Protein AF-A0A258BS59-F1 (afdb_monomer_lite)

Foldseek 3Di:
DFKKWWDCQLVVLDAPLADTHIEAEDADDPPPPPVLVVVCCCAVVHVNCCVVPVHHDDYHYDYLVCLLVQDAPRLLRLLSIGTPGDPPCVNVVSLVSNQVRDFLVLQLLSLCVVLVVLLVCLQVCLPDQAKDQLVNNNQSLLVSLLSNVCSQRSHHSVVVLVVPPDVVLVVLNVLSSVLLNVQSVPDDNFDAADPVRGDPSSMHGNVSLLCQLCVVPDPDDPVSSVVRSVVSSVSSSVSSNSSSCSSCVSSQVCQCVWPASHVPHQWTHHPQWIDGDDPPQCPALASLQCVVLVSLLCCQQSVIDHRPVCVVNSCPQLLPRHAFAQSLLSLLLRLGHASLVSVVVQVVHPNNVCRHAPQVVLQQQFCDPLCVVVVPHTRSNLLSLLRVLLSVLCVVLVVCVVCVVPDDDDDDDPLSVVLSVLLVPADSLLSSLLNVLSSHLLAADAPVLVVLLVPPVDDNCRNCRRSYNPHHLVPRCPCCCPRHVRDPSSSVLNSLLSNCLCVCVVVVVVVDCDPVNVVVVCVSLVDDNSVSSNSNSCVSVVCSVVVVVVVVCVPADPQWDAAQDEAEAPDDPDDPVLLCVLQVVQHGGGHGPVSVVSSQVSSQVSCVVVVQPVKHKDFDPDDPVCVNVNYGYIYIDRDDDDDDDDDDPPDDDPVVVVVD

Secondary structure (DSSP, 8-state):
-EEEE-HHHHTT---TT----EEEEESS-STT-HHHHHHHIIIII-SHHHHHHSS----EEEEGGGGGG--HHHHHHHHT-EEEE-TT-HHHHHHHHHHHH--HHHHH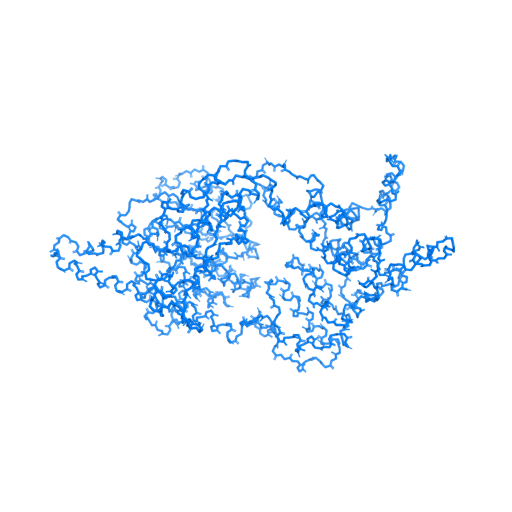HHHHHHHHHHHHHHHHHTT-SS-EETIIIIIHHHHHHHHHHHTTTT--HHHHHHH-S-HHHHHHHHHHHHHHHHHHHHS----PPPTT---GGGEE-HHHHHGGGGGG-TTS-HHHHHHHHHHHHHHHHHHHHHHHHHHHHHHHHHHHH-EESSTT-SEEEETTEEEES-STT--SHHHHHHHHHHHHHHHHHHT-PBPGGGGTTTTTTHHHH----THHHHHHH--SS-HHHHHHHHTTSTTHHHHHSTTHHHHHT---HHHHHH-SS-HHHHHHHHHHHHHHHHHHHHHHHHHHTT-----S-HHHHHHHHHHHTS-HHHHHHHHHHHHHTTSSBPHHHHHHHH-TTS-HHHHHTT---S-BHHHHTTTHHHHS---HHHHHHHHHHHHTTTHHHHHHTTSS--HHHHHHHHHHH-SHHHHHHHHHHHHHHHHHHHHHHHTTTTTS--SSEEESEEEEES--SS-HHHHHHHHGGG-EEEE-HHHHHHHHHHHHHHHHHTT-TTEEEE-PPPPHHHHHTTEEEEEEEE-----------SSS-HHHHH--

pLDDT: mean 85.89, std 13.91, range [29.59, 98.44]

Structure (mmCIF, N/CA/C/O backbone):
data_AF-A0A258BS59-F1
#
_entry.id   AF-A0A258BS59-F1
#
loop_
_atom_site.group_PDB
_atom_site.id
_atom_site.type_symbol
_atom_site.label_atom_id
_atom_site.label_alt_id
_atom_site.label_comp_id
_atom_site.label_asym_id
_atom_site.label_entity_id
_atom_site.label_seq_id
_atom_site.pdbx_PDB_ins_code
_atom_site.Cartn_x
_atom_site.Cartn_y
_atom_site.Cartn_z
_atom_site.occupancy
_atom_site.B_iso_or_equiv
_atom_site.auth_seq_id
_atom_site.auth_comp_id
_atom_site.auth_asym_id
_atom_site.auth_atom_id
_atom_site.pdbx_PDB_model_num
ATOM 1 N N . PHE A 1 1 ? 13.729 6.406 30.770 1.00 89.25 1 PHE A N 1
ATOM 2 C CA . PHE A 1 1 ? 12.643 5.741 30.029 1.00 89.25 1 PHE A CA 1
ATOM 3 C C . PHE A 1 1 ? 11.338 6.428 30.393 1.00 89.25 1 PHE A C 1
ATOM 5 O O . PHE A 1 1 ? 11.271 7.029 31.462 1.00 89.25 1 PHE A O 1
ATOM 12 N N . ALA A 1 2 ? 10.333 6.338 29.531 1.00 93.88 2 ALA A N 1
ATOM 13 C CA . ALA A 1 2 ? 8.973 6.780 29.806 1.00 93.88 2 ALA A CA 1
ATOM 14 C C . ALA A 1 2 ? 7.999 5.616 29.593 1.00 93.88 2 ALA A C 1
ATOM 16 O O . ALA A 1 2 ? 8.299 4.677 28.857 1.00 93.88 2 ALA A O 1
ATOM 17 N N . VAL A 1 3 ? 6.846 5.678 30.247 1.00 94.12 3 VAL A N 1
ATOM 18 C CA . VAL A 1 3 ? 5.711 4.786 30.018 1.00 94.12 3 VAL A CA 1
ATOM 19 C C . VAL A 1 3 ? 4.589 5.627 29.448 1.00 94.12 3 VAL A C 1
ATOM 21 O O . VAL A 1 3 ? 4.160 6.611 30.060 1.00 94.12 3 VAL A O 1
ATOM 24 N N . VAL A 1 4 ? 4.115 5.231 28.278 1.00 95.62 4 VAL A N 1
ATOM 25 C CA . VAL A 1 4 ? 3.008 5.889 27.595 1.00 95.62 4 VAL A CA 1
ATOM 26 C C . VAL A 1 4 ? 1.884 4.891 27.373 1.00 95.62 4 VAL A C 1
ATOM 28 O O . VAL A 1 4 ? 2.126 3.714 27.115 1.00 95.62 4 VAL A O 1
ATOM 31 N N . ALA A 1 5 ? 0.653 5.362 27.497 1.00 94.88 5 ALA A N 1
ATOM 32 C CA . ALA A 1 5 ? -0.529 4.642 27.066 1.00 94.88 5 ALA A CA 1
ATOM 33 C C . ALA A 1 5 ? -0.775 4.938 25.583 1.00 94.88 5 ALA A C 1
ATOM 35 O O . ALA A 1 5 ? -0.591 6.075 25.149 1.00 94.88 5 ALA A O 1
ATOM 36 N N . LEU A 1 6 ? -1.183 3.926 24.823 1.00 93.81 6 LEU A N 1
ATOM 37 C CA . LEU A 1 6 ? -1.470 4.018 23.393 1.00 93.81 6 LEU A CA 1
ATOM 38 C C . LEU A 1 6 ? -2.943 3.709 23.113 1.00 93.81 6 LEU A C 1
ATOM 40 O O . LEU A 1 6 ? -3.656 3.163 23.959 1.00 93.81 6 LEU A O 1
ATOM 44 N N . GLY A 1 7 ? -3.403 4.046 21.907 1.00 92.00 7 GLY A N 1
ATOM 45 C CA . GLY A 1 7 ? -4.718 3.645 21.409 1.00 92.00 7 GLY A CA 1
ATOM 46 C C . GLY A 1 7 ? -5.863 3.939 22.387 1.00 92.00 7 GLY A C 1
ATOM 47 O O . GLY A 1 7 ? -5.998 5.048 22.898 1.00 92.00 7 GLY A O 1
ATOM 48 N N . GLY A 1 8 ? -6.713 2.939 22.647 1.00 92.31 8 GLY A N 1
ATOM 49 C CA . GLY A 1 8 ? -7.864 3.100 23.547 1.00 92.31 8 GLY A CA 1
ATOM 50 C C . GLY A 1 8 ? -7.475 3.437 24.987 1.00 92.31 8 GLY A C 1
ATOM 51 O O . GLY A 1 8 ? -8.190 4.187 25.649 1.00 92.31 8 GLY A O 1
ATOM 52 N N . THR A 1 9 ? -6.328 2.942 25.459 1.00 92.94 9 THR A N 1
ATOM 53 C CA . THR A 1 9 ? -5.794 3.270 26.786 1.00 92.94 9 THR A CA 1
ATOM 54 C C . THR A 1 9 ? -5.342 4.727 26.849 1.00 92.94 9 THR A C 1
ATOM 56 O O . THR A 1 9 ? -5.681 5.424 27.803 1.00 92.94 9 THR A O 1
ATOM 59 N N . GLY A 1 10 ? -4.647 5.213 25.817 1.00 94.62 10 GLY A N 1
ATOM 60 C CA . GLY A 1 10 ? -4.178 6.600 25.729 1.00 94.62 10 GLY A CA 1
ATOM 61 C C . GLY A 1 10 ? -5.308 7.626 25.614 1.00 94.62 10 GLY A C 1
ATOM 62 O O . GLY A 1 10 ? -5.258 8.679 26.248 1.00 94.62 10 GLY A O 1
ATOM 63 N N . ARG A 1 11 ? -6.400 7.267 24.927 1.00 95.88 11 ARG A N 1
ATOM 64 C CA . ARG A 1 11 ? -7.639 8.066 24.899 1.00 95.88 11 ARG A CA 1
ATOM 65 C C . ARG A 1 11 ? -8.471 7.969 26.187 1.00 95.88 11 ARG A C 1
ATOM 67 O O . ARG A 1 11 ? -9.450 8.686 26.339 1.00 95.88 11 ARG A O 1
ATOM 74 N N . GLY A 1 12 ? -8.127 7.088 27.129 1.00 94.31 12 GLY A N 1
ATOM 75 C CA . GLY A 1 12 ? -8.944 6.869 28.329 1.00 94.31 12 GLY A CA 1
ATOM 76 C C . GLY A 1 12 ? -10.317 6.245 28.034 1.00 94.31 12 GLY A C 1
ATOM 77 O O . GLY A 1 12 ? -11.260 6.430 28.797 1.00 94.31 12 GLY A O 1
ATOM 78 N N . GLU A 1 13 ? -10.433 5.490 26.941 1.00 94.62 13 GLU A N 1
ATOM 79 C CA . GLU A 1 13 ? -11.672 4.867 26.446 1.00 94.62 13 GLU A CA 1
ATOM 80 C C . GLU A 1 13 ? -11.728 3.362 26.773 1.00 94.62 13 GLU A C 1
ATOM 82 O O . GLU A 1 13 ? -12.277 2.545 26.028 1.00 94.62 13 GLU A O 1
ATOM 87 N N . VAL A 1 14 ? -11.106 2.963 27.882 1.00 89.88 14 VAL A N 1
ATOM 88 C CA . VAL A 1 14 ? -11.041 1.564 28.317 1.00 89.88 14 VAL A CA 1
ATOM 89 C C . VAL A 1 14 ? -12.423 1.118 28.801 1.00 89.88 14 VAL A C 1
ATOM 91 O O . VAL A 1 14 ? -12.995 1.705 29.718 1.00 89.88 14 VAL A O 1
ATOM 94 N N . THR A 1 15 ? -12.954 0.049 28.208 1.00 88.94 15 THR A N 1
ATOM 95 C CA . THR A 1 15 ? -14.179 -0.623 28.661 1.00 88.94 15 THR A CA 1
ATOM 96 C C . THR A 1 15 ? -13.814 -1.973 29.296 1.00 88.94 15 THR A C 1
ATOM 98 O O . THR A 1 15 ? -12.676 -2.424 29.148 1.00 88.94 15 THR A O 1
ATOM 101 N N . PRO A 1 16 ? -14.742 -2.674 29.976 1.00 87.06 16 PRO A N 1
ATOM 102 C CA . PRO A 1 16 ? -14.519 -4.059 30.384 1.00 87.06 16 PRO A CA 1
ATOM 103 C C . PRO A 1 16 ? -14.009 -4.905 29.210 1.00 87.06 16 PRO A C 1
ATOM 105 O O . PRO A 1 16 ? -14.424 -4.683 28.069 1.00 87.06 16 PRO A O 1
ATOM 108 N N . CYS A 1 17 ? -13.093 -5.833 29.486 1.00 79.06 17 CYS A N 1
ATOM 109 C CA . CYS A 1 17 ? -12.425 -6.678 28.486 1.00 79.06 17 CYS A CA 1
ATOM 110 C C . CYS A 1 17 ? -11.595 -5.924 27.424 1.00 79.06 17 CYS A C 1
ATOM 112 O O . CYS A 1 17 ? -11.232 -6.524 26.422 1.00 79.06 17 CYS A O 1
ATOM 114 N N . SER A 1 18 ? -11.297 -4.630 27.591 1.00 81.69 18 SER A N 1
ATOM 115 C CA . SER A 1 18 ? -10.280 -3.970 26.762 1.00 81.69 18 SER A CA 1
ATOM 116 C C . SER A 1 18 ? -8.874 -4.403 27.176 1.00 81.69 18 SER A C 1
ATOM 118 O O . SER A 1 18 ? -8.569 -4.458 28.370 1.00 81.69 18 SER A O 1
ATOM 120 N N . ASP A 1 19 ? -8.010 -4.611 26.185 1.00 79.62 19 ASP A N 1
ATOM 121 C CA . ASP A 1 19 ? -6.566 -4.680 26.391 1.00 79.62 19 ASP A CA 1
ATOM 122 C C . ASP A 1 19 ? -6.028 -3.346 26.937 1.00 79.62 19 ASP A C 1
ATOM 124 O O . ASP A 1 19 ? -6.623 -2.276 26.741 1.00 79.62 19 ASP A O 1
ATOM 128 N N . LEU A 1 20 ? -4.902 -3.420 27.649 1.00 84.12 20 LEU A N 1
ATOM 129 C CA . LEU A 1 20 ? -4.174 -2.252 28.135 1.00 84.12 20 LEU A CA 1
ATOM 130 C C . LEU A 1 20 ? -2.890 -2.089 27.326 1.00 84.12 20 LEU A C 1
ATOM 132 O O . LEU A 1 20 ? -1.925 -2.833 27.511 1.00 84.12 20 LEU A O 1
ATOM 136 N N . ASP A 1 21 ? -2.892 -1.096 26.443 1.00 86.88 21 ASP A N 1
ATOM 137 C CA . ASP A 1 21 ? -1.808 -0.846 25.504 1.00 86.88 21 ASP A CA 1
ATOM 138 C C . ASP A 1 21 ? -0.816 0.152 26.110 1.00 86.88 21 ASP A C 1
ATOM 140 O O . ASP A 1 21 ? -1.041 1.367 26.102 1.00 86.88 21 ASP A O 1
ATOM 144 N N . PHE A 1 22 ? 0.298 -0.363 26.634 1.00 89.75 22 PHE A N 1
ATOM 145 C CA . PHE A 1 22 ? 1.412 0.447 27.123 1.00 89.75 22 PHE A CA 1
ATOM 146 C C . PHE A 1 22 ? 2.651 0.262 26.249 1.00 89.75 22 PHE A C 1
ATOM 148 O O . PHE A 1 22 ? 3.003 -0.852 25.864 1.00 89.75 22 PHE A O 1
ATOM 155 N N . ALA A 1 23 ? 3.351 1.363 25.988 1.00 91.56 23 ALA A N 1
ATOM 156 C CA . ALA A 1 23 ? 4.664 1.360 25.363 1.00 91.56 23 ALA A CA 1
ATOM 157 C C . ALA A 1 23 ? 5.712 1.939 26.315 1.00 91.56 23 ALA A C 1
ATOM 159 O O . ALA A 1 23 ? 5.465 2.898 27.053 1.00 91.56 23 ALA A O 1
ATOM 160 N N . PHE A 1 24 ? 6.899 1.341 26.280 1.00 92.31 24 PHE A N 1
ATOM 161 C CA . PHE A 1 24 ? 8.048 1.761 27.069 1.00 92.31 24 PHE A CA 1
ATOM 162 C C . PHE A 1 24 ? 9.037 2.463 26.149 1.00 92.31 24 PHE A C 1
ATOM 164 O O . PHE A 1 24 ? 9.650 1.836 25.290 1.00 92.31 24 PHE A O 1
ATOM 171 N N . LEU A 1 25 ? 9.184 3.771 26.328 1.00 93.38 25 LEU A N 1
ATOM 172 C CA . LEU A 1 25 ? 10.052 4.600 25.502 1.00 93.38 25 LEU A CA 1
ATOM 173 C C . LEU A 1 25 ? 11.435 4.702 26.142 1.00 93.38 25 LEU A C 1
ATOM 175 O O . LEU A 1 25 ? 11.563 5.045 27.323 1.00 93.38 25 LEU A O 1
ATOM 179 N N . PHE A 1 26 ? 12.479 4.455 25.364 1.00 91.44 26 PHE A N 1
ATOM 180 C CA . PHE A 1 26 ? 13.867 4.519 25.797 1.00 91.44 26 PHE A CA 1
ATOM 181 C C . PHE A 1 26 ? 14.639 5.551 24.974 1.00 91.44 26 PHE A C 1
ATOM 183 O O . PHE A 1 26 ? 14.520 5.633 23.757 1.00 91.44 26 PHE A O 1
ATOM 190 N N . GLU A 1 27 ? 15.443 6.354 25.669 1.00 84.31 27 GLU A N 1
ATOM 191 C CA . GLU A 1 27 ? 16.330 7.347 25.051 1.00 84.31 27 GLU A CA 1
ATOM 192 C C . GLU A 1 27 ? 17.621 6.705 24.508 1.00 84.31 27 GLU A C 1
ATOM 194 O O . GLU A 1 27 ? 18.227 7.208 23.566 1.00 84.31 27 GLU A O 1
ATOM 199 N N . HIS A 1 28 ? 18.046 5.584 25.098 1.00 79.25 28 HIS A N 1
ATOM 200 C CA . HIS A 1 28 ? 19.273 4.860 24.759 1.00 79.25 28 HIS A CA 1
ATOM 201 C C . HIS A 1 28 ? 18.973 3.387 24.457 1.00 79.25 28 HIS A C 1
ATOM 203 O O . HIS A 1 28 ? 17.903 2.891 24.813 1.00 79.25 28 HIS A O 1
ATOM 209 N N . GLY A 1 29 ? 19.930 2.710 23.812 1.00 69.50 29 GLY A N 1
ATOM 210 C CA . GLY A 1 29 ? 19.778 1.376 23.223 1.00 69.50 29 GLY A CA 1
ATOM 211 C C . GLY A 1 29 ? 19.091 0.335 24.114 1.00 69.50 29 GLY A C 1
ATOM 212 O O . GLY A 1 29 ? 19.311 0.261 25.324 1.00 69.50 29 GLY A O 1
ATOM 213 N N . LEU A 1 30 ? 18.254 -0.482 23.474 1.00 79.50 30 LEU A N 1
ATOM 214 C CA . LEU A 1 30 ? 17.464 -1.539 24.112 1.00 79.50 30 LEU A CA 1
ATOM 215 C C . LEU A 1 30 ? 18.319 -2.754 24.518 1.00 79.50 30 LEU A C 1
ATOM 217 O O . LEU A 1 30 ? 17.963 -3.490 25.439 1.00 79.50 30 LEU A O 1
ATOM 221 N N . GLU A 1 31 ? 19.453 -2.959 23.846 1.00 81.50 31 GLU A N 1
ATOM 222 C CA . GLU A 1 31 ? 20.330 -4.111 24.045 1.00 81.50 31 GLU A CA 1
ATOM 223 C C . GLU A 1 31 ? 21.019 -4.081 25.422 1.00 81.50 31 GLU A C 1
ATOM 225 O O . GLU A 1 31 ? 21.620 -3.086 25.823 1.00 81.50 31 GLU A O 1
ATOM 230 N N . GLY A 1 32 ? 20.920 -5.185 26.170 1.00 79.75 32 GLY A N 1
ATOM 231 C CA . GLY A 1 32 ? 21.528 -5.318 27.500 1.00 79.75 32 GLY A CA 1
ATOM 232 C C . GLY A 1 32 ? 20.849 -4.510 28.615 1.00 79.75 32 GLY A C 1
ATOM 233 O O . GLY A 1 32 ? 21.394 -4.406 29.716 1.00 79.75 32 GLY A O 1
ATOM 234 N N . ASN A 1 33 ? 19.666 -3.935 28.372 1.00 85.94 33 ASN A N 1
ATOM 235 C CA . ASN A 1 33 ? 18.946 -3.155 29.374 1.00 85.94 33 ASN A CA 1
ATOM 236 C C . ASN A 1 33 ? 18.353 -4.059 30.474 1.00 85.94 33 ASN A C 1
ATOM 238 O O . ASN A 1 33 ? 17.338 -4.724 30.274 1.00 85.94 33 ASN A O 1
ATOM 242 N N . ALA A 1 34 ? 18.967 -4.051 31.662 1.00 88.00 34 ALA A N 1
ATOM 243 C CA . ALA A 1 34 ? 18.585 -4.923 32.777 1.00 88.00 34 ALA A CA 1
ATOM 244 C C . ALA A 1 34 ? 17.136 -4.724 33.263 1.00 88.00 34 ALA A C 1
ATOM 246 O O . ALA A 1 34 ? 16.479 -5.692 33.637 1.00 88.00 34 ALA A O 1
ATOM 247 N N . PHE A 1 35 ? 16.624 -3.487 33.238 1.00 87.19 35 PHE A N 1
ATOM 248 C CA . PHE A 1 35 ? 15.231 -3.213 33.601 1.00 87.19 35 PHE A CA 1
ATOM 249 C C . PHE A 1 35 ? 14.269 -3.810 32.574 1.00 87.19 35 PHE A C 1
ATOM 251 O O . PHE A 1 35 ? 13.308 -4.474 32.953 1.00 87.19 35 PHE A O 1
ATOM 258 N N . LEU A 1 36 ? 14.549 -3.614 31.282 1.00 86.44 36 LEU A N 1
ATOM 259 C CA .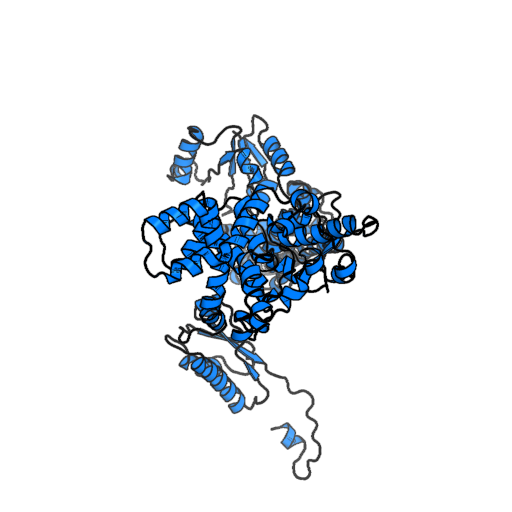 LEU A 1 36 ? 13.742 -4.178 30.205 1.00 86.44 36 LEU A CA 1
ATOM 260 C C . LEU A 1 36 ? 13.742 -5.710 30.250 1.00 86.44 36 LEU A C 1
ATOM 262 O O . LEU A 1 36 ? 12.679 -6.309 30.139 1.00 86.44 36 LEU A O 1
ATOM 266 N N . MET A 1 37 ? 14.901 -6.335 30.471 1.00 87.75 37 MET A N 1
ATOM 267 C CA . MET A 1 37 ? 15.009 -7.791 30.597 1.00 87.75 37 MET A CA 1
ATOM 268 C C . MET A 1 37 ? 14.166 -8.332 31.756 1.00 87.75 37 MET A C 1
ATOM 270 O O . MET A 1 37 ? 13.455 -9.319 31.584 1.00 87.75 37 MET A O 1
ATOM 274 N N . GLU A 1 38 ? 14.211 -7.688 32.924 1.00 90.38 38 GLU A N 1
ATOM 275 C CA . GLU A 1 38 ? 13.412 -8.108 34.080 1.00 90.38 38 GLU A CA 1
ATOM 276 C C . GLU A 1 38 ? 11.912 -7.874 33.852 1.00 90.38 38 GLU A C 1
ATOM 278 O O . GLU A 1 38 ? 11.092 -8.737 34.163 1.00 90.38 38 GLU A O 1
ATOM 283 N N . LEU A 1 39 ? 11.542 -6.752 33.234 1.00 85.75 39 LEU A N 1
ATOM 284 C CA . LEU A 1 39 ? 10.159 -6.463 32.869 1.00 85.75 39 LEU A CA 1
ATOM 285 C C . LEU A 1 39 ? 9.616 -7.492 31.866 1.00 85.75 39 LEU A C 1
ATOM 287 O O . LEU A 1 39 ? 8.534 -8.038 32.072 1.00 85.75 39 LEU A O 1
ATOM 291 N N . GLN A 1 40 ? 10.366 -7.800 30.806 1.00 86.06 40 GLN A N 1
ATOM 292 C CA . GLN A 1 40 ? 10.003 -8.827 29.824 1.00 86.06 40 GLN A CA 1
ATOM 293 C C . GLN A 1 40 ? 9.938 -10.215 30.466 1.00 86.06 40 GLN A C 1
ATOM 295 O O . GLN A 1 40 ? 9.026 -10.985 30.168 1.00 86.06 40 GLN A O 1
ATOM 300 N N . ARG A 1 41 ? 10.834 -10.525 31.411 1.00 87.62 41 ARG A N 1
ATOM 301 C CA . ARG A 1 41 ? 10.752 -11.758 32.199 1.00 87.62 41 ARG A CA 1
ATOM 302 C C . ARG A 1 41 ? 9.417 -11.864 32.932 1.00 87.62 41 ARG A C 1
ATOM 304 O O . ARG A 1 41 ? 8.785 -12.907 32.829 1.00 87.62 41 ARG A O 1
ATOM 311 N N . GLN A 1 42 ? 8.985 -10.805 33.618 1.00 87.44 42 GLN A N 1
ATOM 312 C CA . GLN A 1 42 ? 7.746 -10.800 34.408 1.00 87.44 42 GLN A CA 1
ATOM 313 C C . GLN A 1 42 ? 6.451 -10.720 33.583 1.00 87.44 42 GLN A C 1
ATOM 315 O O . GLN A 1 42 ? 5.389 -11.037 34.121 1.00 87.44 42 GLN A O 1
ATOM 320 N N . THR A 1 43 ? 6.517 -10.239 32.334 1.00 81.12 43 THR A N 1
ATOM 321 C CA . THR A 1 43 ? 5.331 -9.917 31.513 1.00 81.12 43 THR A CA 1
ATOM 322 C C . THR A 1 43 ? 5.162 -10.765 30.253 1.00 81.12 43 THR A C 1
ATOM 324 O O . THR A 1 43 ? 4.033 -10.982 29.824 1.00 81.12 43 THR A O 1
ATOM 327 N N . LEU A 1 44 ? 6.258 -11.226 29.641 1.00 77.69 44 LEU A N 1
ATOM 328 C CA . LEU A 1 44 ? 6.248 -12.034 28.414 1.00 77.69 44 LEU A CA 1
ATOM 329 C C . LEU A 1 44 ? 6.647 -13.490 28.671 1.00 77.69 44 LEU A C 1
ATOM 331 O O . LEU A 1 44 ? 6.155 -14.388 27.993 1.00 77.69 44 LEU A O 1
ATOM 335 N N . HIS A 1 45 ? 7.568 -13.731 29.608 1.00 79.56 45 HIS A N 1
ATOM 336 C CA . HIS A 1 45 ? 8.103 -15.073 29.871 1.00 79.56 45 HIS A CA 1
ATOM 337 C C . HIS A 1 45 ? 7.463 -15.764 31.080 1.00 79.56 45 HIS A C 1
ATOM 339 O O . HIS A 1 45 ? 7.559 -16.986 31.204 1.00 79.56 45 HIS A O 1
ATOM 345 N N . THR A 1 46 ? 6.822 -15.007 31.970 1.00 83.56 46 THR A N 1
ATOM 346 C CA . THR A 1 46 ? 6.078 -15.517 33.125 1.00 83.56 46 THR A CA 1
ATOM 347 C C . THR A 1 46 ? 4.776 -14.739 33.311 1.00 83.56 46 THR A C 1
ATOM 349 O O . THR A 1 46 ? 4.609 -13.650 32.770 1.00 83.56 46 THR A O 1
ATOM 352 N N . ASP A 1 47 ? 3.871 -15.283 34.128 1.00 82.69 47 ASP A N 1
ATOM 353 C CA . ASP A 1 47 ? 2.648 -14.598 34.573 1.00 82.69 47 ASP A CA 1
ATOM 354 C C . ASP A 1 47 ? 2.850 -13.826 35.891 1.00 82.69 47 ASP A C 1
ATOM 356 O O . ASP A 1 47 ? 1.882 -13.450 36.553 1.00 82.69 47 ASP A O 1
ATOM 360 N N . GLU A 1 48 ? 4.097 -13.615 36.322 1.00 90.19 48 GLU A N 1
ATOM 361 C CA . GLU A 1 48 ? 4.419 -13.064 37.644 1.00 90.19 48 GLU A CA 1
ATOM 362 C C . GLU A 1 48 ? 3.815 -11.675 37.848 1.00 90.19 48 GLU A C 1
ATOM 364 O O . GLU A 1 48 ? 3.160 -11.433 38.864 1.00 90.19 48 GLU A O 1
ATOM 369 N N . PHE A 1 49 ? 3.947 -10.799 36.848 1.00 88.19 49 PHE A N 1
ATOM 370 C CA . PHE A 1 49 ? 3.367 -9.461 36.900 1.00 88.19 49 PHE A CA 1
ATOM 371 C C . PHE A 1 49 ? 1.849 -9.525 37.097 1.00 88.19 49 PHE A C 1
ATOM 373 O O . PHE A 1 49 ? 1.287 -8.861 37.971 1.00 88.19 49 PHE A O 1
ATOM 380 N N . ARG A 1 50 ? 1.174 -10.377 36.316 1.00 85.94 50 ARG A N 1
ATOM 381 C CA . ARG A 1 50 ? -0.278 -10.550 36.389 1.00 85.94 50 ARG A CA 1
ATOM 382 C C . ARG A 1 50 ? -0.708 -11.150 37.723 1.00 85.94 50 ARG A C 1
ATOM 384 O O . ARG A 1 50 ? -1.697 -10.695 38.291 1.00 85.94 50 ARG A O 1
ATOM 391 N N . ALA A 1 51 ? 0.020 -12.139 38.231 1.00 88.88 51 ALA A N 1
ATOM 392 C CA . ALA A 1 51 ? -0.262 -12.771 39.515 1.00 88.88 51 ALA A CA 1
ATOM 393 C C . ALA A 1 51 ? -0.115 -11.785 40.684 1.00 88.88 51 ALA A C 1
ATOM 395 O O . ALA A 1 51 ? -0.908 -11.819 41.623 1.00 88.88 51 ALA A O 1
ATOM 396 N N . GLN A 1 52 ? 0.871 -10.889 40.612 1.00 93.00 52 GLN A N 1
ATOM 397 C CA . GLN A 1 52 ? 1.133 -9.898 41.650 1.00 93.00 52 GLN A CA 1
ATOM 398 C C . GLN A 1 52 ? 0.182 -8.695 41.587 1.00 93.00 52 GLN A C 1
ATOM 400 O O . GLN A 1 52 ? -0.234 -8.189 42.630 1.00 93.00 52 GLN A O 1
ATOM 405 N N . HIS A 1 53 ? -0.153 -8.221 40.385 1.00 88.88 53 HIS A N 1
ATOM 406 C CA . HIS A 1 53 ? -0.850 -6.944 40.194 1.00 88.88 53 HIS A CA 1
ATOM 407 C C . HIS A 1 53 ? -2.295 -7.073 39.702 1.00 88.88 53 HIS A C 1
ATOM 409 O O . HIS A 1 53 ? -3.037 -6.094 39.732 1.00 88.88 53 HIS A O 1
ATOM 415 N N . GLY A 1 54 ? -2.725 -8.261 39.278 1.00 83.06 54 GLY A N 1
ATOM 416 C CA . GLY A 1 54 ? -4.103 -8.532 38.865 1.00 83.06 54 GLY A CA 1
ATOM 417 C C . GLY A 1 54 ? -4.457 -8.094 37.440 1.00 83.06 54 GLY A C 1
ATOM 418 O O . GLY A 1 54 ? -5.616 -8.223 37.052 1.00 83.06 54 GLY A O 1
ATOM 419 N N . PHE A 1 55 ? -3.497 -7.613 36.643 1.00 80.81 55 PHE A N 1
ATOM 420 C CA . PHE A 1 55 ? -3.699 -7.254 35.234 1.00 80.81 55 PHE A CA 1
ATOM 421 C C . PHE A 1 55 ? -2.480 -7.607 34.374 1.00 80.81 55 PHE A C 1
ATOM 423 O O . PHE A 1 55 ? -1.370 -7.749 34.886 1.00 80.81 55 PHE A O 1
ATOM 430 N N . ALA A 1 56 ? -2.693 -7.775 33.068 1.00 75.06 56 ALA A N 1
ATOM 431 C CA . ALA A 1 56 ? -1.618 -8.001 32.108 1.00 75.06 56 ALA A CA 1
ATOM 432 C C . ALA A 1 56 ? -1.077 -6.663 31.587 1.00 75.06 56 ALA A C 1
ATOM 434 O O . ALA A 1 56 ? -1.839 -5.732 31.341 1.00 75.06 56 ALA A O 1
ATOM 435 N N . CYS A 1 57 ? 0.236 -6.583 31.408 1.00 74.56 57 CYS A N 1
ATOM 436 C CA . CYS A 1 57 ? 0.912 -5.451 30.789 1.00 74.56 57 CYS A CA 1
ATOM 437 C C . CYS A 1 57 ? 1.899 -6.017 29.778 1.00 74.56 57 CYS A C 1
ATOM 439 O O . CYS A 1 57 ? 2.829 -6.712 30.176 1.00 74.56 57 CYS A O 1
ATOM 441 N N . THR A 1 58 ? 1.700 -5.763 28.489 1.00 70.19 58 THR A N 1
ATOM 442 C CA . THR A 1 58 ? 2.652 -6.210 27.471 1.00 70.19 58 THR A CA 1
ATOM 443 C C . THR A 1 58 ? 3.727 -5.144 27.308 1.00 70.19 58 THR A C 1
ATOM 445 O O . THR A 1 58 ? 3.454 -4.030 26.869 1.00 70.19 58 THR A O 1
ATOM 448 N N . ALA A 1 59 ? 4.959 -5.464 27.701 1.00 70.88 59 ALA A N 1
ATOM 449 C CA . ALA A 1 59 ? 6.070 -4.526 27.637 1.00 70.88 59 ALA A CA 1
ATOM 450 C C . ALA A 1 59 ? 6.621 -4.418 26.208 1.00 70.88 59 ALA A C 1
ATOM 452 O O . ALA A 1 59 ? 7.526 -5.165 25.839 1.00 70.88 59 ALA A O 1
ATOM 453 N N . PHE A 1 60 ? 6.086 -3.487 25.413 1.00 81.31 60 PHE A N 1
ATOM 454 C CA . PHE A 1 60 ? 6.624 -3.156 24.090 1.00 81.31 60 PHE A CA 1
ATOM 455 C C . PHE A 1 60 ? 7.667 -2.029 24.192 1.00 81.31 60 PHE A C 1
ATOM 457 O O . PHE A 1 60 ? 7.290 -0.877 24.439 1.00 81.31 60 PHE A O 1
ATOM 464 N N . PRO A 1 61 ? 8.972 -2.332 24.053 1.00 88.62 61 PRO A N 1
ATOM 465 C CA . PRO A 1 61 ? 10.019 -1.323 24.101 1.00 88.62 61 PRO A CA 1
ATOM 466 C C . PRO A 1 61 ? 10.179 -0.611 22.756 1.00 88.62 61 PRO A C 1
ATOM 468 O O . PRO A 1 61 ? 10.167 -1.254 21.711 1.00 88.62 61 PRO A O 1
ATOM 471 N N . PHE A 1 62 ? 10.404 0.700 22.806 1.00 91.12 62 PHE A N 1
ATOM 472 C CA . PHE A 1 62 ? 10.730 1.521 21.643 1.00 91.12 62 PHE A CA 1
ATOM 473 C C . PHE A 1 62 ? 11.891 2.458 21.955 1.00 91.12 62 PHE A C 1
ATOM 475 O O . PHE A 1 62 ? 11.854 3.196 22.941 1.00 91.12 62 PHE A O 1
ATOM 482 N N . GLY A 1 63 ? 12.908 2.443 21.104 1.00 91.38 63 GLY A N 1
ATOM 483 C CA . GLY A 1 63 ? 13.936 3.469 21.005 1.00 91.38 63 GLY A CA 1
ATOM 484 C C . GLY A 1 63 ? 13.575 4.532 19.966 1.00 91.38 63 GLY A C 1
ATOM 485 O O . GLY A 1 63 ? 12.694 4.344 19.128 1.00 91.38 63 GLY A O 1
ATOM 486 N N . LEU A 1 64 ? 14.283 5.664 19.991 1.00 90.56 64 LEU A N 1
ATOM 487 C CA . LEU A 1 64 ? 14.127 6.706 18.965 1.00 90.56 64 LEU A CA 1
ATOM 488 C C . LEU A 1 64 ? 14.486 6.207 17.554 1.00 90.56 64 LEU A C 1
ATOM 490 O O . LEU A 1 64 ? 13.950 6.722 16.573 1.00 90.56 64 LEU A O 1
ATOM 494 N N . ASP A 1 65 ? 15.349 5.196 17.458 1.00 89.25 65 ASP A N 1
ATOM 495 C CA . ASP A 1 65 ? 15.754 4.580 16.192 1.00 89.25 65 ASP A CA 1
ATOM 496 C C . ASP A 1 65 ? 14.664 3.679 15.587 1.00 89.25 65 ASP A C 1
ATOM 498 O O . ASP A 1 65 ? 14.684 3.433 14.383 1.00 89.25 65 ASP A O 1
ATOM 502 N N . ASP A 1 66 ? 13.677 3.251 16.383 1.00 89.12 66 ASP A N 1
ATOM 503 C CA . ASP A 1 66 ? 12.536 2.457 15.905 1.00 89.12 66 ASP A CA 1
ATOM 504 C C . ASP A 1 66 ? 11.449 3.338 15.266 1.00 89.12 66 ASP A C 1
ATOM 506 O O . ASP A 1 66 ? 10.619 2.857 14.494 1.00 89.12 66 ASP A O 1
ATOM 510 N N . VAL A 1 67 ? 11.450 4.644 15.566 1.00 90.56 67 VAL A N 1
ATOM 511 C CA . VAL A 1 67 ? 10.417 5.598 15.129 1.00 90.56 67 VAL A CA 1
ATOM 512 C C . VAL A 1 67 ? 10.213 5.630 13.606 1.00 90.56 67 VAL A C 1
ATOM 514 O O . VAL A 1 67 ? 9.056 5.590 13.183 1.00 90.56 67 VAL A O 1
ATOM 517 N N . PRO A 1 68 ? 11.262 5.654 12.758 1.00 88.62 68 PRO A N 1
ATOM 518 C CA . PRO A 1 68 ? 11.085 5.621 11.305 1.00 88.62 68 PRO A CA 1
ATOM 519 C C . PRO A 1 68 ? 10.397 4.348 10.791 1.00 88.62 68 PRO A C 1
ATOM 521 O O . PRO A 1 68 ? 9.857 4.359 9.690 1.00 88.62 68 PRO A O 1
ATOM 524 N N . GLY A 1 69 ? 10.423 3.258 11.566 1.00 85.56 69 GLY A N 1
ATOM 525 C CA . GLY A 1 69 ? 9.764 1.994 11.238 1.00 85.56 69 GLY A CA 1
ATOM 526 C C . GLY A 1 69 ? 8.303 1.906 11.692 1.00 85.56 69 GLY A C 1
ATOM 527 O O . GLY A 1 69 ? 7.638 0.919 11.381 1.00 85.56 69 GLY A O 1
ATOM 528 N N . LEU A 1 70 ? 7.783 2.904 12.420 1.00 88.69 70 LEU A N 1
ATOM 529 C CA . LEU A 1 70 ? 6.387 2.917 12.857 1.00 88.69 70 LEU A CA 1
ATOM 530 C C . LEU A 1 70 ? 5.457 3.131 11.659 1.00 88.69 70 LEU A C 1
ATOM 532 O O . LEU A 1 70 ? 5.419 4.208 11.065 1.00 88.69 70 LEU A O 1
ATOM 536 N N . ALA A 1 71 ? 4.654 2.117 11.348 1.00 84.31 71 ALA A N 1
ATOM 537 C CA . ALA A 1 71 ? 3.714 2.140 10.234 1.00 84.31 71 ALA A CA 1
ATOM 538 C C . ALA A 1 71 ? 2.337 1.590 10.637 1.00 84.31 71 ALA A C 1
ATOM 540 O O . ALA A 1 71 ? 2.163 0.977 11.694 1.00 84.31 71 ALA A O 1
ATOM 541 N N . GLU A 1 72 ? 1.350 1.813 9.769 1.00 84.69 72 GLU A N 1
ATOM 542 C CA . GLU A 1 72 ? 0.037 1.159 9.822 1.00 84.69 72 GLU A CA 1
ATOM 543 C C . GLU A 1 72 ? -0.658 1.244 11.202 1.00 84.69 72 GLU A C 1
ATOM 545 O O . GLU A 1 72 ? -0.708 2.306 11.828 1.00 84.69 72 GLU A O 1
ATOM 550 N N . LYS A 1 73 ? -1.196 0.121 11.706 1.00 82.56 73 LYS A N 1
ATOM 551 C CA . LYS A 1 73 ? -1.916 0.027 12.986 1.00 82.56 73 LYS A CA 1
ATOM 552 C C . LYS A 1 73 ? -1.083 0.543 14.160 1.00 82.56 73 LYS A C 1
ATOM 554 O O . LYS A 1 73 ? -1.637 1.127 15.092 1.00 82.56 73 LYS A O 1
ATOM 559 N N . GLN A 1 74 ? 0.230 0.331 14.120 1.00 87.12 74 GLN A N 1
ATOM 560 C CA . GLN A 1 74 ? 1.129 0.783 15.169 1.00 87.12 74 GLN A CA 1
ATOM 561 C C . GLN A 1 74 ? 1.207 2.308 15.168 1.00 87.12 74 GLN A C 1
ATOM 563 O O . GLN A 1 74 ? 0.942 2.922 16.198 1.00 87.12 74 GLN A O 1
ATOM 568 N N . LEU A 1 75 ? 1.427 2.930 14.008 1.00 90.50 75 LEU A N 1
ATOM 569 C CA . LEU A 1 75 ? 1.420 4.387 13.884 1.00 90.50 75 LEU A CA 1
ATOM 570 C C . LEU A 1 75 ? 0.077 5.000 14.323 1.00 90.50 75 LEU A C 1
ATOM 572 O O . LEU A 1 75 ? 0.077 5.984 15.064 1.00 90.50 75 LEU A O 1
ATOM 576 N N . ASN A 1 76 ? -1.054 4.371 13.969 1.00 90.56 76 ASN A N 1
ATOM 577 C CA . ASN A 1 76 ? -2.382 4.806 14.425 1.00 90.56 76 ASN A CA 1
ATOM 578 C C . ASN A 1 76 ? -2.481 4.820 15.960 1.00 90.56 76 ASN A C 1
ATOM 580 O O . ASN A 1 76 ? -3.039 5.747 16.536 1.00 90.56 76 ASN A O 1
ATOM 584 N N . SER A 1 77 ? -1.934 3.807 16.641 1.00 91.25 77 SER A N 1
ATOM 585 C CA . SER A 1 77 ? -1.958 3.735 18.111 1.00 91.25 77 SER A CA 1
ATOM 586 C C . SER A 1 77 ? -1.105 4.821 18.780 1.00 91.25 77 SER A C 1
ATOM 588 O O . SER A 1 77 ? -1.464 5.297 19.858 1.00 91.25 77 SER A O 1
ATOM 590 N N . PHE A 1 78 ? -0.025 5.256 18.120 1.00 95.31 78 PHE A N 1
ATOM 591 C CA . PHE A 1 78 ? 0.871 6.316 18.594 1.00 95.31 78 PHE A CA 1
ATOM 592 C C . PHE A 1 78 ? 0.306 7.731 18.388 1.00 95.31 78 PHE A C 1
ATOM 594 O O . PHE A 1 78 ? 0.760 8.668 19.058 1.00 95.31 78 PHE A O 1
ATOM 601 N N . LEU A 1 79 ? -0.709 7.914 17.528 1.00 95.25 79 LEU A N 1
ATOM 602 C CA . LEU A 1 79 ? -1.468 9.174 17.493 1.00 95.25 79 LEU A CA 1
ATOM 603 C C . LEU A 1 79 ? -1.999 9.504 18.888 1.00 95.25 79 LEU A C 1
ATOM 605 O O . LEU A 1 79 ? -1.844 10.635 19.347 1.00 95.25 79 LEU A O 1
ATOM 609 N N . ASP A 1 80 ? -2.506 8.476 19.567 1.00 96.31 80 ASP A N 1
ATOM 610 C CA . ASP A 1 80 ? -3.142 8.535 20.880 1.00 96.31 80 ASP A CA 1
ATOM 611 C C . ASP A 1 80 ? -2.164 8.307 22.041 1.00 96.31 80 ASP A C 1
ATOM 613 O O . ASP A 1 80 ? -2.548 7.859 23.118 1.00 96.31 80 ASP A O 1
ATOM 617 N N . MET A 1 81 ? -0.875 8.566 21.818 1.00 95.75 81 MET A N 1
ATOM 618 C CA . MET A 1 81 ? 0.145 8.414 22.847 1.00 95.75 81 MET A CA 1
ATOM 619 C C . MET A 1 81 ? -0.042 9.450 23.963 1.00 95.75 81 MET A C 1
ATOM 621 O O . MET A 1 81 ? 0.049 10.653 23.711 1.00 95.75 81 MET A O 1
ATOM 625 N N . GLN A 1 82 ? -0.216 8.969 25.195 1.00 96.38 82 GLN A N 1
ATOM 626 C CA . GLN A 1 82 ? -0.396 9.785 26.395 1.00 96.38 82 GLN A CA 1
ATOM 627 C C . GLN A 1 82 ? 0.563 9.338 27.506 1.00 96.38 82 GLN A C 1
ATOM 629 O O . GLN A 1 82 ? 0.651 8.154 27.830 1.00 96.38 82 GLN A O 1
ATOM 634 N N . ALA A 1 83 ? 1.271 10.282 28.127 1.00 96.38 83 ALA A N 1
ATOM 635 C CA . ALA A 1 83 ? 2.209 9.974 29.202 1.00 96.38 83 ALA A CA 1
ATOM 636 C C . ALA A 1 83 ? 1.488 9.435 30.447 1.00 96.38 83 ALA A C 1
ATOM 638 O O . ALA A 1 83 ? 0.608 10.091 31.006 1.00 96.38 83 ALA A O 1
ATOM 639 N N . VAL A 1 84 ? 1.918 8.257 30.902 1.00 94.69 84 VAL A N 1
ATOM 640 C CA . VAL A 1 84 ? 1.579 7.690 32.218 1.00 94.69 84 VAL A CA 1
ATOM 641 C C . VAL A 1 84 ? 2.701 8.002 33.205 1.00 94.69 84 VAL A C 1
ATOM 643 O O . VAL A 1 84 ? 2.457 8.382 34.347 1.00 94.69 84 VAL A O 1
ATOM 646 N N . TYR A 1 85 ? 3.944 7.880 32.739 1.00 95.50 85 TYR A N 1
ATOM 647 C CA . TYR A 1 85 ? 5.150 8.236 33.470 1.00 95.50 85 TYR A CA 1
ATOM 648 C C . TYR A 1 85 ? 6.181 8.796 32.492 1.00 95.50 85 TYR A C 1
ATOM 650 O O . TYR A 1 85 ? 6.704 8.058 31.665 1.00 95.50 85 TYR A O 1
ATOM 658 N N . ASP A 1 86 ? 6.485 10.089 32.578 1.00 96.75 86 ASP A N 1
ATOM 659 C CA . ASP A 1 86 ? 7.477 10.722 31.705 1.00 96.75 86 ASP A CA 1
ATOM 660 C C . ASP A 1 86 ? 8.233 11.844 32.436 1.00 96.75 86 ASP A C 1
ATOM 662 O O . ASP A 1 86 ? 7.925 13.026 32.279 1.00 96.75 86 ASP A O 1
ATOM 666 N N . PRO A 1 87 ? 9.207 11.497 33.295 1.00 95.19 87 PRO A N 1
ATOM 667 C CA . PRO A 1 87 ? 9.920 12.478 34.111 1.00 95.19 87 PRO A CA 1
ATOM 668 C C . PRO A 1 87 ? 10.839 13.400 33.296 1.00 95.19 87 PRO A C 1
ATOM 670 O O . PRO A 1 87 ? 11.250 14.441 33.803 1.00 95.19 87 PRO A O 1
ATOM 673 N N . THR A 1 88 ? 11.194 13.015 32.068 1.00 93.81 88 THR A N 1
ATOM 674 C CA . THR A 1 88 ? 12.179 13.714 31.227 1.00 93.81 88 THR A CA 1
ATOM 675 C C . THR A 1 88 ? 11.569 14.368 29.988 1.00 93.81 88 THR A C 1
ATOM 677 O O . THR A 1 88 ? 12.287 15.052 29.266 1.00 93.81 88 THR A O 1
ATOM 680 N N . GLY A 1 89 ? 10.271 14.182 29.726 1.00 95.19 89 GLY A N 1
ATOM 681 C CA . GLY A 1 89 ? 9.612 14.690 28.518 1.00 95.19 89 GLY A CA 1
ATOM 682 C C . GLY A 1 89 ? 9.939 13.889 27.250 1.00 95.19 89 GLY A C 1
ATOM 683 O O . GLY A 1 89 ? 9.882 14.430 26.147 1.00 95.19 89 GLY A O 1
ATOM 684 N N . LEU A 1 90 ? 10.299 12.609 27.389 1.00 95.31 90 LEU A N 1
ATOM 685 C CA . LEU A 1 90 ? 10.687 11.737 26.280 1.00 95.31 90 LEU A CA 1
ATOM 686 C C . LEU A 1 90 ? 9.525 11.476 25.308 1.00 95.31 90 LEU A C 1
ATOM 688 O O . LEU A 1 90 ? 9.763 11.291 24.115 1.00 95.31 90 LEU A O 1
ATOM 692 N N . MET A 1 91 ? 8.276 11.503 25.783 1.00 96.31 91 MET A N 1
ATOM 693 C CA . MET A 1 91 ? 7.097 11.355 24.928 1.00 96.31 91 MET A CA 1
ATOM 694 C C . MET A 1 91 ? 7.081 12.412 23.816 1.00 96.31 91 MET A C 1
ATOM 696 O O . MET A 1 91 ? 6.839 12.071 22.658 1.00 96.31 91 MET A O 1
ATOM 700 N N . GLU A 1 92 ? 7.366 13.679 24.134 1.00 96.31 92 GLU A N 1
ATOM 701 C CA . GLU A 1 92 ? 7.353 14.746 23.125 1.00 96.31 92 GLU A CA 1
ATOM 702 C C . GLU A 1 92 ? 8.513 14.597 22.138 1.00 96.31 92 GLU A C 1
ATOM 704 O O . GLU A 1 92 ? 8.319 14.805 20.943 1.00 96.31 92 GLU A O 1
ATOM 709 N N . CYS A 1 93 ? 9.688 14.139 22.587 1.00 95.75 93 CYS A N 1
ATOM 710 C CA . CYS A 1 93 ? 10.788 13.800 21.681 1.00 95.75 93 CYS A CA 1
ATOM 711 C C . CYS A 1 93 ? 10.365 12.742 20.649 1.00 95.75 93 CYS A C 1
ATOM 713 O O . CYS A 1 93 ? 10.660 12.893 19.464 1.00 95.75 93 CYS A O 1
ATOM 715 N N . PHE A 1 94 ? 9.620 11.714 21.072 1.00 96.00 94 PHE A N 1
ATOM 716 C CA . PHE A 1 94 ? 9.035 10.730 20.157 1.00 96.00 94 PHE A CA 1
ATOM 717 C C . PHE A 1 94 ? 7.995 11.359 19.223 1.00 96.00 94 PHE A C 1
ATOM 719 O O . PHE A 1 94 ? 8.039 11.092 18.026 1.00 96.00 94 PHE A O 1
ATOM 726 N N . ARG A 1 95 ? 7.089 12.224 19.711 1.00 96.00 95 ARG A N 1
ATOM 727 C CA . ARG A 1 95 ? 6.102 12.899 18.840 1.00 96.00 95 ARG A CA 1
ATOM 728 C C . ARG A 1 95 ? 6.767 13.757 17.770 1.00 96.00 95 ARG A C 1
ATOM 730 O O . ARG A 1 95 ? 6.357 13.699 16.613 1.00 96.00 95 ARG A O 1
ATOM 737 N N . VAL A 1 96 ? 7.786 14.532 18.141 1.00 95.81 96 VAL A N 1
ATOM 738 C CA . VAL A 1 96 ? 8.579 15.338 17.202 1.00 95.81 96 VAL A CA 1
ATOM 739 C C . VAL A 1 96 ? 9.251 14.432 16.180 1.00 95.81 96 VAL A C 1
ATOM 741 O O . VAL A 1 96 ? 9.075 14.647 14.984 1.00 95.81 96 VAL A O 1
ATOM 744 N N . LYS A 1 97 ? 9.930 13.371 16.630 1.00 95.00 97 LYS A N 1
ATOM 745 C CA . LYS A 1 97 ? 10.603 12.438 15.726 1.00 95.00 97 LYS A CA 1
ATOM 746 C C . LYS A 1 97 ? 9.628 11.770 14.758 1.00 95.00 97 LYS A C 1
ATOM 748 O O . LYS A 1 97 ? 9.923 11.708 13.572 1.00 95.00 97 LYS A O 1
ATOM 753 N N . ILE A 1 98 ? 8.454 11.337 15.229 1.00 95.31 98 ILE A N 1
ATOM 754 C CA . ILE A 1 98 ? 7.422 10.752 14.365 1.00 95.31 98 ILE A CA 1
ATOM 755 C C . ILE A 1 98 ? 6.995 11.770 13.314 1.00 95.31 98 ILE A C 1
ATOM 757 O O . ILE A 1 98 ? 7.021 11.440 12.135 1.00 95.31 98 ILE A O 1
ATOM 761 N N . ARG A 1 99 ? 6.672 13.011 13.713 1.00 94.31 99 ARG A N 1
ATOM 762 C CA . ARG A 1 99 ? 6.284 14.088 12.783 1.00 94.31 99 ARG A CA 1
ATOM 763 C C . ARG A 1 99 ? 7.344 14.373 11.717 1.00 94.31 99 ARG A C 1
ATOM 765 O O . ARG A 1 99 ? 6.982 14.745 10.607 1.00 94.31 99 ARG A O 1
ATOM 772 N N . GLU A 1 100 ? 8.622 14.214 12.051 1.00 93.06 100 GLU A N 1
ATOM 773 C CA . GLU A 1 100 ? 9.739 14.398 11.121 1.00 93.06 100 GLU A CA 1
ATOM 774 C C . GLU A 1 100 ? 9.905 13.243 10.125 1.00 93.06 100 GLU A C 1
ATOM 776 O O . GLU A 1 100 ? 10.443 13.465 9.040 1.00 93.06 100 GLU A O 1
ATOM 781 N N . THR A 1 101 ? 9.494 12.020 10.480 1.00 92.06 101 THR A N 1
ATOM 782 C CA . THR A 1 101 ? 9.821 10.818 9.693 1.00 92.06 101 THR A CA 1
ATOM 783 C C . THR A 1 101 ? 8.637 10.129 9.031 1.00 92.06 101 THR A C 1
ATOM 785 O O . THR A 1 101 ? 8.843 9.455 8.025 1.00 92.06 101 THR A O 1
ATOM 788 N N . TYR A 1 102 ? 7.421 10.247 9.571 1.00 92.62 102 TYR A N 1
ATOM 789 C CA . TYR A 1 102 ? 6.254 9.571 9.000 1.00 92.62 102 TYR A CA 1
ATOM 790 C C . TYR A 1 102 ? 5.761 10.251 7.720 1.00 92.62 102 TYR A C 1
ATOM 792 O O . TYR A 1 102 ? 5.952 11.449 7.514 1.00 92.62 102 TYR A O 1
ATOM 800 N N . ASP A 1 103 ? 5.069 9.481 6.884 1.00 91.06 103 ASP A N 1
ATOM 801 C CA . ASP A 1 103 ? 4.397 9.984 5.691 1.00 91.06 103 ASP A CA 1
ATOM 802 C C . ASP A 1 103 ? 2.880 10.140 5.972 1.00 91.06 103 ASP A C 1
ATOM 804 O O . ASP A 1 103 ? 2.158 9.138 6.081 1.00 91.06 103 ASP A O 1
ATOM 808 N N . PRO A 1 104 ? 2.359 11.382 6.102 1.00 91.94 104 PRO A N 1
ATOM 809 C CA . PRO A 1 104 ? 0.941 11.630 6.387 1.00 91.94 104 PRO A CA 1
ATOM 810 C C . PRO A 1 104 ? -0.001 11.139 5.285 1.00 91.94 104 PRO A C 1
ATOM 812 O O . PRO A 1 104 ? -1.201 10.947 5.519 1.00 91.94 104 PRO A O 1
ATOM 815 N N . PHE A 1 105 ? 0.511 10.994 4.063 1.00 93.00 105 PHE A N 1
ATOM 816 C CA . PHE A 1 105 ? -0.254 10.505 2.932 1.00 93.00 105 PHE A CA 1
ATOM 817 C C . PHE A 1 105 ? -0.322 8.981 2.937 1.00 93.00 105 PHE A C 1
ATOM 819 O O . PHE A 1 105 ? -1.416 8.437 2.799 1.00 93.00 105 PHE A O 1
ATOM 826 N N . GLU A 1 106 ? 0.786 8.289 3.211 1.00 91.06 106 GLU A N 1
ATOM 827 C CA . GLU A 1 106 ? 0.772 6.830 3.412 1.00 91.06 106 GLU A CA 1
ATOM 828 C C . GLU A 1 106 ? -0.135 6.436 4.583 1.00 91.06 106 GLU A C 1
ATOM 830 O O . GLU A 1 106 ? -0.955 5.526 4.449 1.00 91.06 106 GLU A O 1
ATOM 835 N N . HIS A 1 107 ? -0.088 7.179 5.694 1.00 92.25 107 HIS A N 1
ATOM 836 C CA . HIS A 1 107 ? -1.014 6.982 6.810 1.00 92.25 107 HIS A CA 1
ATOM 837 C C . HIS A 1 107 ? -2.485 7.140 6.377 1.00 92.25 107 HIS A C 1
ATOM 839 O O . HIS A 1 107 ? -3.329 6.304 6.705 1.00 92.25 107 HIS A O 1
ATOM 845 N N . PHE A 1 108 ? -2.813 8.179 5.598 1.00 92.81 108 PHE A N 1
ATOM 846 C CA . PHE A 1 108 ? -4.167 8.360 5.060 1.00 92.81 108 PHE A CA 1
ATOM 847 C C . PHE A 1 108 ? -4.608 7.183 4.176 1.00 92.81 108 PHE A C 1
ATOM 849 O O . PHE A 1 108 ? -5.735 6.697 4.307 1.00 92.81 108 PHE A O 1
ATOM 856 N N . LEU A 1 109 ? -3.726 6.691 3.302 1.00 91.38 109 LEU A N 1
ATOM 857 C CA . LEU A 1 109 ? -4.009 5.534 2.451 1.00 91.38 109 LEU A CA 1
ATOM 858 C C . LEU A 1 109 ? -4.219 4.255 3.266 1.00 91.38 109 LEU A C 1
ATOM 860 O O . LEU A 1 109 ? -5.131 3.483 2.955 1.00 91.38 109 LEU A O 1
ATOM 864 N N . HIS A 1 110 ? -3.439 4.054 4.329 1.00 88.81 110 HIS A N 1
ATOM 865 C CA . HIS A 1 110 ? -3.628 2.949 5.263 1.00 88.81 110 HIS A CA 1
ATOM 866 C C . HIS A 1 110 ? -5.009 3.012 5.932 1.00 88.81 110 HIS A C 1
ATOM 868 O O . HIS A 1 110 ? -5.784 2.066 5.814 1.00 88.81 110 HIS A O 1
ATOM 874 N N . VAL A 1 111 ? -5.370 4.139 6.556 1.00 87.81 111 VAL A N 1
ATOM 875 C CA . VAL A 1 111 ? -6.683 4.306 7.210 1.00 87.81 111 VAL A CA 1
ATOM 876 C C . VAL A 1 111 ? -7.820 4.067 6.212 1.00 87.81 111 VAL A C 1
ATOM 878 O O . VAL A 1 111 ? -8.760 3.324 6.496 1.00 87.81 111 VAL A O 1
ATOM 881 N N . ARG A 1 112 ? -7.723 4.631 5.006 1.00 86.25 112 ARG A N 1
ATOM 882 C CA . ARG A 1 112 ? -8.747 4.454 3.973 1.00 86.25 112 ARG A CA 1
ATOM 883 C C . ARG A 1 112 ? -8.887 2.999 3.535 1.00 86.25 112 ARG A C 1
ATOM 885 O O . ARG A 1 112 ? -10.012 2.520 3.428 1.00 86.25 112 ARG A O 1
ATOM 892 N N . SER A 1 113 ? -7.778 2.327 3.226 1.00 82.25 113 SER A N 1
ATOM 893 C CA . SER A 1 113 ? -7.784 0.951 2.710 1.00 82.25 113 SER A CA 1
ATOM 894 C C . SER A 1 113 ? -8.244 -0.050 3.765 1.00 82.25 113 SER A C 1
ATOM 896 O O . SER A 1 113 ? -9.097 -0.886 3.471 1.00 82.25 113 SER A O 1
ATOM 898 N N . PHE A 1 114 ? -7.755 0.090 4.998 1.00 76.19 114 PHE A N 1
ATOM 899 C CA . PHE A 1 114 ? -8.063 -0.814 6.100 1.00 76.19 114 PHE A CA 1
ATOM 900 C C . PHE A 1 114 ? -9.548 -0.786 6.477 1.00 76.19 114 PHE A C 1
ATOM 902 O O . PHE A 1 114 ? -10.131 -1.829 6.765 1.00 76.19 114 PHE A O 1
ATOM 909 N N . TRP A 1 115 ? -10.173 0.395 6.431 1.00 72.25 115 TRP A N 1
ATOM 910 C CA . TRP A 1 115 ? -11.574 0.571 6.823 1.00 72.25 115 TRP A CA 1
ATOM 911 C C . TRP A 1 115 ? -12.557 0.573 5.653 1.00 72.25 115 TRP A C 1
ATOM 913 O O . TRP A 1 115 ? -13.760 0.632 5.899 1.00 72.25 115 TRP A O 1
ATOM 923 N N . LYS A 1 116 ? -12.074 0.502 4.400 1.00 79.12 116 LYS A N 1
ATOM 924 C CA . LYS A 1 116 ? -12.886 0.636 3.174 1.00 79.12 116 LYS A CA 1
ATOM 925 C C . LYS A 1 116 ? -14.175 -0.168 3.225 1.00 79.12 116 LYS A C 1
ATOM 927 O O . LYS A 1 116 ? -15.262 0.387 3.102 1.00 79.12 116 LYS A O 1
ATOM 932 N N . ARG A 1 117 ? -14.035 -1.469 3.467 1.00 77.75 117 ARG A N 1
ATOM 933 C CA . ARG A 1 117 ? -15.162 -2.399 3.508 1.00 77.75 117 ARG A CA 1
ATOM 934 C C . ARG A 1 117 ? -16.167 -2.011 4.594 1.00 77.75 117 ARG A C 1
ATOM 936 O O . ARG A 1 117 ? -17.366 -2.029 4.345 1.00 77.75 117 ARG A O 1
ATOM 943 N N . GLN A 1 118 ? -15.679 -1.644 5.776 1.00 79.31 118 GLN A N 1
ATOM 944 C CA . GLN A 1 118 ? -16.506 -1.314 6.930 1.00 79.31 118 GLN A CA 1
ATOM 945 C C . GLN A 1 118 ? -17.317 -0.045 6.679 1.00 79.31 118 GLN A C 1
ATOM 947 O O . GLN A 1 118 ? -18.526 -0.075 6.874 1.00 79.31 118 GLN A O 1
ATOM 952 N N . TRP A 1 119 ? -16.714 1.055 6.210 1.00 75.62 119 TRP A N 1
ATOM 953 C CA . TRP A 1 119 ? -17.485 2.289 5.991 1.00 75.62 119 TRP A CA 1
ATOM 954 C C . TRP A 1 119 ? -18.381 2.243 4.747 1.00 75.62 119 TRP A C 1
ATOM 956 O O . TRP A 1 119 ? -19.438 2.874 4.762 1.00 75.62 119 TRP A O 1
ATOM 966 N N . GLU A 1 120 ? -18.034 1.466 3.714 1.00 79.50 120 GLU A N 1
ATOM 967 C CA . GLU A 1 120 ? -18.922 1.230 2.563 1.00 79.50 120 GLU A CA 1
ATOM 968 C C . GLU A 1 120 ? -20.180 0.443 2.970 1.00 79.50 120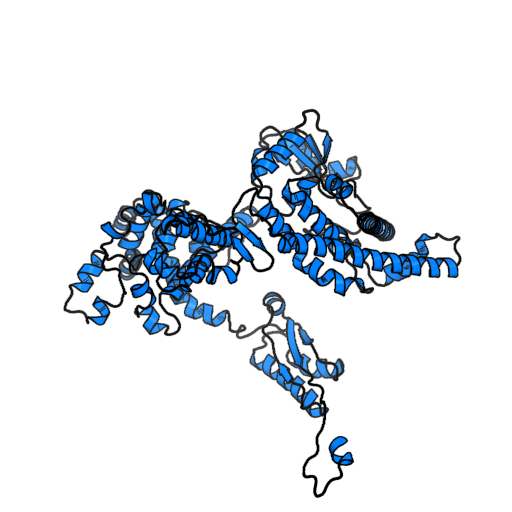 GLU A C 1
ATOM 970 O O . GLU A 1 120 ? -21.283 0.788 2.549 1.00 79.50 120 GLU A O 1
ATOM 975 N N . GLN A 1 121 ? -20.036 -0.561 3.841 1.00 82.62 121 GLN A N 1
ATOM 976 C CA . GLN A 1 121 ? -21.141 -1.428 4.268 1.00 82.62 121 GLN A CA 1
ATOM 977 C C . GLN A 1 121 ? -21.882 -0.932 5.519 1.00 82.62 121 GLN A C 1
ATOM 979 O O . GLN A 1 121 ? -22.989 -1.392 5.802 1.00 82.62 121 GLN A O 1
ATOM 984 N N . ALA A 1 122 ? -21.306 -0.002 6.288 1.00 78.12 122 ALA A N 1
ATOM 985 C CA . ALA A 1 122 ? -21.858 0.434 7.573 1.00 78.12 122 ALA A CA 1
ATOM 986 C C . ALA A 1 122 ? -23.291 0.973 7.468 1.00 78.12 122 ALA A C 1
ATOM 988 O O . ALA A 1 122 ? -24.094 0.767 8.378 1.00 78.12 122 ALA A O 1
ATOM 989 N N . GLY A 1 123 ? -23.622 1.642 6.358 1.00 75.75 123 GLY A N 1
ATOM 990 C CA . GLY A 1 123 ? -24.972 2.142 6.100 1.00 75.75 123 GLY A CA 1
ATOM 991 C C . GLY A 1 123 ? -26.000 1.018 5.952 1.00 75.75 123 GLY A C 1
ATOM 992 O O . GLY A 1 123 ? -27.048 1.066 6.587 1.00 75.75 123 GLY A O 1
ATOM 993 N N . GLU A 1 124 ? -25.689 -0.014 5.168 1.00 80.31 124 GLU A N 1
ATOM 994 C CA . GLU A 1 124 ? -26.586 -1.153 4.920 1.00 80.31 124 GLU A CA 1
ATOM 995 C C . GLU A 1 124 ? -26.700 -2.054 6.154 1.00 80.31 124 GLU A C 1
ATOM 997 O O . GLU A 1 124 ? -27.787 -2.477 6.546 1.00 80.31 124 GLU A O 1
ATOM 1002 N N . ASN A 1 125 ? -25.579 -2.283 6.838 1.00 85.69 125 ASN A N 1
ATOM 1003 C CA . ASN A 1 125 ? -25.528 -3.163 7.998 1.00 85.69 125 ASN A CA 1
ATOM 1004 C C . ASN A 1 125 ? -26.125 -2.540 9.267 1.00 85.69 125 ASN A C 1
ATOM 1006 O O . ASN A 1 125 ? -26.330 -3.263 10.242 1.00 85.69 125 ASN A O 1
ATOM 1010 N N . CYS A 1 126 ? -26.418 -1.231 9.300 1.00 87.31 126 CYS A N 1
ATOM 1011 C CA . CYS A 1 126 ? -26.859 -0.545 10.522 1.00 87.31 126 CYS A CA 1
ATOM 1012 C C . CYS A 1 126 ? -28.213 -1.027 11.072 1.00 87.31 126 CYS A C 1
ATOM 1014 O O . CYS A 1 126 ? -28.494 -0.813 12.252 1.00 87.31 126 CYS A O 1
ATOM 1016 N N . GLU A 1 127 ? -29.033 -1.685 10.251 1.00 89.81 127 GLU A N 1
ATOM 1017 C CA . GLU A 1 127 ? -30.367 -2.174 10.627 1.00 89.81 127 GLU A CA 1
ATOM 1018 C C . GLU A 1 127 ? -30.377 -3.640 11.065 1.00 89.81 127 GLU A C 1
ATOM 1020 O O . GLU A 1 127 ? -31.375 -4.116 11.607 1.00 89.81 127 GLU A O 1
ATOM 1025 N N . ARG A 1 128 ? -29.258 -4.354 10.894 1.00 92.19 128 ARG A N 1
ATOM 1026 C CA . ARG A 1 128 ? -29.139 -5.746 11.327 1.00 92.19 128 ARG A CA 1
ATOM 1027 C C . ARG A 1 128 ? -29.284 -5.865 12.840 1.00 92.19 128 ARG A C 1
ATOM 1029 O O . ARG A 1 128 ? -28.670 -5.101 13.597 1.00 92.19 128 ARG A O 1
ATOM 1036 N N . LEU A 1 129 ? -30.085 -6.850 13.243 1.00 90.31 129 LEU A N 1
ATOM 1037 C CA . LEU A 1 129 ? -30.314 -7.262 14.632 1.00 90.31 129 LEU A CA 1
ATOM 1038 C C . LEU A 1 129 ? -29.707 -8.635 14.935 1.00 90.31 129 LEU A C 1
ATOM 1040 O O . LEU A 1 129 ? -29.542 -8.987 16.094 1.00 90.31 129 LEU A O 1
ATOM 1044 N N . ASP A 1 130 ? -29.389 -9.418 13.908 1.00 90.38 130 ASP A N 1
ATOM 1045 C CA . ASP A 1 130 ? -28.782 -10.742 14.032 1.00 90.38 130 ASP A CA 1
ATOM 1046 C C . ASP A 1 130 ? -27.273 -10.664 14.302 1.00 90.38 130 ASP A C 1
ATOM 1048 O O . ASP A 1 130 ? -26.704 -11.574 14.903 1.00 90.38 130 ASP A O 1
ATOM 1052 N N . ARG A 1 131 ? -26.632 -9.566 13.881 1.00 93.06 131 ARG A N 1
ATOM 1053 C CA . ARG A 1 131 ? -25.208 -9.316 14.092 1.00 93.06 131 ARG A CA 1
ATOM 1054 C C . ARG A 1 131 ? -24.881 -7.825 14.098 1.00 93.06 131 ARG A C 1
ATOM 1056 O O . ARG A 1 131 ? -25.235 -7.101 13.168 1.00 93.06 131 ARG A O 1
ATOM 1063 N N . PHE A 1 132 ? -24.119 -7.390 15.096 1.00 94.69 132 PHE A N 1
ATOM 1064 C CA . PHE A 1 132 ? -23.466 -6.084 15.120 1.00 94.69 132 PHE A CA 1
ATOM 1065 C C . PHE A 1 132 ? -22.117 -6.172 15.842 1.00 94.69 132 PHE A C 1
ATOM 1067 O O . PHE A 1 132 ? -22.083 -6.371 17.053 1.00 94.69 132 PHE A O 1
ATOM 1074 N N . ASP A 1 133 ? -21.011 -6.015 15.110 1.00 93.06 133 ASP A N 1
ATOM 1075 C CA . ASP A 1 133 ? -19.677 -5.891 15.707 1.00 93.06 133 ASP A CA 1
ATOM 1076 C C . ASP A 1 133 ? -19.485 -4.448 16.189 1.00 93.06 133 ASP A C 1
ATOM 1078 O O . ASP A 1 133 ? -19.155 -3.547 15.416 1.00 93.06 133 ASP A O 1
ATOM 1082 N N . ILE A 1 134 ? -19.728 -4.195 17.477 1.00 94.06 134 ILE A N 1
ATOM 1083 C CA . ILE A 1 134 ? -19.704 -2.831 18.019 1.00 94.06 134 ILE A CA 1
ATOM 1084 C C . ILE A 1 134 ? -18.318 -2.193 17.918 1.00 94.06 134 ILE A C 1
ATOM 1086 O O . ILE A 1 134 ? -18.202 -0.968 17.817 1.00 94.06 134 ILE A O 1
ATOM 1090 N N . LYS A 1 135 ? -17.262 -3.012 17.923 1.00 91.38 135 LYS A N 1
ATOM 1091 C CA . LYS A 1 135 ? -15.883 -2.550 17.848 1.00 91.38 135 LYS A CA 1
ATOM 1092 C C . LYS A 1 135 ? -15.526 -2.154 16.427 1.00 91.38 135 LYS A C 1
ATOM 1094 O O . LYS A 1 135 ? -15.079 -1.029 16.232 1.00 91.38 135 LYS A O 1
ATOM 1099 N N . ASN A 1 136 ? -15.717 -3.030 15.447 1.00 89.94 136 ASN A N 1
ATOM 1100 C CA . ASN A 1 136 ? -15.295 -2.781 14.068 1.00 89.94 136 ASN A CA 1
ATOM 1101 C C . ASN A 1 136 ? -16.318 -1.962 13.269 1.00 89.94 136 ASN A C 1
ATOM 1103 O O . ASN A 1 136 ? -15.926 -1.021 12.580 1.00 89.94 136 ASN A O 1
ATOM 1107 N N . ASP A 1 137 ? -17.613 -2.244 13.426 1.00 90.94 137 ASP A N 1
ATOM 1108 C CA . ASP A 1 137 ? -18.695 -1.594 12.668 1.00 90.94 137 ASP A CA 1
ATOM 1109 C C . ASP A 1 137 ? -19.241 -0.332 13.363 1.00 90.94 137 ASP A C 1
ATOM 1111 O O . ASP A 1 137 ? -20.135 0.339 12.846 1.00 90.94 137 ASP A O 1
ATOM 1115 N N . GLY A 1 138 ? -18.733 -0.006 14.556 1.00 92.94 138 GLY A N 1
ATOM 1116 C CA . GLY A 1 138 ? -19.148 1.153 15.346 1.00 92.94 138 GLY A CA 1
ATOM 1117 C C . GLY A 1 138 ? -17.972 2.023 15.778 1.00 92.94 138 GLY A C 1
ATOM 1118 O O . GLY A 1 138 ? -17.739 3.096 15.223 1.00 92.94 138 GLY A O 1
ATOM 1119 N N . LEU A 1 139 ? -17.226 1.566 16.784 1.00 94.25 139 LEU A N 1
ATOM 1120 C CA . LEU A 1 139 ? -16.181 2.368 17.424 1.00 94.25 139 LEU A CA 1
ATOM 1121 C C . LEU A 1 139 ? -15.004 2.658 16.481 1.00 94.25 139 LEU A C 1
ATOM 1123 O O . LEU A 1 139 ? -14.645 3.814 16.278 1.00 94.25 139 LEU A O 1
ATOM 1127 N N . ARG A 1 140 ? -14.422 1.628 15.856 1.00 91.00 140 ARG A N 1
ATOM 1128 C CA . ARG A 1 140 ? -13.315 1.786 14.900 1.00 91.00 140 ARG A CA 1
ATOM 1129 C C . ARG A 1 140 ? -13.761 2.457 13.604 1.00 91.00 140 ARG A C 1
ATOM 1131 O O . ARG A 1 140 ? -12.968 3.179 13.012 1.00 91.00 140 ARG A O 1
ATOM 1138 N N . LEU A 1 141 ? -15.027 2.296 13.212 1.00 91.69 141 LEU A N 1
ATOM 1139 C CA . LEU A 1 141 ? -15.617 3.064 12.120 1.00 91.69 141 LEU A CA 1
ATOM 1140 C C . LEU A 1 141 ? -15.525 4.569 12.402 1.00 91.69 141 LEU A C 1
ATOM 1142 O O . LEU A 1 141 ? -14.987 5.295 11.570 1.00 91.69 141 LEU A O 1
ATOM 1146 N N . PHE A 1 142 ? -15.979 5.034 13.573 1.00 94.12 142 PHE A N 1
ATOM 1147 C CA . PHE A 1 142 ? -15.832 6.436 13.992 1.00 94.12 142 PHE A CA 1
ATOM 1148 C C . PHE A 1 142 ? -14.362 6.864 14.050 1.00 94.12 142 PHE A C 1
ATOM 1150 O O . PHE A 1 142 ? -13.990 7.882 13.464 1.00 94.12 142 PHE A O 1
ATOM 1157 N N . LEU A 1 143 ? -13.511 6.048 14.681 1.00 93.94 143 LEU A N 1
ATOM 1158 C CA . LEU A 1 143 ? -12.078 6.328 14.777 1.00 93.94 143 LEU A CA 1
ATOM 1159 C C . LEU A 1 143 ? -11.400 6.411 13.405 1.00 93.94 143 LEU A C 1
ATOM 1161 O O . LEU A 1 143 ? -10.472 7.190 13.257 1.00 93.94 143 LEU A O 1
ATOM 1165 N N . GLY A 1 144 ? -11.885 5.713 12.375 1.00 92.81 144 GLY A N 1
ATOM 1166 C CA . GLY A 1 144 ? -11.401 5.880 11.003 1.00 92.81 144 GLY A CA 1
ATOM 1167 C C . GLY A 1 144 ? -11.518 7.324 10.497 1.00 92.81 144 GLY A C 1
ATOM 1168 O O . GLY A 1 144 ? -10.585 7.839 9.875 1.00 92.81 144 GLY A O 1
ATOM 1169 N N . GLY A 1 145 ? -12.615 8.018 10.820 1.00 93.56 145 GLY A N 1
ATOM 1170 C CA . GLY A 1 145 ? -12.770 9.445 10.519 1.00 93.56 145 GLY A CA 1
ATOM 1171 C C . GLY A 1 145 ? -11.818 10.312 11.349 1.00 93.56 145 GLY A C 1
ATOM 1172 O O . GLY A 1 145 ? -11.180 11.224 10.825 1.00 93.56 145 GLY A O 1
ATOM 1173 N N . ILE A 1 146 ? -11.645 9.974 12.626 1.00 95.75 146 ILE A N 1
ATOM 1174 C CA . ILE A 1 146 ? -10.752 10.691 13.546 1.00 95.75 146 ILE A CA 1
ATOM 1175 C C . ILE A 1 146 ? -9.288 10.557 13.125 1.00 95.75 146 ILE A C 1
ATOM 1177 O O . ILE A 1 146 ? -8.598 11.564 13.000 1.00 95.75 146 ILE A O 1
ATOM 1181 N N . TRP A 1 147 ? -8.821 9.346 12.821 1.00 94.81 147 TRP A N 1
ATOM 1182 C CA . TRP A 1 147 ? -7.474 9.083 12.317 1.00 94.81 147 TRP A CA 1
ATOM 1183 C C . TRP A 1 147 ? -7.236 9.741 10.955 1.00 94.81 147 TRP A C 1
ATOM 1185 O O . TRP A 1 147 ? -6.140 10.236 10.704 1.00 94.81 147 TRP A O 1
ATOM 1195 N N . THR A 1 148 ? -8.256 9.837 10.096 1.00 93.50 148 THR A N 1
ATOM 1196 C CA . THR A 1 148 ? -8.155 10.589 8.832 1.00 93.50 148 THR A CA 1
ATOM 1197 C C . THR A 1 148 ? -7.822 12.070 9.061 1.00 93.50 148 THR A C 1
ATOM 1199 O O . THR A 1 148 ? -7.000 12.638 8.330 1.00 93.50 148 THR A O 1
ATOM 1202 N N . LEU A 1 149 ? -8.423 12.688 10.085 1.00 93.75 149 LEU A N 1
ATOM 1203 C CA . LEU A 1 149 ? -8.168 14.080 10.463 1.00 93.75 149 LEU A CA 1
ATOM 1204 C C . LEU A 1 149 ? -6.851 14.234 11.239 1.00 93.75 149 LEU A C 1
ATOM 1206 O O . LEU A 1 149 ? -5.990 15.016 10.837 1.00 93.75 149 LEU A O 1
ATOM 1210 N N . GLY A 1 150 ? -6.662 13.459 12.310 1.00 94.50 150 GLY A N 1
ATOM 1211 C CA . GLY A 1 150 ? -5.496 13.544 13.196 1.00 94.50 150 GLY A CA 1
ATOM 1212 C C . GLY A 1 150 ? -4.185 13.162 12.514 1.00 94.50 150 GLY A C 1
ATOM 1213 O O . GLY A 1 150 ? -3.150 13.782 12.757 1.00 94.50 150 GLY A O 1
ATOM 1214 N N . GLY A 1 151 ? -4.234 12.217 11.577 1.00 93.31 151 GLY A N 1
ATOM 1215 C CA . GLY A 1 151 ? -3.076 11.760 10.814 1.00 93.31 151 GLY A CA 1
ATOM 1216 C C . GLY A 1 151 ? -2.492 12.775 9.830 1.00 93.31 151 GLY A C 1
ATOM 1217 O O . GLY A 1 151 ? -1.465 12.487 9.232 1.00 93.31 151 GLY A O 1
ATOM 1218 N N . LYS A 1 152 ? -3.119 13.943 9.623 1.00 90.94 152 LYS A N 1
ATOM 1219 C CA . LYS A 1 152 ? -2.541 15.028 8.803 1.00 90.94 152 LYS A CA 1
ATOM 1220 C C . LYS A 1 152 ? -1.293 15.636 9.438 1.00 90.94 152 LYS A C 1
ATOM 1222 O O . LYS A 1 152 ? -0.326 15.934 8.747 1.00 90.94 152 LYS A O 1
ATOM 1227 N N . GLU A 1 153 ? -1.356 15.853 10.746 1.00 92.44 153 GLU A N 1
ATOM 1228 C CA . GLU A 1 153 ? -0.367 16.615 11.520 1.00 92.44 153 GLU A CA 1
ATOM 1229 C C . GLU A 1 153 ? 0.083 15.846 12.773 1.00 92.44 153 GLU A C 1
ATOM 1231 O O . GLU A 1 153 ? 0.700 16.399 13.684 1.00 92.44 153 GLU A O 1
ATOM 1236 N N . PHE A 1 154 ? -0.218 14.547 12.814 1.00 95.19 154 PHE A N 1
ATOM 1237 C CA . PHE A 1 154 ? 0.060 13.663 13.938 1.00 95.19 154 PHE A CA 1
ATOM 1238 C C . PHE A 1 154 ? -0.522 14.193 15.264 1.00 95.19 154 PHE A C 1
ATOM 1240 O O . PHE A 1 154 ? 0.172 14.375 16.275 1.00 95.19 154 PHE A O 1
ATOM 1247 N N . ARG A 1 155 ? -1.821 14.497 15.236 1.00 95.69 155 ARG A N 1
ATOM 1248 C CA . ARG A 1 155 ? -2.587 15.060 16.355 1.00 95.69 155 ARG A CA 1
ATOM 1249 C C . ARG A 1 155 ? -3.285 13.968 17.154 1.00 95.69 155 ARG A C 1
ATOM 1251 O O . ARG A 1 155 ? -3.722 12.968 16.588 1.00 95.69 155 ARG A O 1
ATOM 1258 N N . HIS A 1 156 ? -3.389 14.171 18.461 1.00 96.75 156 HIS A N 1
ATOM 1259 C CA . HIS A 1 156 ? -4.070 13.240 19.355 1.00 96.75 156 HIS A CA 1
ATOM 1260 C C . HIS A 1 156 ? -5.590 13.270 19.111 1.00 96.75 156 HIS A C 1
ATOM 1262 O O . HIS A 1 156 ? -6.154 14.340 18.868 1.00 96.75 156 HIS A O 1
ATOM 1268 N N . SER A 1 157 ? -6.290 12.132 19.226 1.00 96.75 157 SER A N 1
ATOM 1269 C CA . SER A 1 157 ? -7.739 12.066 18.944 1.00 96.75 157 SER A CA 1
ATOM 1270 C C . SER A 1 157 ? -8.571 13.045 19.781 1.00 96.75 157 SER A C 1
ATOM 1272 O O . SER A 1 157 ? -9.500 13.653 19.264 1.00 96.75 157 SER A O 1
ATOM 1274 N N . HIS A 1 158 ? -8.208 13.276 21.049 1.00 96.44 158 HIS A N 1
ATOM 1275 C CA . HIS A 1 158 ? -8.854 14.293 21.899 1.00 96.44 158 HIS A CA 1
ATOM 1276 C C . HIS A 1 158 ? -8.824 15.712 21.326 1.00 96.44 158 HIS A C 1
ATOM 1278 O O . HIS A 1 158 ? -9.773 16.465 21.535 1.00 96.44 158 HIS A O 1
ATOM 1284 N N . GLU A 1 159 ? -7.762 16.084 20.609 1.00 97.12 159 GLU A N 1
ATOM 1285 C CA . GLU A 1 159 ? -7.720 17.387 19.951 1.00 97.12 159 GLU A CA 1
ATOM 1286 C C . GLU A 1 159 ? -8.785 17.448 18.853 1.00 97.12 159 GLU A C 1
ATOM 1288 O O . GLU A 1 159 ? -9.559 18.400 18.793 1.00 97.12 159 GLU A O 1
ATOM 1293 N N . ILE A 1 160 ? -8.903 16.382 18.058 1.00 96.88 160 ILE A N 1
ATOM 1294 C CA . ILE A 1 160 ? -9.928 16.264 17.016 1.00 96.88 160 ILE A CA 1
ATOM 1295 C C . ILE A 1 160 ? -11.332 16.263 17.625 1.00 96.88 160 ILE A C 1
ATOM 1297 O O . ILE A 1 160 ? -12.214 16.943 17.112 1.00 96.88 160 ILE A O 1
ATOM 1301 N N . TYR A 1 161 ? -11.552 15.569 18.747 1.00 96.19 161 TYR A N 1
ATOM 1302 C CA . TYR A 1 161 ? -12.848 15.552 19.438 1.00 96.19 161 TYR A CA 1
ATOM 1303 C C . TYR A 1 161 ? -13.311 16.957 19.828 1.00 96.19 161 TYR A C 1
ATOM 1305 O O . TYR A 1 161 ? -14.501 17.251 19.739 1.00 96.19 161 TYR A O 1
ATOM 1313 N N . SER A 1 162 ? -12.379 17.824 20.236 1.00 95.88 162 SER A N 1
ATOM 1314 C CA . SER A 1 162 ? -12.682 19.208 20.616 1.00 95.88 162 SER A CA 1
ATOM 1315 C C . SER A 1 162 ? -13.076 20.106 19.435 1.00 95.88 162 SER A C 1
ATOM 1317 O O . SER A 1 162 ? -13.669 21.161 19.645 1.00 95.88 162 SER A O 1
ATOM 1319 N N . GLU A 1 163 ? -12.792 19.668 18.206 1.00 95.44 163 GLU A N 1
ATOM 1320 C CA . GLU A 1 163 ? -13.066 20.383 16.954 1.00 95.44 163 GLU A CA 1
ATOM 1321 C C . GLU A 1 163 ? -14.301 19.851 16.212 1.00 95.44 163 GLU A C 1
ATOM 1323 O O . GLU A 1 163 ? -14.715 20.434 15.210 1.00 95.44 163 GLU A O 1
ATOM 1328 N N . ILE A 1 164 ? -14.912 18.757 16.685 1.00 93.62 164 ILE A N 1
ATOM 1329 C CA . ILE A 1 164 ? -16.139 18.216 16.090 1.00 93.62 164 ILE A CA 1
ATOM 1330 C C . ILE A 1 164 ? -17.274 19.234 16.256 1.00 93.62 164 ILE A C 1
ATOM 1332 O O . ILE A 1 164 ? -17.717 19.523 17.367 1.00 93.62 164 ILE A O 1
ATOM 1336 N N . GLU A 1 165 ? -17.776 19.743 15.129 1.00 89.88 165 GLU A N 1
ATOM 1337 C CA . GLU A 1 165 ? -18.809 20.785 15.097 1.00 89.88 165 GLU A CA 1
ATOM 1338 C C . GLU A 1 165 ? -20.162 20.303 15.653 1.00 89.88 165 GLU A C 1
ATOM 1340 O O . GLU A 1 165 ? -20.806 21.001 16.439 1.00 89.88 165 GLU A O 1
ATOM 1345 N N . ASP A 1 166 ? -20.610 19.105 15.257 1.00 94.00 166 ASP A N 1
ATOM 1346 C CA . ASP A 1 166 ? -21.868 18.520 15.726 1.00 94.00 166 ASP A CA 1
ATOM 1347 C C . ASP A 1 166 ? -21.618 17.593 16.922 1.00 94.00 166 ASP A C 1
ATOM 1349 O O . ASP A 1 166 ? -21.269 16.420 16.779 1.00 94.00 166 ASP A O 1
ATOM 1353 N N . SER A 1 167 ? -21.870 18.100 18.131 1.00 93.25 167 SER A N 1
ATOM 1354 C CA . SER A 1 167 ? -21.692 17.355 19.388 1.00 93.25 167 SER A CA 1
ATOM 1355 C C . SER A 1 167 ? -22.464 16.029 19.454 1.00 93.25 167 SER A C 1
ATOM 1357 O O . SER A 1 167 ? -22.134 15.154 20.259 1.00 93.25 167 SER A O 1
ATOM 1359 N N . ARG A 1 168 ? -23.476 15.837 18.595 1.00 96.31 168 ARG A N 1
ATOM 1360 C CA . ARG A 1 168 ? -24.224 14.578 18.494 1.00 96.31 168 ARG A CA 1
ATOM 1361 C C . ARG A 1 168 ? -23.382 13.433 17.933 1.00 96.31 168 ARG A C 1
ATOM 1363 O O . ARG A 1 168 ? -23.708 12.284 18.227 1.00 96.31 168 ARG A O 1
ATOM 1370 N N . ASP A 1 169 ? -22.336 13.710 17.155 1.00 95.88 169 ASP A N 1
ATOM 1371 C CA . ASP A 1 169 ? -21.444 12.678 16.608 1.00 95.88 169 ASP A CA 1
ATOM 1372 C C . ASP A 1 169 ? -20.625 12.033 17.728 1.00 95.88 169 ASP A C 1
ATOM 1374 O O . ASP A 1 169 ? -20.664 10.814 17.910 1.00 95.88 169 ASP A O 1
ATOM 1378 N N . LEU A 1 170 ? -20.007 12.854 18.582 1.00 96.06 170 LEU A N 1
ATOM 1379 C CA . LEU A 1 170 ? -19.292 12.366 19.761 1.00 96.06 170 LEU A CA 1
ATOM 1380 C C . LEU A 1 170 ? -20.246 11.721 20.782 1.00 96.06 170 LEU A C 1
ATOM 1382 O O . LEU A 1 170 ? -19.914 10.704 21.385 1.00 96.06 170 LEU A O 1
ATOM 1386 N N . ALA A 1 171 ? -21.468 12.244 20.934 1.00 97.56 171 ALA A N 1
ATOM 1387 C CA . ALA A 1 171 ? -22.477 11.633 21.803 1.00 97.56 171 ALA A CA 1
ATOM 1388 C C . ALA A 1 171 ? -22.958 10.254 21.306 1.00 97.56 171 ALA A C 1
ATOM 1390 O O . ALA A 1 171 ? -23.357 9.415 22.117 1.00 97.56 171 ALA A O 1
ATOM 1391 N N . ALA A 1 172 ? -22.949 10.009 19.991 1.00 98.00 172 ALA A N 1
ATOM 1392 C CA . ALA A 1 172 ? -23.230 8.693 19.419 1.00 98.00 172 ALA A CA 1
ATOM 1393 C C . ALA A 1 172 ? -22.084 7.707 19.690 1.00 98.00 172 ALA A C 1
ATOM 1395 O O . ALA A 1 172 ? -22.348 6.551 20.024 1.00 98.00 172 ALA A O 1
ATOM 1396 N N . TYR A 1 173 ? -20.836 8.174 19.613 1.00 97.50 173 TYR A N 1
ATOM 1397 C CA . TYR A 1 173 ? -19.654 7.388 19.962 1.00 97.50 173 TYR A CA 1
ATOM 1398 C C . TYR A 1 173 ? -19.633 7.008 21.453 1.00 97.50 173 TYR A C 1
ATOM 1400 O O . TYR A 1 173 ? -19.555 5.823 21.779 1.00 97.50 173 TYR A O 1
ATOM 1408 N N . ASP A 1 174 ? -19.832 7.978 22.357 1.00 97.06 174 ASP A N 1
ATOM 1409 C CA . ASP A 1 174 ? -19.965 7.732 23.806 1.00 97.06 174 ASP A CA 1
ATOM 1410 C C . ASP A 1 174 ? -21.100 6.745 24.109 1.00 97.06 174 ASP A C 1
ATOM 1412 O O . ASP A 1 174 ? -20.969 5.843 24.938 1.00 97.06 174 ASP A O 1
ATOM 1416 N N . PHE A 1 175 ? -22.221 6.863 23.393 1.00 98.19 175 PHE A N 1
ATOM 1417 C CA . PHE A 1 175 ? -23.326 5.928 23.549 1.00 98.19 175 PHE A CA 1
ATOM 1418 C C . PHE A 1 175 ? -22.924 4.488 23.194 1.00 98.19 175 PHE A C 1
ATOM 1420 O O . PHE A 1 175 ? -23.270 3.575 23.943 1.00 98.19 175 PHE A O 1
ATOM 1427 N N . LEU A 1 176 ? -22.161 4.266 22.117 1.00 97.75 176 LEU A N 1
ATOM 1428 C CA . LEU A 1 176 ? -21.655 2.928 21.789 1.00 97.75 176 LEU A CA 1
ATOM 1429 C C . LEU A 1 176 ? -20.679 2.393 22.841 1.00 97.75 176 LEU A C 1
ATOM 1431 O O . LEU A 1 176 ? -20.772 1.215 23.184 1.00 97.75 176 LEU A O 1
ATOM 1435 N N . LEU A 1 177 ? -19.800 3.229 23.404 1.00 97.06 177 LEU A N 1
ATOM 1436 C CA . LEU A 1 177 ? -18.920 2.814 24.505 1.00 97.06 177 LEU A CA 1
ATOM 1437 C C . LEU A 1 177 ? -19.734 2.312 25.708 1.00 97.06 177 LEU A C 1
ATOM 1439 O O . LEU A 1 177 ? -19.423 1.263 26.272 1.00 97.06 177 LEU A O 1
ATOM 1443 N N . ARG A 1 178 ? -20.833 2.993 26.058 1.00 96.31 178 ARG A N 1
ATOM 1444 C CA . ARG A 1 178 ? -21.736 2.557 27.140 1.00 96.31 178 ARG A CA 1
ATOM 1445 C C . ARG A 1 178 ? -22.444 1.242 26.827 1.00 96.31 178 ARG A C 1
ATOM 1447 O O . ARG A 1 178 ? -22.549 0.396 27.714 1.00 96.31 178 ARG A O 1
ATOM 1454 N N . ILE A 1 179 ? -22.915 1.062 25.589 1.00 96.81 179 ILE A N 1
ATOM 1455 C CA . ILE A 1 179 ? -23.513 -0.208 25.153 1.00 96.81 179 ILE A CA 1
ATOM 1456 C C . ILE A 1 179 ? -22.481 -1.332 25.258 1.00 96.81 179 ILE A C 1
ATOM 1458 O O . ILE A 1 179 ? -22.782 -2.359 25.861 1.00 96.81 179 ILE A O 1
ATOM 1462 N N . ARG A 1 180 ? -21.252 -1.119 24.771 1.00 94.62 180 ARG A N 1
ATOM 1463 C CA . ARG A 1 180 ? -20.155 -2.091 24.882 1.00 94.62 180 ARG A CA 1
ATOM 1464 C C . ARG A 1 180 ? -19.884 -2.465 26.338 1.00 94.62 180 ARG A C 1
ATOM 1466 O O . ARG A 1 180 ? -19.870 -3.648 26.662 1.00 94.62 180 ARG A O 1
ATOM 1473 N N . CYS A 1 181 ? -19.753 -1.476 27.228 1.00 93.56 181 CYS A N 1
ATOM 1474 C CA . CYS A 1 181 ? -19.577 -1.714 28.663 1.00 93.56 181 CYS A CA 1
ATOM 1475 C C . CYS A 1 181 ? -20.678 -2.604 29.235 1.00 93.56 181 CYS A C 1
ATOM 1477 O O . CYS A 1 181 ? -20.395 -3.564 29.947 1.00 93.56 181 CYS A O 1
ATOM 1479 N N . TRP A 1 182 ? -21.933 -2.292 28.923 1.00 93.12 182 TRP A N 1
ATOM 1480 C CA . TRP A 1 182 ? -23.059 -3.036 29.460 1.00 93.12 182 TRP A CA 1
ATOM 1481 C C . TRP A 1 182 ? -23.125 -4.477 28.938 1.00 93.12 182 TRP A C 1
ATOM 1483 O O . TRP A 1 182 ? -23.366 -5.389 29.725 1.00 93.12 182 TRP A O 1
ATOM 1493 N N . ILE A 1 183 ? -22.856 -4.699 27.648 1.00 91.88 183 ILE A N 1
ATOM 1494 C CA . ILE A 1 183 ? -22.792 -6.047 27.064 1.00 91.88 183 ILE A CA 1
ATOM 1495 C C . ILE A 1 183 ? -21.672 -6.859 27.716 1.00 91.88 183 ILE A C 1
ATOM 1497 O O . ILE A 1 183 ? -21.901 -7.979 28.171 1.00 91.88 183 ILE A O 1
ATOM 1501 N N . HIS A 1 184 ? -20.476 -6.281 27.827 1.00 89.81 184 HIS A N 1
ATOM 1502 C CA . HIS A 1 184 ? -19.316 -6.984 28.368 1.00 89.81 184 HIS A CA 1
ATOM 1503 C C . HIS A 1 184 ? -19.476 -7.334 29.853 1.00 89.81 184 HIS A C 1
ATOM 1505 O O . HIS A 1 184 ? -19.037 -8.397 30.270 1.00 89.81 184 HIS A O 1
ATOM 1511 N N . LEU A 1 185 ? -20.153 -6.500 30.654 1.00 88.94 185 LEU A N 1
ATOM 1512 C CA . LEU A 1 185 ? -20.427 -6.804 32.069 1.00 88.94 185 LEU A CA 1
ATOM 1513 C C . LEU A 1 185 ? -21.391 -7.983 32.272 1.00 88.94 185 LEU A C 1
ATOM 1515 O O . LEU A 1 185 ? -21.446 -8.546 33.364 1.00 88.94 185 LEU A O 1
ATOM 1519 N N . ARG A 1 186 ? -22.177 -8.331 31.250 1.00 87.06 186 ARG A N 1
ATOM 1520 C CA . ARG A 1 186 ? -23.151 -9.431 31.298 1.00 87.06 186 ARG A CA 1
ATOM 1521 C C . ARG A 1 186 ? -22.598 -10.741 30.763 1.00 87.06 186 ARG A C 1
ATOM 1523 O O . ARG A 1 186 ? -23.155 -11.798 31.057 1.00 87.06 186 ARG A O 1
ATOM 1530 N N . ARG A 1 187 ? -21.555 -10.674 29.942 1.00 84.88 187 ARG A N 1
ATOM 1531 C CA . ARG A 1 187 ? -20.903 -11.852 29.386 1.00 84.88 187 ARG A CA 1
ATOM 1532 C C . ARG A 1 187 ? -19.829 -12.323 30.368 1.00 84.88 187 ARG A C 1
ATOM 1534 O O . ARG A 1 187 ? -19.181 -11.492 31.005 1.00 84.88 187 ARG A O 1
ATOM 1541 N N . PRO A 1 188 ? -19.633 -13.642 30.537 1.00 71.44 188 PRO A N 1
ATOM 1542 C CA . PRO A 1 188 ? -18.417 -14.109 31.185 1.00 71.44 188 PRO A CA 1
ATOM 1543 C C . PRO A 1 188 ? -17.220 -13.522 30.419 1.00 71.44 188 PRO A C 1
ATOM 1545 O O . PRO A 1 188 ? -17.308 -13.417 29.195 1.00 71.44 188 PRO A O 1
ATOM 1548 N N . PRO A 1 189 ? -16.133 -13.109 31.094 1.00 68.50 189 PRO A N 1
ATOM 1549 C CA . PRO A 1 189 ? -14.973 -12.579 30.397 1.00 68.50 189 PRO A CA 1
ATOM 1550 C C . PRO A 1 189 ? -14.480 -13.626 29.396 1.00 68.50 189 PRO A C 1
ATOM 1552 O O . PRO A 1 189 ? -14.043 -14.711 29.788 1.00 68.50 189 PRO A O 1
ATOM 1555 N N . GLY A 1 190 ? -14.622 -13.307 28.109 1.00 59.62 190 GLY A N 1
ATOM 1556 C CA . GLY A 1 190 ? -14.117 -14.119 27.014 1.00 59.62 190 GLY A CA 1
ATOM 1557 C C . GLY A 1 190 ? -12.620 -14.300 27.115 1.00 59.62 190 GLY A C 1
ATOM 1558 O O . GLY A 1 190 ? -11.920 -13.493 27.728 1.00 59.62 190 GLY A O 1
ATOM 1559 N N . GLY A 1 191 ? -12.134 -15.386 26.521 1.00 62.56 191 GLY A N 1
ATOM 1560 C CA . GLY A 1 191 ? -10.708 -15.672 26.425 1.00 62.56 191 GLY A CA 1
ATOM 1561 C C . GLY A 1 191 ? -9.912 -14.595 25.674 1.00 62.56 191 GLY A C 1
ATOM 1562 O O . GLY A 1 191 ? -10.379 -13.493 25.394 1.00 62.56 191 GLY A O 1
ATOM 1563 N N . HIS A 1 192 ? -8.665 -14.931 25.353 1.00 61.44 192 HIS A N 1
ATOM 1564 C CA . HIS A 1 192 ? -7.735 -14.025 24.680 1.00 61.44 192 HIS A CA 1
ATOM 1565 C C . HIS A 1 192 ? -8.306 -13.499 23.355 1.00 61.44 192 HIS A C 1
ATOM 1567 O O . HIS A 1 192 ? -8.931 -14.255 22.607 1.00 61.44 192 HIS A O 1
ATOM 1573 N N . ALA A 1 193 ? -8.069 -12.214 23.078 1.00 66.75 193 ALA A N 1
ATOM 1574 C CA . ALA A 1 193 ? -8.397 -11.602 21.799 1.00 66.75 193 ALA A CA 1
ATOM 1575 C C . ALA A 1 193 ? -7.753 -12.377 20.636 1.00 66.75 193 ALA A C 1
ATOM 1577 O O . ALA A 1 193 ? -6.701 -13.005 20.800 1.00 66.75 193 ALA A O 1
ATOM 1578 N N . ASP A 1 194 ? -8.349 -12.297 19.445 1.00 70.00 194 ASP A N 1
ATOM 1579 C CA . ASP A 1 194 ? -7.653 -12.735 18.233 1.00 70.00 194 ASP A CA 1
ATOM 1580 C C . ASP A 1 194 ? -6.399 -11.857 17.972 1.00 70.00 194 ASP A C 1
ATOM 1582 O O . ASP A 1 194 ? -6.242 -10.793 18.581 1.00 70.00 194 ASP A O 1
ATOM 1586 N N . PRO A 1 195 ? -5.489 -12.233 17.051 1.00 60.72 195 PRO A N 1
ATOM 1587 C CA . PRO A 1 195 ? -4.309 -11.415 16.729 1.00 60.72 195 PRO A CA 1
ATOM 1588 C C . PRO A 1 195 ? -4.617 -9.978 16.258 1.00 60.72 195 PRO A C 1
ATOM 1590 O O . PRO A 1 195 ? -3.744 -9.109 16.263 1.00 60.72 195 PRO A O 1
ATOM 1593 N N . PHE A 1 196 ? -5.856 -9.689 15.855 1.00 63.25 196 PHE A N 1
ATOM 1594 C CA . PHE A 1 196 ? -6.313 -8.357 15.453 1.00 63.25 196 PHE A CA 1
ATOM 1595 C C . PHE A 1 196 ? -6.898 -7.552 16.629 1.00 63.25 196 PHE A C 1
ATOM 1597 O O . PHE A 1 196 ? -7.239 -6.365 16.475 1.00 63.25 196 PHE A O 1
ATOM 1604 N N . GLY A 1 197 ? -6.929 -8.157 17.816 1.00 69.94 197 GLY A N 1
ATOM 1605 C CA . GLY A 1 197 ? -7.473 -7.620 19.050 1.00 69.94 197 GLY A CA 1
ATOM 1606 C C . GLY A 1 197 ? -8.996 -7.687 19.095 1.00 69.94 197 GLY A C 1
ATOM 1607 O O . GLY A 1 197 ? -9.594 -6.864 19.773 1.00 69.94 197 GLY A O 1
ATOM 1608 N N . ASN A 1 198 ? -9.663 -8.543 18.321 1.00 79.94 198 ASN A N 1
ATOM 1609 C CA . ASN A 1 198 ? -11.121 -8.668 18.365 1.00 79.94 198 ASN A CA 1
ATOM 1610 C C . ASN A 1 198 ? -11.545 -9.676 19.434 1.00 79.94 198 ASN A C 1
ATOM 1612 O O . ASN A 1 198 ? -10.935 -10.738 19.572 1.00 79.94 198 ASN A O 1
ATOM 1616 N N . HIS A 1 199 ? -12.626 -9.352 20.141 1.00 81.69 199 HIS A N 1
ATOM 1617 C CA . HIS A 1 199 ? -13.253 -10.246 21.104 1.00 81.69 199 HIS A CA 1
ATOM 1618 C C . HIS A 1 199 ? -14.604 -10.744 20.579 1.00 81.69 199 HIS A C 1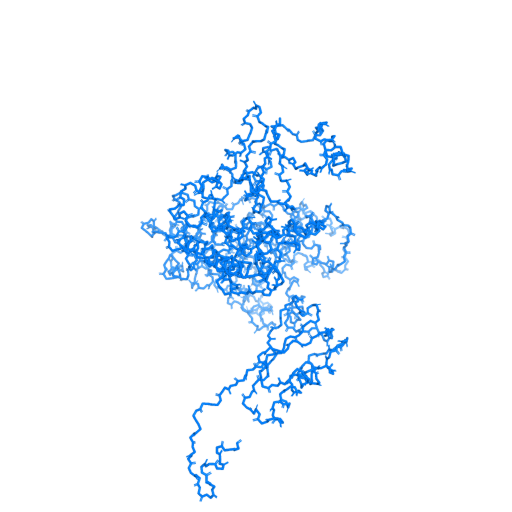
ATOM 1620 O O . HIS A 1 199 ? -15.367 -9.950 20.024 1.00 81.69 199 HIS A O 1
ATOM 1626 N N . PRO A 1 200 ? -14.964 -12.023 20.795 1.00 85.25 200 PRO A N 1
ATOM 1627 C CA . PRO A 1 200 ? -16.328 -12.504 20.560 1.00 85.25 200 PRO A CA 1
ATOM 1628 C C . PRO A 1 200 ? -17.387 -11.668 21.299 1.00 85.25 200 PRO A C 1
ATOM 1630 O O . PRO A 1 200 ? -18.512 -11.512 20.824 1.00 85.25 200 PRO A O 1
ATOM 1633 N N . GLU A 1 201 ? -17.017 -11.085 22.442 1.00 87.31 201 GLU A N 1
ATOM 1634 C CA . GLU A 1 201 ? -17.841 -10.185 23.252 1.00 87.31 201 GLU A CA 1
ATOM 1635 C C . GLU A 1 201 ? -18.235 -8.895 22.520 1.00 87.31 201 GLU A C 1
ATOM 1637 O O . GLU A 1 201 ? -19.302 -8.348 22.798 1.00 87.31 201 GLU A O 1
ATOM 1642 N N . ASP A 1 202 ? -17.427 -8.449 21.551 1.00 90.19 202 ASP A N 1
ATOM 1643 C CA . ASP A 1 202 ? -17.705 -7.250 20.755 1.00 90.19 202 ASP A CA 1
ATOM 1644 C C . ASP A 1 202 ? -18.847 -7.482 19.737 1.00 90.19 202 ASP A C 1
ATOM 1646 O O . ASP A 1 202 ? -19.382 -6.527 19.170 1.00 90.19 202 ASP A O 1
ATOM 1650 N N . VAL A 1 203 ? -19.251 -8.736 19.497 1.00 92.50 203 VAL A N 1
ATOM 1651 C CA . VAL A 1 203 ? -20.305 -9.080 18.535 1.00 92.50 203 VAL A CA 1
ATOM 1652 C C . VAL A 1 203 ? -21.642 -9.256 19.255 1.00 92.50 203 VAL A C 1
ATOM 1654 O O . VAL A 1 203 ? -21.855 -10.220 19.994 1.00 92.50 203 VAL A O 1
ATOM 1657 N N . LEU A 1 204 ? -22.563 -8.320 19.031 1.00 94.06 204 LEU A N 1
ATOM 1658 C CA . LEU A 1 204 ? -23.939 -8.374 19.522 1.00 94.06 204 LEU A CA 1
ATOM 1659 C C . LEU A 1 204 ? -24.798 -9.213 18.571 1.00 94.06 204 LEU A C 1
ATOM 1661 O O . LEU A 1 204 ? -24.780 -8.990 17.359 1.00 94.06 204 LEU A O 1
ATOM 1665 N N . GLY A 1 205 ? -25.560 -10.147 19.131 1.00 94.44 205 GLY A N 1
ATOM 1666 C CA . GLY A 1 205 ? -26.590 -10.917 18.442 1.00 94.44 205 GLY A CA 1
ATOM 1667 C C . GLY A 1 205 ? -27.995 -10.483 18.855 1.00 94.44 205 GLY A C 1
ATOM 1668 O O . GLY A 1 205 ? -28.177 -9.585 19.678 1.00 94.44 205 GLY A O 1
ATOM 1669 N N . PHE A 1 206 ? -29.006 -11.153 18.304 1.00 95.50 206 PHE A N 1
ATOM 1670 C CA . PHE A 1 206 ? -30.415 -10.804 18.518 1.00 95.50 206 PHE A CA 1
ATOM 1671 C C . PHE A 1 206 ? -30.817 -10.748 20.001 1.00 95.50 206 PHE A C 1
ATOM 1673 O O . PHE A 1 206 ? -31.516 -9.820 20.418 1.00 95.50 206 PHE A O 1
ATOM 1680 N N . ASP A 1 207 ? -30.313 -11.687 20.804 1.00 93.88 207 ASP A N 1
ATOM 1681 C CA . ASP A 1 207 ? -30.590 -11.764 22.242 1.00 93.88 207 ASP A CA 1
ATOM 1682 C C . ASP A 1 207 ? -30.105 -10.520 23.001 1.00 93.88 207 ASP A C 1
ATOM 1684 O O . ASP A 1 207 ? -30.777 -10.027 23.912 1.00 93.88 207 ASP A O 1
ATOM 1688 N N . ASP A 1 208 ? -28.986 -9.927 22.581 1.00 94.81 208 ASP A N 1
ATOM 1689 C CA . ASP A 1 208 ? -28.492 -8.690 23.177 1.00 94.81 208 ASP A CA 1
ATOM 1690 C C . ASP A 1 208 ? -29.464 -7.530 22.922 1.00 94.81 208 ASP A C 1
ATOM 1692 O O . ASP A 1 208 ? -29.784 -6.775 23.843 1.00 94.81 208 ASP A O 1
ATOM 1696 N N . PHE A 1 209 ? -30.010 -7.423 21.704 1.00 95.00 209 PHE A N 1
ATOM 1697 C CA . PHE A 1 209 ? -30.952 -6.360 21.336 1.00 95.00 209 PHE A CA 1
ATOM 1698 C C . PHE A 1 209 ? -32.271 -6.425 22.112 1.00 95.00 209 PHE A C 1
ATOM 1700 O O . PHE A 1 209 ? -32.864 -5.378 22.405 1.00 95.00 209 PHE A O 1
ATOM 1707 N N . ILE A 1 210 ? -32.757 -7.624 22.443 1.00 94.62 210 ILE A N 1
ATOM 1708 C CA . ILE A 1 210 ? -33.975 -7.785 23.251 1.00 94.62 210 ILE A CA 1
ATOM 1709 C C . ILE A 1 210 ? -33.711 -7.574 24.748 1.00 94.62 210 ILE A C 1
ATOM 1711 O O . ILE A 1 210 ? -34.625 -7.180 25.471 1.00 94.62 210 ILE A O 1
ATOM 1715 N N . SER A 1 211 ? -32.464 -7.728 25.199 1.00 94.44 211 SER A N 1
ATOM 1716 C CA . SER A 1 211 ? -32.094 -7.652 26.617 1.00 94.44 211 SER A CA 1
ATOM 1717 C C . SER A 1 211 ? -31.963 -6.229 27.187 1.00 94.44 211 SER A C 1
ATOM 1719 O O . SER A 1 211 ? -31.822 -6.060 28.399 1.00 94.44 211 SER A O 1
ATOM 1721 N N . PHE A 1 212 ? -32.011 -5.172 26.362 1.00 96.19 212 PHE A N 1
ATOM 1722 C CA . PHE A 1 212 ? -31.750 -3.790 26.813 1.00 96.19 212 PHE A CA 1
ATOM 1723 C C . PHE A 1 212 ? -32.680 -3.282 27.926 1.00 96.19 212 PHE A C 1
ATOM 1725 O O . PHE A 1 212 ? -32.293 -2.397 28.688 1.00 96.19 212 PHE A O 1
ATOM 1732 N N . GLY A 1 213 ? -33.877 -3.856 28.070 1.00 96.19 213 GLY A N 1
ATOM 1733 C CA . GLY A 1 213 ? -34.791 -3.530 29.170 1.00 96.19 213 GLY A CA 1
ATOM 1734 C C . GLY A 1 213 ? -34.231 -3.882 30.552 1.00 96.19 213 GLY A C 1
ATOM 1735 O O . GLY A 1 213 ? -34.618 -3.271 31.546 1.00 96.19 213 GLY A O 1
ATOM 1736 N N . ASP A 1 214 ? -33.279 -4.816 30.627 1.00 94.69 214 ASP A N 1
ATOM 1737 C CA . ASP A 1 214 ? -32.673 -5.269 31.884 1.00 94.69 214 ASP A CA 1
ATOM 1738 C C . ASP A 1 214 ? -31.812 -4.189 32.555 1.00 94.69 214 ASP A C 1
ATOM 1740 O O . ASP A 1 214 ? -31.546 -4.275 33.753 1.00 94.69 214 ASP A O 1
ATOM 1744 N N . MET A 1 215 ? -31.415 -3.142 31.818 1.00 94.62 215 MET A N 1
ATOM 1745 C CA . MET A 1 215 ? -30.668 -2.000 32.364 1.00 94.62 215 MET A CA 1
ATOM 1746 C C . MET A 1 215 ? -31.408 -1.276 33.497 1.00 94.62 215 MET A C 1
ATOM 1748 O O . MET A 1 215 ? -30.755 -0.676 34.345 1.00 94.62 215 MET A O 1
ATOM 1752 N N . LEU A 1 216 ? -32.745 -1.316 33.526 1.00 93.50 216 LEU A N 1
ATOM 1753 C CA . LEU A 1 216 ? -33.539 -0.629 34.550 1.00 93.50 216 LEU A CA 1
ATOM 1754 C C . LEU A 1 216 ? -33.525 -1.325 35.927 1.00 93.50 216 LEU A C 1
ATOM 1756 O O . LEU A 1 216 ? -34.084 -0.786 36.880 1.00 93.50 216 LEU A O 1
ATOM 1760 N N . GLY A 1 217 ? -32.879 -2.491 36.064 1.00 89.50 217 GLY A N 1
ATOM 1761 C CA . GLY A 1 217 ? -32.808 -3.227 37.333 1.00 89.50 217 GLY A CA 1
ATOM 1762 C C . GLY A 1 217 ? -34.136 -3.887 37.707 1.00 89.50 217 GLY A C 1
ATOM 1763 O O . GLY A 1 217 ? -35.099 -3.803 36.955 1.00 89.50 217 GLY A O 1
ATOM 1764 N N . SER A 1 218 ? -34.204 -4.606 38.833 1.00 90.69 218 SER A N 1
ATOM 1765 C CA . SER A 1 218 ? -35.360 -5.445 39.224 1.00 90.69 218 SER A CA 1
ATOM 1766 C C . SER A 1 218 ? -36.667 -4.681 39.445 1.00 90.69 218 SER A C 1
ATOM 1768 O O . SER A 1 218 ? -37.734 -5.251 39.235 1.00 90.69 218 SER A O 1
ATOM 1770 N N . ASP A 1 219 ? -36.581 -3.408 39.819 1.00 94.50 219 ASP A N 1
ATOM 1771 C CA . ASP A 1 219 ? -37.716 -2.641 40.344 1.00 94.50 219 ASP A CA 1
ATOM 1772 C C . ASP A 1 219 ? -38.628 -2.071 39.244 1.00 94.50 219 ASP A C 1
ATOM 1774 O O . ASP A 1 219 ? -39.745 -1.641 39.524 1.00 94.50 219 ASP A O 1
ATOM 1778 N N . ALA A 1 220 ? -38.178 -2.095 37.985 1.00 96.19 220 ALA A N 1
ATOM 1779 C CA . ALA A 1 220 ? -38.954 -1.631 36.840 1.00 96.19 220 ALA A CA 1
ATOM 1780 C C . ALA A 1 220 ? -40.006 -2.652 36.385 1.00 96.19 220 ALA A C 1
ATOM 1782 O O . ALA A 1 220 ? -39.728 -3.851 36.239 1.00 96.19 220 ALA A O 1
ATOM 1783 N N . THR A 1 221 ? -41.200 -2.147 36.071 1.00 97.12 221 THR A N 1
ATOM 1784 C CA . THR A 1 221 ? -42.298 -2.929 35.495 1.00 97.12 221 THR A CA 1
ATOM 1785 C C . THR A 1 221 ? -41.951 -3.442 34.095 1.00 97.12 221 THR A C 1
ATOM 1787 O O . THR A 1 221 ? -41.145 -2.853 33.372 1.00 97.12 221 THR A O 1
ATOM 1790 N N . GLU A 1 222 ? -42.609 -4.517 33.654 1.00 95.88 222 GLU A N 1
ATOM 1791 C CA . GLU A 1 222 ? -42.429 -5.066 32.298 1.00 95.88 222 GLU A CA 1
ATOM 1792 C C . GLU A 1 222 ? -42.672 -4.016 31.205 1.00 95.88 222 GLU A C 1
ATOM 1794 O O . GLU A 1 222 ? -41.949 -3.954 30.209 1.00 95.88 222 GLU A O 1
ATOM 1799 N N . ARG A 1 223 ? -43.661 -3.139 31.414 1.00 96.56 223 ARG A N 1
ATOM 1800 C CA . ARG A 1 223 ? -43.992 -2.065 30.476 1.00 96.56 223 ARG A CA 1
ATOM 1801 C C . ARG A 1 223 ? -42.890 -1.007 30.400 1.00 96.56 223 ARG A C 1
ATOM 1803 O O . ARG A 1 223 ? -42.556 -0.569 29.301 1.00 96.56 223 ARG A O 1
ATOM 1810 N N . GLU A 1 224 ? -42.318 -0.610 31.535 1.00 97.75 224 GLU A N 1
ATOM 1811 C CA . GLU A 1 224 ? -41.188 0.328 31.573 1.00 97.75 224 GLU A CA 1
ATOM 1812 C C . GLU A 1 224 ? -39.958 -0.264 30.884 1.00 97.75 224 GLU A C 1
ATOM 1814 O O . GLU A 1 224 ? -39.361 0.401 30.038 1.00 97.75 224 GLU A O 1
ATOM 1819 N N . ARG A 1 225 ? -39.637 -1.537 31.153 1.00 97.50 225 ARG A N 1
ATOM 1820 C CA . ARG A 1 225 ? -38.545 -2.255 30.475 1.00 97.50 225 ARG A CA 1
ATOM 1821 C C . ARG A 1 225 ? -38.746 -2.311 28.967 1.00 97.50 225 ARG A C 1
ATOM 1823 O O . ARG A 1 225 ? -37.804 -2.056 28.222 1.00 97.50 225 ARG A O 1
ATOM 1830 N N . PHE A 1 226 ? -39.960 -2.621 28.510 1.00 96.44 226 PHE A N 1
ATOM 1831 C CA . PHE A 1 226 ? -40.275 -2.700 27.085 1.00 96.44 226 PHE A CA 1
ATOM 1832 C C . PHE A 1 226 ? -40.090 -1.350 26.378 1.00 96.44 226 PHE A C 1
ATOM 1834 O O . PHE A 1 226 ? -39.438 -1.288 25.333 1.00 96.44 226 PHE A O 1
ATOM 1841 N N . HIS A 1 227 ? -40.630 -0.264 26.943 1.00 97.62 227 HIS A N 1
ATOM 1842 C CA . HIS A 1 227 ? -40.473 1.077 26.374 1.00 97.62 227 HIS A CA 1
ATOM 1843 C C . HIS A 1 227 ? -39.010 1.528 26.388 1.00 97.62 227 HIS A C 1
ATOM 1845 O O . HIS A 1 227 ? -38.495 1.933 25.349 1.00 97.62 227 HIS A O 1
ATOM 1851 N N . PHE A 1 228 ? -38.311 1.348 27.508 1.00 97.88 228 PHE A N 1
ATOM 1852 C CA . PHE A 1 228 ? -36.894 1.681 27.612 1.00 97.88 228 PHE A CA 1
ATOM 1853 C C . PHE A 1 228 ? -36.038 0.903 26.605 1.00 97.88 228 PHE A C 1
ATOM 1855 O O . PHE A 1 228 ? -35.203 1.488 25.921 1.00 97.88 228 PHE A O 1
ATOM 1862 N N . ALA A 1 229 ? -36.273 -0.403 26.445 1.00 97.00 229 ALA A N 1
ATOM 1863 C CA . ALA A 1 229 ? -35.554 -1.212 25.465 1.00 97.00 229 ALA A CA 1
ATOM 1864 C C . ALA A 1 229 ? -35.781 -0.717 24.026 1.00 97.00 229 ALA A C 1
ATOM 1866 O O . ALA A 1 229 ? -34.843 -0.699 23.228 1.00 97.00 229 ALA A O 1
ATOM 1867 N N . ASN A 1 230 ? -37.007 -0.295 23.691 1.00 97.31 230 ASN A N 1
ATOM 1868 C CA . ASN A 1 230 ? -37.303 0.319 22.394 1.00 97.31 230 ASN A CA 1
ATOM 1869 C C . ASN A 1 230 ? -36.524 1.623 22.197 1.00 97.31 230 ASN A C 1
ATOM 1871 O O . ASN A 1 230 ? -35.930 1.808 21.136 1.00 97.31 230 ASN A O 1
ATOM 1875 N N . ASP A 1 231 ? -36.468 2.480 23.215 1.00 98.06 231 ASP A N 1
ATOM 1876 C CA . ASP A 1 231 ? -35.732 3.744 23.154 1.00 98.06 231 ASP A CA 1
ATOM 1877 C C . ASP A 1 231 ? -34.220 3.513 23.000 1.00 98.06 231 ASP A C 1
ATOM 1879 O O . ASP A 1 231 ? -33.566 4.179 22.193 1.00 98.06 231 ASP A O 1
ATOM 1883 N N . VAL A 1 232 ? -33.659 2.518 23.700 1.00 97.81 232 VAL A N 1
ATOM 1884 C CA . VAL A 1 232 ? -32.251 2.113 23.549 1.00 97.81 232 VAL A CA 1
ATOM 1885 C C . VAL A 1 232 ? -31.977 1.599 22.137 1.00 97.81 232 VAL A C 1
ATOM 1887 O O . VAL A 1 232 ? -31.015 2.052 21.516 1.00 97.81 232 VAL A O 1
ATOM 1890 N N . ARG A 1 233 ? -32.822 0.714 21.585 1.00 97.38 233 ARG A N 1
ATOM 1891 C CA . ARG A 1 233 ? -32.674 0.226 20.198 1.00 97.38 233 ARG A CA 1
ATOM 1892 C C . ARG A 1 233 ? -32.779 1.358 19.179 1.00 97.38 233 ARG A C 1
ATOM 1894 O O . ARG A 1 233 ? -31.964 1.421 18.260 1.00 97.38 233 ARG A O 1
ATOM 1901 N N . ALA A 1 234 ? -33.735 2.270 19.352 1.00 97.31 234 ALA A N 1
ATOM 1902 C CA . ALA A 1 234 ? -33.902 3.427 18.478 1.00 97.31 234 ALA A CA 1
ATOM 1903 C C . ALA A 1 234 ? -32.668 4.342 18.517 1.00 97.31 234 ALA A C 1
ATOM 1905 O O . ALA A 1 234 ? -32.157 4.750 17.469 1.00 97.31 234 ALA A O 1
ATOM 1906 N N . ARG A 1 235 ? -32.132 4.611 19.715 1.00 97.81 235 ARG A N 1
ATOM 1907 C CA . ARG A 1 235 ? -30.904 5.395 19.884 1.00 97.81 235 ARG A CA 1
ATOM 1908 C C . ARG A 1 235 ? -29.679 4.679 19.317 1.00 97.81 235 ARG A C 1
ATOM 1910 O O . ARG A 1 235 ? -28.847 5.338 18.703 1.00 97.81 235 ARG A O 1
ATOM 1917 N N . LEU A 1 236 ? -29.585 3.357 19.460 1.00 97.31 236 LEU A N 1
ATOM 1918 C CA . LEU A 1 236 ? -28.506 2.545 18.895 1.00 97.31 236 LEU A CA 1
ATOM 1919 C C . LEU A 1 236 ? -28.509 2.578 17.369 1.00 97.31 236 LEU A C 1
ATOM 1921 O O . LEU A 1 236 ? -27.473 2.853 16.768 1.00 97.31 236 LEU A O 1
ATOM 1925 N N . LEU A 1 237 ? -29.668 2.387 16.739 1.00 96.19 237 LEU A N 1
ATOM 1926 C CA . LEU A 1 237 ? -29.810 2.528 15.291 1.00 96.19 237 LEU A CA 1
ATOM 1927 C C . LEU A 1 237 ? -29.428 3.943 14.829 1.00 96.19 237 LEU A C 1
ATOM 1929 O O . LEU A 1 237 ? -28.669 4.107 13.873 1.00 96.19 237 LEU A O 1
ATOM 1933 N N . SER A 1 238 ? -29.905 4.974 15.535 1.00 96.62 238 SER A N 1
ATOM 1934 C CA . SER A 1 238 ? -29.550 6.362 15.230 1.00 96.62 238 SER A CA 1
ATOM 1935 C C . SER A 1 238 ? -28.050 6.631 15.378 1.00 96.62 238 SER A C 1
ATOM 1937 O O . SER A 1 238 ? -27.493 7.360 14.559 1.00 96.62 238 SER A O 1
ATOM 1939 N N . ALA A 1 239 ? -27.399 6.074 16.403 1.00 97.12 239 ALA A N 1
ATOM 1940 C CA . ALA A 1 239 ? -25.965 6.216 16.623 1.00 97.12 239 ALA A CA 1
ATOM 1941 C C . ALA A 1 239 ? -25.172 5.538 15.499 1.00 97.12 239 ALA A C 1
ATOM 1943 O O . ALA A 1 239 ? -24.322 6.180 14.890 1.00 97.12 239 ALA A O 1
ATOM 1944 N N . ARG A 1 240 ? -25.514 4.291 15.145 1.00 95.25 240 ARG A N 1
ATOM 1945 C CA . ARG A 1 240 ? -24.871 3.537 14.052 1.00 95.25 240 ARG A CA 1
ATOM 1946 C C . ARG A 1 240 ? -24.928 4.300 12.725 1.00 95.25 240 ARG A C 1
ATOM 1948 O O . ARG A 1 240 ? -23.897 4.506 12.093 1.00 95.25 240 ARG A O 1
ATOM 1955 N N . ARG A 1 241 ? -26.110 4.803 12.343 1.00 94.38 241 ARG A N 1
ATOM 1956 C CA . ARG A 1 241 ? -26.286 5.625 11.129 1.00 94.38 241 ARG A CA 1
ATOM 1957 C C . ARG A 1 241 ? -25.444 6.899 11.158 1.00 94.38 241 ARG A C 1
ATOM 1959 O O . ARG A 1 241 ? -24.858 7.273 10.147 1.00 94.38 241 ARG A O 1
ATOM 1966 N N . ARG A 1 242 ? -25.383 7.563 12.314 1.00 95.12 242 ARG A N 1
ATOM 1967 C CA . ARG A 1 242 ? -24.626 8.806 12.486 1.00 95.12 242 ARG A CA 1
ATOM 1968 C C . ARG A 1 242 ? -23.123 8.585 12.349 1.00 95.12 242 ARG A C 1
ATOM 1970 O O . ARG A 1 242 ? -22.494 9.307 11.588 1.00 95.12 242 ARG A O 1
ATOM 1977 N N . LEU A 1 243 ? -22.562 7.578 13.017 1.00 94.06 243 LEU A N 1
ATOM 1978 C CA . LEU A 1 243 ? -21.129 7.279 12.921 1.00 94.06 243 LEU A CA 1
ATOM 1979 C C . LEU A 1 243 ? -20.733 6.841 11.503 1.00 94.06 243 LEU A C 1
ATOM 1981 O O . LEU A 1 243 ? -19.693 7.262 11.004 1.00 94.06 243 LEU A O 1
ATOM 1985 N N . ALA A 1 244 ? -21.594 6.077 10.822 1.00 90.88 244 ALA A N 1
ATOM 1986 C CA . ALA A 1 244 ? -21.396 5.734 9.416 1.00 90.88 244 ALA A CA 1
ATOM 1987 C C . ALA A 1 244 ? -21.359 6.979 8.516 1.00 90.88 244 ALA A C 1
ATOM 1989 O O . ALA A 1 244 ? -20.445 7.127 7.705 1.00 90.88 244 ALA A O 1
ATOM 1990 N N . ALA A 1 245 ? -22.314 7.899 8.688 1.00 92.00 245 ALA A N 1
ATOM 1991 C CA . ALA A 1 245 ? -22.350 9.153 7.940 1.00 92.00 245 ALA A CA 1
ATOM 1992 C C . ALA A 1 245 ? -21.146 10.058 8.250 1.00 92.00 245 ALA A C 1
ATOM 1994 O O . ALA A 1 245 ? -20.592 10.659 7.332 1.00 92.00 245 ALA A O 1
ATOM 1995 N N . PHE A 1 246 ? -20.720 10.125 9.514 1.00 92.81 246 PHE A N 1
ATOM 1996 C CA . PHE A 1 246 ? -19.570 10.913 9.961 1.00 92.81 246 PHE A CA 1
ATOM 1997 C C . PHE A 1 246 ? -18.279 10.479 9.259 1.00 92.81 246 PHE A C 1
ATOM 1999 O O . PHE A 1 246 ? -17.648 11.279 8.567 1.00 92.81 246 PHE A O 1
ATOM 2006 N N . SER A 1 247 ? -17.908 9.201 9.376 1.00 90.38 247 SER A N 1
ATOM 2007 C CA . SER A 1 247 ? -16.637 8.711 8.831 1.00 90.38 247 SER A CA 1
ATOM 2008 C C . SER A 1 247 ? -16.613 8.744 7.311 1.00 90.38 247 SER A C 1
ATOM 2010 O O . SER A 1 247 ? -15.627 9.189 6.721 1.00 90.38 247 SER A O 1
ATOM 2012 N N . ARG A 1 248 ? -17.719 8.344 6.670 1.00 88.81 248 ARG A N 1
ATOM 2013 C CA . ARG A 1 248 ? -17.866 8.443 5.216 1.00 88.81 248 ARG A CA 1
ATOM 2014 C C . ARG A 1 248 ? -17.753 9.893 4.751 1.00 88.81 248 ARG A C 1
ATOM 2016 O O . ARG A 1 248 ? -16.983 10.172 3.840 1.00 88.81 248 ARG A O 1
ATOM 2023 N N . GLY A 1 249 ? -18.458 10.813 5.410 1.00 90.69 249 GLY A N 1
ATOM 2024 C CA . GLY A 1 249 ? -18.444 12.233 5.071 1.00 90.69 249 GLY A CA 1
ATOM 2025 C C . GLY A 1 249 ? -17.058 12.868 5.187 1.00 90.69 249 GLY A C 1
ATOM 2026 O O . GLY A 1 249 ? -16.685 13.652 4.320 1.00 90.69 249 GLY A O 1
ATOM 2027 N N . ILE A 1 250 ? -16.273 12.509 6.209 1.00 92.38 250 ILE A N 1
ATOM 2028 C CA . ILE A 1 250 ? -14.886 12.978 6.358 1.00 92.38 250 ILE A CA 1
ATOM 2029 C C . ILE A 1 250 ? -14.007 12.453 5.220 1.00 92.38 250 ILE A C 1
ATOM 2031 O O . ILE A 1 250 ? -13.341 13.239 4.550 1.00 92.38 250 ILE A O 1
ATOM 2035 N N . ILE A 1 251 ? -14.008 11.139 4.984 1.00 88.19 251 ILE A N 1
ATOM 2036 C CA . ILE A 1 251 ? -13.129 10.514 3.985 1.00 88.19 251 ILE A CA 1
ATOM 2037 C C . ILE A 1 251 ? -13.492 10.984 2.570 1.00 88.19 251 ILE A C 1
ATOM 2039 O O . ILE A 1 251 ? -12.604 11.316 1.785 1.00 88.19 251 ILE A O 1
ATOM 2043 N N . GLU A 1 252 ? -14.783 11.049 2.236 1.00 89.00 252 GLU A N 1
ATOM 2044 C CA . GLU A 1 252 ? -15.241 11.528 0.928 1.00 89.00 252 GLU A CA 1
ATOM 2045 C C . GLU A 1 252 ? -14.938 13.017 0.730 1.00 89.00 252 GLU A C 1
ATOM 2047 O O . GLU A 1 252 ? -14.541 13.401 -0.369 1.00 89.00 252 GLU A O 1
ATOM 2052 N N . ARG A 1 253 ? -15.042 13.850 1.778 1.00 91.62 253 ARG A N 1
ATOM 2053 C CA . ARG A 1 253 ? -14.656 15.267 1.706 1.00 91.62 253 ARG A CA 1
ATOM 2054 C C . ARG A 1 253 ? -13.165 15.433 1.425 1.00 91.62 253 ARG A C 1
ATOM 2056 O O . ARG A 1 253 ? -12.814 16.194 0.534 1.00 91.62 253 ARG A O 1
ATOM 2063 N N . GLU A 1 254 ? -12.297 14.672 2.095 1.00 91.19 254 GLU A N 1
ATOM 2064 C CA . GLU A 1 254 ? -10.850 14.694 1.821 1.00 91.19 254 GLU A CA 1
ATOM 2065 C C . GLU A 1 254 ? -10.523 14.348 0.361 1.00 91.19 254 GLU A C 1
ATOM 2067 O O . GLU A 1 254 ? -9.632 14.946 -0.239 1.00 91.19 254 GLU A O 1
ATOM 2072 N N . LEU A 1 255 ? -11.243 13.385 -0.223 1.00 89.62 255 LEU A N 1
ATOM 2073 C CA . LEU A 1 255 ? -11.065 12.992 -1.624 1.00 89.62 255 LEU A CA 1
ATOM 2074 C C . LEU A 1 255 ? -11.681 13.993 -2.604 1.00 89.62 255 LEU A C 1
ATOM 2076 O O . LEU A 1 255 ? -11.178 14.138 -3.717 1.00 89.62 255 LEU A O 1
ATOM 2080 N N . HIS A 1 256 ? -12.771 14.654 -2.216 1.00 92.12 256 HIS A N 1
ATOM 2081 C CA . HIS A 1 256 ? -13.409 15.696 -3.011 1.00 92.12 256 HIS A CA 1
ATOM 2082 C C . HIS A 1 256 ? -12.540 16.955 -3.085 1.00 92.12 256 HIS A C 1
ATOM 2084 O O . HIS A 1 256 ? -12.277 17.452 -4.178 1.00 92.12 256 HIS A O 1
ATOM 2090 N N . ASP A 1 257 ? -12.058 17.426 -1.934 1.00 91.69 257 ASP A N 1
ATOM 2091 C CA . ASP A 1 257 ? -11.187 18.600 -1.829 1.00 91.69 257 ASP A CA 1
ATOM 2092 C C . ASP A 1 257 ? -9.785 18.311 -2.395 1.00 91.69 257 ASP A C 1
ATOM 2094 O O . ASP A 1 257 ? -9.086 19.211 -2.869 1.00 91.69 257 ASP A O 1
ATOM 2098 N N . GLY A 1 258 ? -9.393 17.035 -2.379 1.00 91.44 258 GLY A N 1
ATOM 2099 C CA . GLY A 1 258 ? -8.130 16.537 -2.890 1.00 91.44 258 GLY A CA 1
ATOM 2100 C C . GLY A 1 258 ? -7.049 16.501 -1.810 1.00 91.44 258 GLY A C 1
ATOM 2101 O O . GLY A 1 258 ? -6.540 17.527 -1.347 1.00 91.44 258 GLY A O 1
ATOM 2102 N N . ARG A 1 259 ? -6.608 15.292 -1.456 1.00 92.06 259 ARG A N 1
ATOM 2103 C CA . ARG A 1 259 ? -5.565 15.071 -0.452 1.00 92.06 259 ARG A CA 1
ATOM 2104 C C . ARG A 1 259 ? -4.177 15.211 -1.072 1.00 92.06 259 ARG A C 1
ATOM 2106 O O . ARG A 1 259 ? -3.755 14.375 -1.867 1.00 92.06 259 ARG A O 1
ATOM 2113 N N . ARG A 1 260 ? -3.432 16.252 -0.697 1.00 91.69 260 ARG A N 1
ATOM 2114 C CA . ARG A 1 260 ? -2.025 16.405 -1.109 1.00 91.69 260 ARG A CA 1
ATOM 2115 C C . ARG A 1 260 ? -1.141 15.324 -0.484 1.00 91.69 260 ARG A C 1
ATOM 2117 O O . ARG A 1 260 ? -1.352 14.946 0.665 1.00 91.69 260 ARG A O 1
ATOM 2124 N N . VAL A 1 261 ? -0.117 14.905 -1.232 1.00 89.38 261 VAL A N 1
ATOM 2125 C CA . VAL A 1 261 ? 0.924 13.978 -0.745 1.00 89.38 261 VAL A CA 1
ATOM 2126 C C . VAL A 1 261 ? 1.680 14.567 0.452 1.00 89.38 261 VAL A C 1
ATOM 2128 O O . VAL A 1 261 ? 1.930 13.896 1.441 1.00 89.38 261 VAL A O 1
ATOM 2131 N N . SER A 1 262 ? 2.016 15.852 0.397 1.00 85.38 262 SER A N 1
ATOM 2132 C CA . SER A 1 262 ? 2.551 16.593 1.538 1.00 85.38 262 SER A CA 1
ATOM 2133 C C . SER A 1 262 ? 2.249 18.081 1.380 1.00 85.38 262 SER A C 1
ATOM 2135 O O . SER A 1 262 ? 1.750 18.524 0.336 1.00 85.38 262 SER A O 1
ATOM 2137 N N . SER A 1 263 ? 2.501 18.867 2.428 1.00 82.31 263 SER A N 1
ATOM 2138 C CA . SER A 1 263 ? 2.274 20.314 2.386 1.00 82.31 263 SER A CA 1
ATOM 2139 C C . SER A 1 263 ? 3.059 20.954 1.232 1.00 82.31 263 SER A C 1
ATOM 2141 O O . SER A 1 263 ? 4.258 20.734 1.082 1.00 82.31 263 SER A O 1
ATOM 2143 N N . GLY A 1 264 ? 2.367 21.704 0.369 1.00 82.56 264 GLY A N 1
ATOM 2144 C CA . GLY A 1 264 ? 2.950 22.329 -0.827 1.00 82.56 264 GLY A CA 1
ATOM 2145 C C . GLY A 1 264 ? 3.264 21.378 -1.994 1.00 82.56 264 GLY A C 1
ATOM 2146 O O . GLY A 1 264 ? 3.658 21.846 -3.063 1.00 82.56 264 GLY A O 1
ATOM 2147 N N . HIS A 1 265 ? 3.057 20.065 -1.848 1.00 88.69 265 HIS A N 1
ATOM 2148 C CA . HIS A 1 265 ? 3.346 19.100 -2.906 1.00 88.69 265 HIS A CA 1
ATOM 2149 C C . HIS A 1 265 ? 2.368 19.238 -4.088 1.00 88.69 265 HIS A C 1
ATOM 2151 O O . HIS A 1 265 ? 1.159 19.355 -3.867 1.00 88.69 265 HIS A O 1
ATOM 2157 N N . PRO A 1 266 ? 2.837 19.191 -5.351 1.00 90.75 266 PRO A N 1
ATOM 2158 C CA . PRO A 1 266 ? 1.989 19.428 -6.523 1.00 90.75 266 PRO A CA 1
ATOM 2159 C C . PRO A 1 266 ? 1.056 18.262 -6.882 1.00 90.75 266 PRO A C 1
ATOM 2161 O O . PRO A 1 266 ? 0.134 18.459 -7.673 1.00 90.75 266 PRO A O 1
ATOM 2164 N N . ILE A 1 267 ? 1.315 17.065 -6.346 1.00 94.12 267 ILE A N 1
ATOM 2165 C CA . ILE A 1 267 ? 0.491 15.865 -6.554 1.00 94.12 267 ILE A CA 1
ATOM 2166 C C . ILE A 1 267 ? -0.604 15.800 -5.496 1.00 94.12 267 ILE A C 1
ATOM 2168 O O . ILE A 1 267 ? -0.333 15.946 -4.299 1.00 94.12 267 ILE A O 1
ATOM 2172 N N . ILE A 1 268 ? -1.817 15.542 -5.968 1.00 94.56 268 ILE A N 1
ATOM 2173 C CA . ILE A 1 268 ? -3.030 15.410 -5.178 1.00 94.56 268 ILE A CA 1
ATOM 2174 C C . ILE A 1 268 ? -3.678 14.071 -5.476 1.00 94.56 268 ILE A C 1
ATOM 2176 O O . ILE A 1 268 ? -3.671 13.606 -6.610 1.00 94.56 268 ILE A O 1
ATOM 2180 N N . PHE A 1 269 ? -4.263 13.474 -4.452 1.00 95.25 269 PHE A N 1
ATOM 2181 C CA . PHE A 1 269 ? -5.127 12.325 -4.572 1.00 95.25 269 PHE A CA 1
ATOM 2182 C C . PHE A 1 269 ? -6.592 12.733 -4.444 1.00 95.25 269 PHE A C 1
ATOM 2184 O O . PHE A 1 269 ? -7.015 13.226 -3.398 1.00 95.25 269 PHE A O 1
ATOM 2191 N N . GLY A 1 270 ? -7.348 12.531 -5.520 1.00 93.75 270 GLY A N 1
ATOM 2192 C CA . GLY A 1 270 ? -8.788 12.764 -5.554 1.00 93.75 270 GLY A CA 1
ATOM 2193 C C . GLY A 1 270 ? -9.590 11.470 -5.623 1.00 93.75 270 GLY A C 1
ATOM 2194 O O . GLY A 1 270 ? -9.051 10.366 -5.538 1.00 93.75 270 GLY A O 1
ATOM 2195 N N . ALA A 1 271 ? -10.897 11.605 -5.844 1.00 89.75 271 ALA A N 1
ATOM 2196 C CA . ALA A 1 271 ? -11.818 10.473 -5.959 1.00 89.75 271 ALA A CA 1
ATOM 2197 C C . ALA A 1 271 ? -11.427 9.442 -7.044 1.00 89.75 271 ALA A C 1
ATOM 2199 O O . ALA A 1 271 ? -11.670 8.249 -6.858 1.00 89.75 271 ALA A O 1
ATOM 2200 N N . SER A 1 272 ? -10.806 9.884 -8.144 1.00 90.81 272 SER A N 1
ATOM 2201 C CA . SER A 1 272 ? -10.507 9.046 -9.319 1.00 90.81 272 SER A CA 1
ATOM 2202 C C . SER A 1 272 ? -9.048 8.591 -9.431 1.00 90.81 272 SER A C 1
ATOM 2204 O O . SER A 1 272 ? -8.745 7.741 -10.267 1.00 90.81 272 SER A O 1
ATOM 2206 N N . GLY A 1 273 ? -8.139 9.125 -8.613 1.00 94.62 273 GLY A N 1
ATOM 2207 C CA . GLY A 1 273 ? -6.712 8.812 -8.697 1.00 94.62 273 GLY A CA 1
ATOM 2208 C C . GLY A 1 273 ? -5.807 9.992 -8.358 1.00 94.62 273 GLY A C 1
ATOM 2209 O O . GLY A 1 273 ? -6.255 11.039 -7.882 1.00 94.62 273 GLY A O 1
ATOM 2210 N N . LEU A 1 274 ? -4.507 9.793 -8.572 1.00 96.56 274 LEU A N 1
ATOM 2211 C CA . LEU A 1 274 ? -3.496 10.834 -8.423 1.00 96.56 274 LEU A CA 1
ATOM 2212 C C . LEU A 1 274 ? -3.498 11.763 -9.639 1.00 96.56 274 LEU A C 1
ATOM 2214 O O . LEU A 1 274 ? -3.347 11.308 -10.771 1.00 96.56 274 LEU A O 1
ATOM 2218 N N . TYR A 1 275 ? -3.587 13.062 -9.397 1.00 94.56 275 TYR A N 1
ATOM 2219 C CA . TYR A 1 275 ? -3.505 14.108 -10.412 1.00 94.56 275 TYR A CA 1
ATOM 2220 C C . TYR A 1 275 ? -2.595 15.242 -9.939 1.00 94.56 275 TYR A C 1
ATOM 2222 O O . TYR A 1 275 ? -2.133 15.269 -8.792 1.00 94.56 275 TYR A O 1
ATOM 2230 N N . ARG A 1 276 ? -2.300 16.195 -10.824 1.00 90.00 276 ARG A N 1
ATOM 2231 C CA . ARG A 1 276 ? -1.414 17.326 -10.517 1.00 90.00 276 ARG A CA 1
ATOM 2232 C C . ARG A 1 276 ? -2.141 18.663 -10.660 1.00 90.00 276 ARG A C 1
ATOM 2234 O O . ARG A 1 276 ? -2.823 18.902 -11.645 1.00 90.00 276 ARG A O 1
ATOM 2241 N N . THR A 1 277 ? -1.936 19.595 -9.722 1.00 80.94 277 THR A N 1
ATOM 2242 C CA . THR A 1 277 ? -2.693 20.869 -9.705 1.00 80.94 277 THR A CA 1
ATOM 2243 C C . THR A 1 277 ? -2.232 21.981 -10.651 1.00 80.94 277 THR A C 1
ATOM 2245 O O . THR A 1 277 ? -2.885 23.017 -10.685 1.00 80.94 277 THR A O 1
ATOM 2248 N N . SER A 1 278 ? -1.143 21.839 -11.414 1.00 66.75 278 SER A N 1
ATOM 2249 C CA . SER A 1 278 ? -0.793 22.847 -12.433 1.00 66.75 278 SER A CA 1
ATOM 2250 C C . SER A 1 278 ? 0.177 22.322 -13.495 1.00 66.75 278 SER A C 1
ATOM 2252 O O . SER A 1 278 ? 1.197 21.698 -13.175 1.00 66.75 278 SER A O 1
ATOM 2254 N N . LEU A 1 279 ? -0.146 22.635 -14.755 1.00 59.81 279 LEU A N 1
ATOM 2255 C CA . LEU A 1 279 ? 0.706 22.508 -15.943 1.00 59.81 279 LEU A CA 1
ATOM 2256 C C . LEU A 1 279 ? 1.528 23.778 -16.223 1.00 59.81 279 LEU A C 1
ATOM 2258 O O . LEU A 1 279 ? 2.442 23.728 -17.042 1.00 59.81 279 LEU A O 1
ATOM 2262 N N . GLU A 1 280 ? 1.243 24.901 -15.553 1.00 53.69 280 GLU A N 1
ATOM 2263 C CA . GLU A 1 280 ? 1.866 26.210 -15.831 1.00 53.69 280 GLU A CA 1
ATOM 2264 C C . GLU A 1 280 ? 3.387 26.214 -15.578 1.00 53.69 280 GLU A C 1
ATOM 2266 O O . GLU A 1 280 ? 4.096 27.087 -16.069 1.00 53.69 280 GLU A O 1
ATOM 2271 N N . ALA A 1 281 ? 3.906 25.201 -14.873 1.00 51.12 281 ALA A N 1
ATOM 2272 C CA . ALA A 1 281 ? 5.328 25.007 -14.584 1.00 51.12 281 ALA A CA 1
ATOM 2273 C C . ALA A 1 281 ? 6.089 24.127 -15.603 1.00 51.12 281 ALA A C 1
ATOM 2275 O O . ALA A 1 281 ? 7.296 23.953 -15.467 1.00 51.12 281 ALA A O 1
ATOM 2276 N N . ALA A 1 282 ? 5.427 23.551 -16.613 1.00 61.59 282 ALA A N 1
ATOM 2277 C CA . ALA A 1 282 ? 6.058 22.655 -17.589 1.00 61.59 282 ALA A CA 1
ATOM 2278 C C . ALA A 1 282 ? 6.514 23.411 -18.854 1.00 61.59 282 ALA A C 1
ATOM 2280 O O . ALA A 1 282 ? 6.094 23.092 -19.967 1.00 61.59 282 ALA A O 1
ATOM 2281 N N . ALA A 1 283 ? 7.345 24.446 -18.680 1.00 75.25 283 ALA A N 1
ATOM 2282 C CA . ALA A 1 283 ? 7.776 25.336 -19.765 1.00 75.25 283 ALA A CA 1
ATOM 2283 C C . ALA A 1 283 ? 8.603 24.620 -20.848 1.00 75.25 283 ALA A C 1
ATOM 2285 O O . ALA A 1 283 ? 8.633 25.053 -22.001 1.00 75.25 283 ALA A O 1
ATOM 2286 N N . THR A 1 284 ? 9.267 23.520 -20.485 1.00 91.38 284 THR A N 1
ATOM 2287 C CA . THR A 1 284 ? 10.122 22.740 -21.382 1.00 91.38 284 THR A CA 1
ATOM 2288 C C . THR A 1 284 ? 9.731 21.256 -21.401 1.00 91.38 284 THR A C 1
ATOM 2290 O O . THR A 1 284 ? 9.132 20.758 -20.443 1.00 91.38 284 THR A O 1
ATOM 2293 N N . PRO A 1 285 ? 10.112 20.504 -22.456 1.00 94.38 285 PRO A N 1
ATOM 2294 C CA . PRO A 1 285 ? 10.006 19.042 -22.474 1.00 94.38 285 PRO A CA 1
ATOM 2295 C C . PRO A 1 285 ? 10.620 18.372 -21.233 1.00 94.38 285 PRO A C 1
ATOM 2297 O O . PRO A 1 285 ? 10.070 17.397 -20.722 1.00 94.38 285 PRO A O 1
ATOM 2300 N N . TYR A 1 286 ? 11.716 18.930 -20.709 1.00 94.44 286 TYR A N 1
ATOM 2301 C CA . TYR A 1 286 ? 12.383 18.452 -19.498 1.00 94.44 286 TYR A CA 1
ATOM 2302 C C . TYR A 1 286 ? 11.503 18.634 -18.255 1.00 94.44 286 TYR A C 1
ATOM 2304 O O . TYR A 1 286 ? 11.205 17.655 -17.573 1.00 94.44 286 TYR A O 1
ATOM 2312 N N . ASP A 1 287 ? 11.000 19.847 -18.000 1.00 92.56 287 ASP A N 1
ATOM 2313 C CA . ASP A 1 287 ? 10.138 20.129 -16.839 1.00 92.56 287 ASP A CA 1
ATOM 2314 C C . ASP A 1 287 ? 8.847 19.308 -16.881 1.00 92.56 287 ASP A C 1
ATOM 2316 O O . ASP A 1 287 ? 8.385 18.784 -15.863 1.00 92.56 287 ASP A O 1
ATOM 2320 N N . ARG A 1 288 ? 8.289 19.137 -18.086 1.00 93.50 288 ARG A N 1
ATOM 2321 C CA . ARG A 1 288 ? 7.112 18.297 -18.305 1.00 93.50 288 ARG A CA 1
ATOM 2322 C C . ARG A 1 288 ? 7.392 16.823 -18.013 1.00 93.50 288 ARG A C 1
ATOM 2324 O O . ARG A 1 288 ? 6.578 16.177 -17.358 1.00 93.50 288 ARG A O 1
ATOM 2331 N N . SER A 1 289 ? 8.546 16.310 -18.442 1.00 96.19 289 SER A N 1
ATOM 2332 C CA . SER A 1 289 ? 8.997 14.935 -18.168 1.00 96.19 289 SER A CA 1
ATOM 2333 C C . SER A 1 289 ? 9.195 14.688 -16.684 1.00 96.19 289 SER A C 1
ATOM 2335 O O . SER A 1 289 ? 8.675 13.703 -16.163 1.00 96.19 289 SER A O 1
ATOM 2337 N N . ARG A 1 290 ? 9.834 15.626 -15.980 1.00 95.19 290 ARG A N 1
ATOM 2338 C CA . ARG A 1 290 ? 9.965 15.569 -14.522 1.00 95.19 290 ARG A CA 1
ATOM 2339 C C . ARG A 1 290 ? 8.608 15.512 -13.834 1.00 95.19 290 ARG A C 1
ATOM 2341 O O . ARG A 1 290 ? 8.386 14.657 -12.982 1.00 95.19 290 ARG A O 1
ATOM 2348 N N . ALA A 1 291 ? 7.678 16.384 -14.223 1.00 93.94 291 ALA A N 1
ATOM 2349 C CA . ALA A 1 291 ? 6.343 16.433 -13.633 1.00 93.94 291 ALA A CA 1
ATOM 2350 C C . ALA A 1 291 ? 5.537 15.147 -13.886 1.00 93.94 291 ALA A C 1
ATOM 2352 O O . ALA A 1 291 ? 4.916 14.631 -12.956 1.00 93.94 291 ALA A O 1
ATOM 2353 N N . ALA A 1 292 ? 5.565 14.630 -15.116 1.00 95.75 292 ALA A N 1
ATOM 2354 C CA . ALA A 1 292 ? 4.851 13.421 -15.514 1.00 95.75 292 ALA A CA 1
ATOM 2355 C C . ALA A 1 292 ? 5.417 12.166 -14.834 1.00 95.75 292 ALA A C 1
ATOM 2357 O O . ALA A 1 292 ? 4.670 11.385 -14.247 1.00 95.75 292 ALA A O 1
ATOM 2358 N N . LEU A 1 293 ? 6.740 11.986 -14.856 1.00 97.69 293 LEU A N 1
ATOM 2359 C CA . LEU A 1 293 ? 7.377 10.825 -14.238 1.00 97.69 293 LEU A CA 1
ATOM 2360 C C . LEU A 1 293 ? 7.382 10.911 -12.708 1.00 97.69 293 LEU A C 1
ATOM 2362 O O . LEU A 1 293 ? 7.289 9.874 -12.069 1.00 97.69 293 LEU A O 1
ATOM 2366 N N . SER A 1 294 ? 7.369 12.110 -12.110 1.00 96.44 294 SER A N 1
ATOM 2367 C CA . SER A 1 294 ? 7.104 12.268 -10.669 1.00 96.44 294 SER A CA 1
ATOM 2368 C C . SER A 1 294 ? 5.691 11.809 -10.294 1.00 96.44 294 SER A C 1
ATOM 2370 O O . SER A 1 294 ? 5.501 11.218 -9.234 1.00 96.44 294 SER A O 1
ATOM 2372 N N . LEU A 1 295 ? 4.692 12.076 -11.148 1.00 97.06 295 LEU A N 1
ATOM 2373 C CA . LEU A 1 295 ? 3.323 11.596 -10.938 1.00 97.06 295 LEU A CA 1
ATOM 2374 C C . LEU A 1 295 ? 3.238 10.073 -11.032 1.00 97.06 295 LEU A C 1
ATOM 2376 O O . LEU A 1 295 ? 2.614 9.437 -10.186 1.00 97.06 295 LEU A O 1
ATOM 2380 N N . LEU A 1 296 ? 3.919 9.492 -12.019 1.00 97.56 296 LEU A N 1
ATOM 2381 C CA . LEU A 1 296 ? 4.002 8.045 -12.171 1.00 97.56 296 LEU A CA 1
ATOM 2382 C C . LEU A 1 296 ? 4.765 7.385 -11.014 1.00 97.56 296 LEU A C 1
ATOM 2384 O O . LEU A 1 296 ? 4.326 6.365 -10.497 1.00 97.56 296 LEU A O 1
ATOM 2388 N N . LEU A 1 297 ? 5.856 8.001 -10.554 1.00 97.69 297 LEU A N 1
ATOM 2389 C CA . LEU A 1 297 ? 6.620 7.542 -9.396 1.00 97.69 297 LEU A CA 1
ATOM 2390 C C . LEU A 1 297 ? 5.771 7.555 -8.124 1.00 97.69 297 LEU A C 1
ATOM 2392 O O . LEU A 1 297 ? 5.789 6.584 -7.377 1.00 97.69 297 LEU A O 1
ATOM 2396 N N . ALA A 1 298 ? 4.988 8.613 -7.891 1.00 96.38 298 ALA A N 1
ATOM 2397 C CA . ALA A 1 298 ? 4.048 8.649 -6.773 1.00 96.38 298 ALA A CA 1
ATOM 2398 C C . ALA A 1 298 ? 2.980 7.550 -6.896 1.00 96.38 298 ALA A C 1
ATOM 2400 O O . ALA A 1 298 ? 2.658 6.899 -5.907 1.00 96.38 298 ALA A O 1
ATOM 2401 N N . SER A 1 299 ? 2.466 7.303 -8.105 1.00 97.06 299 SER A N 1
ATOM 2402 C CA . SER A 1 299 ? 1.524 6.208 -8.361 1.00 97.06 299 SER A CA 1
ATOM 2403 C C . SER A 1 299 ? 2.113 4.840 -8.016 1.00 97.06 299 SER A C 1
ATOM 2405 O O . SER A 1 299 ? 1.476 4.076 -7.292 1.00 97.06 299 SER A O 1
ATOM 2407 N N . GLN A 1 300 ? 3.350 4.578 -8.445 1.00 97.19 300 GLN A N 1
ATOM 2408 C CA . GLN A 1 300 ? 4.093 3.362 -8.118 1.00 97.19 300 GLN A CA 1
ATOM 2409 C C . GLN A 1 300 ? 4.332 3.240 -6.607 1.00 97.19 300 GLN A C 1
ATOM 2411 O O . GLN A 1 300 ? 3.918 2.259 -5.999 1.00 97.19 300 GLN A O 1
ATOM 2416 N N . ARG A 1 301 ? 4.928 4.261 -5.985 1.00 94.50 301 ARG A N 1
ATOM 2417 C CA . ARG A 1 301 ? 5.263 4.276 -4.555 1.00 94.50 301 ARG A CA 1
ATOM 2418 C C . ARG A 1 301 ? 4.054 4.007 -3.660 1.00 94.50 301 ARG A C 1
ATOM 2420 O O . ARG A 1 301 ? 4.153 3.234 -2.712 1.00 94.50 301 ARG A O 1
ATOM 2427 N N . TYR A 1 302 ? 2.934 4.669 -3.944 1.00 93.12 302 TYR A N 1
ATOM 2428 C CA . TYR A 1 302 ? 1.748 4.631 -3.090 1.00 93.12 302 TYR A CA 1
ATOM 2429 C C . TYR A 1 302 ? 0.746 3.534 -3.466 1.00 93.12 302 TYR A C 1
ATOM 2431 O O . TYR A 1 302 ? -0.230 3.341 -2.743 1.00 93.12 302 TYR A O 1
ATOM 2439 N N . GLY A 1 303 ? 0.938 2.835 -4.591 1.00 93.19 303 GLY A N 1
ATOM 2440 C CA . GLY A 1 303 ? -0.019 1.835 -5.078 1.00 93.19 303 GLY A CA 1
ATOM 2441 C C . GLY A 1 303 ? -1.390 2.430 -5.420 1.00 93.19 303 GLY A C 1
ATOM 2442 O O . GLY A 1 303 ? -2.418 1.769 -5.278 1.00 93.19 303 GLY A O 1
ATOM 2443 N N . VAL A 1 304 ? -1.423 3.701 -5.832 1.00 93.38 304 VAL A N 1
ATOM 2444 C CA . VAL A 1 304 ? -2.650 4.425 -6.192 1.00 93.38 304 VAL A CA 1
ATOM 2445 C C . VAL A 1 304 ? -2.595 4.767 -7.676 1.00 93.38 304 VAL A C 1
ATOM 2447 O O . VAL A 1 304 ? -1.594 5.335 -8.113 1.00 93.38 304 VAL A O 1
ATOM 2450 N N . PRO A 1 305 ? -3.642 4.480 -8.470 1.00 95.31 305 PRO A N 1
ATOM 2451 C CA . PRO A 1 305 ? -3.620 4.769 -9.898 1.00 95.31 305 PRO A CA 1
ATOM 2452 C C . PRO A 1 305 ? -3.552 6.275 -10.170 1.00 95.31 305 PRO A C 1
ATOM 2454 O O . PRO A 1 305 ? -4.111 7.091 -9.432 1.00 95.31 305 PRO A O 1
ATOM 2457 N N . VAL A 1 306 ? -2.902 6.638 -11.274 1.00 96.81 306 VAL A N 1
ATOM 2458 C CA . VAL A 1 306 ? -3.016 7.976 -11.867 1.00 96.81 306 VAL A CA 1
ATOM 2459 C C . VAL A 1 306 ? -4.466 8.210 -12.304 1.00 96.81 306 VAL A C 1
ATOM 2461 O O . VAL A 1 306 ? -5.091 7.316 -12.877 1.00 96.81 306 VAL A O 1
ATOM 2464 N N . ASP A 1 307 ? -4.991 9.408 -12.050 1.00 96.06 307 ASP A N 1
ATOM 2465 C CA . ASP A 1 307 ? -6.323 9.816 -12.494 1.00 96.06 307 ASP A CA 1
ATOM 2466 C C . ASP A 1 307 ? -6.436 9.668 -14.027 1.00 96.06 307 ASP A C 1
ATOM 2468 O O . ASP A 1 307 ? -5.591 10.202 -14.757 1.00 96.06 307 ASP A O 1
ATOM 2472 N N . PRO A 1 308 ? -7.460 8.972 -14.559 1.00 95.25 308 PRO A N 1
ATOM 2473 C CA . PRO A 1 308 ? -7.637 8.804 -16.001 1.00 95.25 308 PRO A CA 1
ATOM 2474 C C . PRO A 1 308 ? -7.648 10.117 -16.799 1.00 95.25 308 PRO A C 1
ATOM 2476 O O . PRO A 1 308 ? -7.231 10.127 -17.961 1.00 95.25 308 PRO A O 1
ATOM 2479 N N . ALA A 1 309 ? -8.077 11.234 -16.199 1.00 93.62 309 ALA A N 1
ATOM 2480 C CA . ALA A 1 309 ? -8.059 12.546 -16.841 1.00 93.62 309 ALA A CA 1
ATOM 2481 C C . ALA A 1 309 ? -6.637 12.994 -17.231 1.00 93.62 309 ALA A C 1
ATOM 2483 O O . ALA A 1 309 ? -6.461 13.673 -18.246 1.00 93.62 309 ALA A O 1
ATOM 2484 N N . GLU A 1 310 ? -5.603 12.555 -16.506 1.00 93.88 310 GLU A N 1
ATOM 2485 C CA . GLU A 1 310 ? -4.202 12.896 -16.783 1.00 93.88 310 GLU A CA 1
ATOM 2486 C C . GLU A 1 310 ? -3.670 12.274 -18.083 1.00 93.88 310 GLU A C 1
ATOM 2488 O O . GLU A 1 310 ? -2.686 12.769 -18.638 1.00 93.88 310 GLU A O 1
ATOM 2493 N N . MET A 1 311 ? -4.352 11.263 -18.644 1.00 91.75 311 MET A N 1
ATOM 2494 C CA . MET A 1 311 ? -4.044 10.753 -19.990 1.00 91.75 311 MET A CA 1
ATOM 2495 C C . MET A 1 311 ? -4.235 11.834 -21.062 1.00 91.75 311 MET A C 1
ATOM 2497 O O . MET A 1 311 ? -3.454 11.923 -22.009 1.00 91.75 311 MET A O 1
ATOM 2501 N N . GLN A 1 312 ? -5.265 12.671 -20.901 1.00 90.06 312 GLN A N 1
ATOM 2502 C CA . GLN A 1 312 ? -5.504 13.854 -21.734 1.00 90.06 312 GLN A CA 1
ATOM 2503 C C . GLN A 1 312 ? -4.944 15.144 -21.103 1.00 90.06 312 GLN A C 1
ATOM 2505 O O . GLN A 1 312 ? -4.977 16.198 -21.743 1.00 90.06 312 GLN A O 1
ATOM 2510 N N . GLY A 1 313 ? -4.398 15.044 -19.887 1.00 90.62 313 GLY A N 1
ATOM 2511 C CA . GLY A 1 313 ? -3.688 16.082 -19.141 1.00 90.62 313 GLY A CA 1
ATOM 2512 C C . GLY A 1 313 ? -2.172 16.014 -19.339 1.00 90.62 313 GLY A C 1
ATOM 2513 O O . GLY A 1 313 ? -1.682 16.160 -20.466 1.00 90.62 313 GLY A O 1
ATOM 2514 N N . ILE A 1 314 ? -1.407 15.812 -18.256 1.00 91.69 314 ILE A N 1
ATOM 2515 C CA . ILE A 1 314 ? 0.064 15.889 -18.289 1.00 91.69 314 ILE A CA 1
ATOM 2516 C C . ILE A 1 314 ? 0.686 14.934 -19.310 1.00 91.69 314 ILE A C 1
ATOM 2518 O O . ILE A 1 314 ? 1.634 15.336 -19.988 1.00 91.69 314 ILE A O 1
ATOM 2522 N N . PHE A 1 315 ? 0.115 13.740 -19.502 1.00 94.19 315 PHE A N 1
ATOM 2523 C CA . PHE A 1 315 ? 0.639 12.714 -20.408 1.00 94.19 315 PHE A CA 1
ATOM 2524 C C . PHE A 1 315 ? 0.195 12.872 -21.867 1.00 94.19 315 PHE A C 1
ATOM 2526 O O . PHE A 1 315 ? 0.661 12.132 -22.736 1.00 94.19 315 PHE A O 1
ATOM 2533 N N . ARG A 1 316 ? -0.664 13.849 -22.186 1.00 92.56 316 ARG A N 1
ATOM 2534 C CA . ARG A 1 316 ? -1.141 14.040 -23.559 1.00 92.56 316 ARG A CA 1
ATOM 2535 C C . ARG A 1 316 ? 0.023 14.269 -24.521 1.00 92.56 316 ARG A C 1
ATOM 2537 O O . ARG A 1 316 ? 0.796 15.219 -24.357 1.00 92.56 316 ARG A O 1
ATOM 2544 N N . GLY A 1 317 ? 0.122 13.410 -25.534 1.00 93.38 317 GLY A N 1
ATOM 2545 C CA . GLY A 1 317 ? 1.211 13.444 -26.509 1.00 93.38 317 GLY A CA 1
ATOM 2546 C C . GLY A 1 317 ? 2.578 13.171 -25.884 1.00 93.38 317 GLY A C 1
ATOM 2547 O O . GLY A 1 317 ? 3.550 13.776 -26.312 1.00 93.38 317 GLY A O 1
ATOM 2548 N N . ALA A 1 318 ? 2.681 12.332 -24.841 1.00 95.12 318 ALA A N 1
ATOM 2549 C CA . ALA A 1 318 ? 3.965 11.997 -24.206 1.00 95.12 318 ALA A CA 1
ATOM 2550 C C . ALA A 1 318 ? 5.038 11.557 -25.215 1.00 95.12 318 ALA A C 1
ATOM 2552 O O . ALA A 1 318 ? 6.202 11.926 -25.072 1.00 95.12 318 ALA A O 1
ATOM 2553 N N . GLY A 1 319 ? 4.631 10.888 -26.293 1.00 95.19 319 GLY A N 1
ATOM 2554 C CA . GLY A 1 319 ? 5.477 10.583 -27.444 1.00 95.19 319 GLY A CA 1
ATOM 2555 C C . GLY A 1 319 ? 6.169 11.758 -28.112 1.00 95.19 319 GLY A C 1
ATOM 2556 O O . GLY A 1 319 ? 7.159 11.529 -28.792 1.00 95.19 319 GLY A O 1
ATOM 2557 N N . ASP A 1 320 ? 5.683 12.989 -27.922 1.00 94.88 320 ASP A N 1
ATOM 2558 C CA . ASP A 1 320 ? 6.161 14.205 -28.583 1.00 94.88 320 ASP A CA 1
ATOM 2559 C C . ASP A 1 320 ? 7.128 15.020 -27.731 1.00 94.88 320 ASP A C 1
ATOM 2561 O O . ASP A 1 320 ? 8.020 15.671 -28.276 1.00 94.88 320 ASP A O 1
ATOM 2565 N N . TRP A 1 321 ? 7.085 14.905 -26.403 1.00 95.12 321 TRP A N 1
ATOM 2566 C CA . TRP A 1 321 ? 7.905 15.726 -25.498 1.00 95.12 321 TRP A CA 1
ATOM 2567 C C . TRP A 1 321 ? 8.623 14.958 -24.382 1.00 95.12 321 TRP A C 1
ATOM 2569 O O . TRP A 1 321 ? 9.469 15.557 -23.725 1.00 95.12 321 TRP A O 1
ATOM 2579 N N . LEU A 1 322 ? 8.330 13.676 -24.142 1.00 97.12 322 LEU A N 1
ATOM 2580 C CA . LEU A 1 322 ? 9.013 12.937 -23.079 1.00 97.12 322 LEU A CA 1
ATOM 2581 C C . LEU A 1 322 ? 10.512 12.847 -23.395 1.00 97.12 322 LEU A C 1
ATOM 2583 O O . LEU A 1 322 ? 10.889 12.555 -24.534 1.00 97.12 322 LEU A O 1
ATOM 2587 N N . VAL A 1 323 ? 11.350 13.133 -22.400 1.00 97.25 323 VAL A N 1
ATOM 2588 C CA . VAL A 1 323 ? 12.815 13.073 -22.479 1.00 97.25 323 VAL A CA 1
ATOM 2589 C C . VAL A 1 323 ? 13.396 12.440 -21.209 1.00 97.25 323 VAL A C 1
ATOM 2591 O O . VAL A 1 323 ? 12.736 12.455 -20.167 1.00 97.25 323 VAL A O 1
ATOM 2594 N N . PRO A 1 324 ? 14.622 11.890 -21.269 1.00 97.56 324 PRO A N 1
ATOM 2595 C CA . PRO A 1 324 ? 15.322 11.388 -20.091 1.00 97.56 324 PRO A CA 1
ATOM 2596 C C . PRO A 1 324 ? 15.453 12.438 -18.975 1.00 97.56 324 PRO A C 1
ATOM 2598 O O . PRO A 1 324 ? 15.905 13.557 -19.226 1.00 97.56 324 PRO A O 1
ATOM 2601 N N . VAL A 1 325 ? 15.064 12.059 -17.754 1.00 97.94 325 VAL A N 1
ATOM 2602 C CA . VAL A 1 325 ? 15.129 12.876 -16.527 1.00 97.94 325 VAL A CA 1
ATOM 2603 C C . VAL A 1 325 ? 15.463 11.997 -15.308 1.00 97.94 325 VAL A C 1
ATOM 2605 O O . VAL A 1 325 ? 15.259 10.780 -15.385 1.00 97.94 325 VAL A O 1
ATOM 2608 N N . PRO A 1 326 ? 15.927 12.563 -14.174 1.00 98.06 326 PRO A N 1
ATOM 2609 C CA . PRO A 1 326 ? 16.287 11.797 -12.976 1.00 98.06 326 PRO A CA 1
ATOM 2610 C C . PRO A 1 326 ? 15.203 10.845 -12.453 1.00 98.06 326 PRO A C 1
ATOM 2612 O O . PRO A 1 326 ? 15.516 9.759 -11.968 1.00 98.06 326 PRO A O 1
ATOM 2615 N N . GLU A 1 327 ? 13.925 11.202 -12.611 1.00 98.00 327 GLU A N 1
ATOM 2616 C CA . GLU A 1 327 ? 12.783 10.377 -12.205 1.00 98.00 327 GLU A CA 1
ATOM 2617 C C . GLU A 1 327 ? 12.753 9.009 -12.907 1.00 98.00 327 GLU A C 1
ATOM 2619 O O . GLU A 1 327 ? 12.149 8.074 -12.387 1.00 98.00 327 GLU A O 1
ATOM 2624 N N . VAL A 1 328 ? 13.437 8.855 -14.049 1.00 98.31 328 VAL A N 1
ATOM 2625 C CA . VAL A 1 328 ? 13.611 7.548 -14.690 1.00 98.31 328 VAL A CA 1
ATOM 2626 C C . VAL A 1 328 ? 14.335 6.599 -13.741 1.00 98.31 328 VAL A C 1
ATOM 2628 O O . VAL A 1 328 ? 13.784 5.546 -13.453 1.00 98.31 328 VAL A O 1
ATOM 2631 N N . SER A 1 329 ? 15.519 6.944 -13.218 1.00 98.31 329 SER A N 1
ATOM 2632 C CA . SER A 1 329 ? 16.226 6.056 -12.277 1.00 98.31 329 SER A CA 1
ATOM 2633 C C . SER A 1 329 ? 15.442 5.835 -10.985 1.00 98.31 329 SER A C 1
ATOM 2635 O O . SER A 1 329 ? 15.424 4.715 -10.479 1.00 98.31 329 SER A O 1
ATOM 2637 N N . MET A 1 330 ? 14.721 6.856 -10.511 1.00 98.44 330 MET A N 1
ATOM 2638 C CA . MET A 1 330 ? 13.880 6.752 -9.317 1.00 98.44 330 MET A CA 1
ATOM 2639 C C . MET A 1 330 ? 12.768 5.708 -9.485 1.00 98.44 330 MET A C 1
ATOM 2641 O O . MET A 1 330 ? 12.518 4.952 -8.555 1.00 98.44 330 MET A O 1
ATOM 2645 N N . LEU A 1 331 ? 12.153 5.590 -10.672 1.00 98.44 331 LEU A N 1
ATOM 2646 C CA . LEU A 1 331 ? 11.185 4.519 -10.959 1.00 98.44 331 LEU A CA 1
ATOM 2647 C C . LEU A 1 331 ? 11.814 3.122 -10.822 1.00 98.44 331 LEU A C 1
ATOM 2649 O O . LEU A 1 331 ? 11.173 2.204 -10.312 1.00 98.44 331 LEU A O 1
ATOM 2653 N N . PHE A 1 332 ? 13.069 2.948 -11.252 1.00 97.94 332 PHE A N 1
ATOM 2654 C CA . PHE A 1 332 ? 13.778 1.670 -11.108 1.00 97.94 332 PHE A CA 1
ATOM 2655 C C . PHE A 1 332 ? 14.177 1.371 -9.657 1.00 97.94 332 PHE A C 1
ATOM 2657 O O . PHE A 1 332 ? 14.176 0.204 -9.254 1.00 97.94 332 PHE A O 1
ATOM 2664 N N . GLN A 1 333 ? 14.532 2.407 -8.900 1.00 96.88 333 GLN A N 1
ATOM 2665 C CA . GLN A 1 333 ? 14.996 2.303 -7.517 1.00 96.88 333 GLN A CA 1
ATOM 2666 C C . GLN A 1 333 ? 13.855 2.182 -6.507 1.00 96.88 333 GLN A C 1
ATOM 2668 O O . GLN A 1 333 ? 14.080 1.630 -5.438 1.00 96.88 333 GLN A O 1
ATOM 2673 N N . GLU A 1 334 ? 12.649 2.660 -6.829 1.00 95.69 334 GLU A N 1
ATOM 2674 C CA . GLU A 1 334 ? 11.496 2.520 -5.942 1.00 95.69 334 GLU A CA 1
ATOM 2675 C C . GLU A 1 334 ? 11.218 1.033 -5.677 1.00 95.69 334 GLU A C 1
ATOM 2677 O O . GLU A 1 334 ? 11.063 0.212 -6.592 1.00 95.69 334 GLU A O 1
ATOM 2682 N N . GLU A 1 335 ? 11.227 0.696 -4.392 1.00 90.62 335 GLU A N 1
ATOM 2683 C CA . GLU A 1 335 ? 11.080 -0.668 -3.889 1.00 90.62 335 GLU A CA 1
ATOM 2684 C C . GLU A 1 335 ? 9.607 -1.066 -3.783 1.00 90.62 335 GLU A C 1
ATOM 2686 O O . GLU A 1 335 ? 9.289 -2.254 -3.776 1.00 90.62 335 GLU A O 1
ATOM 2691 N N . ARG A 1 336 ? 8.705 -0.078 -3.731 1.00 89.50 336 ARG A N 1
ATOM 2692 C CA . ARG A 1 336 ? 7.260 -0.278 -3.615 1.00 89.50 336 ARG A CA 1
ATOM 2693 C C . ARG A 1 336 ? 6.556 -0.239 -4.967 1.00 89.50 336 ARG A C 1
ATOM 2695 O O . ARG A 1 336 ? 7.034 0.345 -5.940 1.00 89.50 336 ARG A O 1
ATOM 2702 N N . GLY A 1 337 ? 5.373 -0.846 -4.997 1.00 91.88 337 GLY A N 1
ATOM 2703 C CA . GLY A 1 337 ? 4.549 -0.948 -6.198 1.00 91.88 337 GLY A CA 1
ATOM 2704 C C . GLY A 1 337 ? 5.208 -1.759 -7.310 1.00 91.88 337 GLY A C 1
ATOM 2705 O O . GLY A 1 337 ? 6.002 -2.661 -7.053 1.00 91.88 337 GLY A O 1
ATOM 2706 N N . SER A 1 338 ? 4.848 -1.448 -8.556 1.00 95.69 338 SER A N 1
ATOM 2707 C CA . SER A 1 338 ? 5.332 -2.163 -9.736 1.00 95.69 338 SER A CA 1
ATOM 2708 C C . SER A 1 338 ? 5.881 -1.204 -10.791 1.00 95.69 338 SER A C 1
ATOM 2710 O O . SER A 1 338 ? 5.165 -0.378 -11.360 1.00 95.69 338 SER A O 1
ATOM 2712 N N . LEU A 1 339 ? 7.163 -1.368 -11.113 1.00 97.44 339 LEU A N 1
ATOM 2713 C CA . LEU A 1 339 ? 7.799 -0.733 -12.264 1.00 97.44 339 LEU A CA 1
ATOM 2714 C C . LEU A 1 339 ? 7.193 -1.261 -13.572 1.00 97.44 339 LEU A C 1
ATOM 2716 O O . LEU A 1 339 ? 7.078 -0.527 -14.558 1.00 97.44 339 LEU A O 1
ATOM 2720 N N . ALA A 1 340 ? 6.785 -2.532 -13.591 1.00 97.00 340 ALA A N 1
ATOM 2721 C CA . ALA A 1 340 ? 6.100 -3.114 -14.737 1.00 97.00 340 ALA A CA 1
ATOM 2722 C C . ALA A 1 340 ? 4.771 -2.402 -15.041 1.00 97.00 340 ALA A C 1
ATOM 2724 O O . ALA A 1 340 ? 4.476 -2.152 -16.210 1.00 97.00 340 ALA A O 1
ATOM 2725 N N . GLU A 1 341 ? 3.991 -2.039 -14.018 1.00 97.50 341 GLU A N 1
ATOM 2726 C CA . GLU A 1 341 ? 2.765 -1.243 -14.173 1.00 97.50 341 GLU A CA 1
ATOM 2727 C C . GLU A 1 341 ? 3.056 0.189 -14.631 1.00 97.50 341 GLU A C 1
ATOM 2729 O O . GLU A 1 341 ? 2.376 0.686 -15.532 1.00 97.50 341 GLU A O 1
ATOM 2734 N N . SER A 1 342 ? 4.116 0.819 -14.114 1.00 98.12 342 SER A N 1
ATOM 2735 C CA . SER A 1 342 ? 4.583 2.124 -14.603 1.00 98.12 342 SER A CA 1
ATOM 2736 C C . SER A 1 342 ? 4.895 2.094 -16.105 1.00 98.12 342 SER A C 1
ATOM 2738 O O . SER A 1 342 ? 4.470 2.971 -16.863 1.00 98.12 342 SER A O 1
ATOM 2740 N N . PHE A 1 343 ? 5.587 1.056 -16.585 1.00 97.81 343 PHE A N 1
ATOM 2741 C CA . PHE A 1 343 ? 5.842 0.897 -18.019 1.00 97.81 343 PHE A CA 1
ATOM 2742 C C . PHE A 1 343 ? 4.616 0.470 -18.818 1.00 97.81 343 PHE A C 1
ATOM 2744 O O . PHE A 1 343 ? 4.515 0.840 -19.988 1.00 97.81 343 PHE A O 1
ATOM 2751 N N . ASP A 1 344 ? 3.684 -0.276 -18.227 1.00 96.94 344 ASP A N 1
ATOM 2752 C CA . ASP A 1 344 ? 2.409 -0.574 -18.874 1.00 96.94 344 ASP A CA 1
ATOM 2753 C C . ASP A 1 344 ? 1.615 0.708 -19.126 1.00 96.94 344 ASP A C 1
ATOM 2755 O O . ASP A 1 344 ? 1.144 0.928 -20.241 1.00 96.94 344 ASP A O 1
ATOM 2759 N N . PHE A 1 345 ? 1.562 1.601 -18.137 1.00 97.38 345 PHE A N 1
ATOM 2760 C CA . PHE A 1 345 ? 0.950 2.916 -18.276 1.00 97.38 345 PHE A CA 1
ATOM 2761 C C . PHE A 1 345 ? 1.609 3.733 -19.396 1.00 97.38 345 PHE A C 1
ATOM 2763 O O . PHE A 1 345 ? 0.914 4.205 -20.295 1.00 97.38 345 PHE A O 1
ATOM 2770 N N . LEU A 1 346 ? 2.944 3.848 -19.402 1.00 97.38 346 LEU A N 1
ATOM 2771 C CA . LEU A 1 346 ? 3.667 4.588 -20.447 1.00 97.38 346 LEU A CA 1
ATOM 2772 C C . LEU A 1 346 ? 3.509 3.973 -21.845 1.00 97.38 346 LEU A C 1
ATOM 2774 O O . LEU A 1 346 ? 3.500 4.711 -22.826 1.00 97.38 346 LEU A O 1
ATOM 2778 N N . SER A 1 347 ? 3.337 2.651 -21.952 1.00 95.38 347 SER A N 1
ATOM 2779 C CA . SER A 1 347 ? 3.138 1.972 -23.243 1.00 95.38 347 SER A CA 1
ATOM 2780 C C . SER A 1 347 ? 1.828 2.344 -23.947 1.00 95.38 347 SER A C 1
ATOM 2782 O O . SER A 1 347 ? 1.674 2.091 -25.137 1.00 95.38 347 SER A O 1
ATOM 2784 N N . ARG A 1 348 ? 0.889 2.979 -23.235 1.00 94.75 348 ARG A N 1
ATOM 2785 C CA . ARG A 1 348 ? -0.382 3.465 -23.799 1.00 94.75 348 ARG A CA 1
ATOM 2786 C C . ARG A 1 348 ? -0.209 4.746 -24.618 1.00 94.75 348 ARG A C 1
ATOM 2788 O O . ARG A 1 348 ? -1.149 5.163 -25.291 1.00 94.75 348 ARG A O 1
ATOM 2795 N N . PHE A 1 349 ? 0.968 5.371 -24.559 1.00 95.50 349 PHE A N 1
ATOM 2796 C CA . PHE A 1 349 ? 1.293 6.583 -25.298 1.00 95.50 349 PHE A CA 1
ATOM 2797 C C . PHE A 1 349 ? 2.286 6.254 -26.411 1.00 95.50 349 PHE A C 1
ATOM 2799 O O . PHE A 1 349 ? 3.411 5.830 -26.142 1.00 95.50 349 PHE A O 1
ATOM 2806 N N . ASP A 1 350 ? 1.866 6.485 -27.655 1.00 92.31 350 ASP A N 1
ATOM 2807 C CA . ASP A 1 350 ? 2.698 6.279 -28.843 1.00 92.31 350 ASP A CA 1
ATOM 2808 C C . ASP A 1 350 ? 4.069 6.953 -28.680 1.00 92.31 350 ASP A C 1
ATOM 2810 O O . ASP A 1 350 ? 4.145 8.070 -28.176 1.00 92.31 350 ASP A O 1
ATOM 2814 N N . GLY A 1 351 ? 5.153 6.259 -29.026 1.00 93.75 351 GLY A N 1
ATOM 2815 C CA . GLY A 1 351 ? 6.531 6.759 -28.951 1.00 93.75 351 GLY A CA 1
ATOM 2816 C C . GLY A 1 351 ? 7.106 7.047 -27.553 1.00 93.75 351 GLY A C 1
ATOM 2817 O O . GLY A 1 351 ? 8.311 7.272 -27.442 1.00 93.75 351 GLY A O 1
ATOM 2818 N N . ALA A 1 352 ? 6.321 7.019 -26.469 1.00 96.62 352 ALA A N 1
ATOM 2819 C CA . ALA A 1 352 ? 6.791 7.457 -25.149 1.00 96.62 352 ALA A CA 1
ATOM 2820 C C . ALA A 1 352 ? 7.945 6.597 -24.606 1.00 96.62 352 ALA A C 1
ATOM 2822 O O . ALA A 1 352 ? 8.946 7.123 -24.120 1.00 96.62 352 ALA A O 1
ATOM 2823 N N . LEU A 1 353 ? 7.853 5.270 -24.722 1.00 96.69 353 LEU A N 1
ATOM 2824 C CA . LEU A 1 353 ? 8.936 4.386 -24.282 1.00 96.69 353 LEU A CA 1
ATOM 2825 C C . LEU A 1 353 ? 10.172 4.471 -25.190 1.00 96.69 353 LEU A C 1
ATOM 2827 O O . LEU A 1 353 ? 11.284 4.362 -24.682 1.00 96.69 353 LEU A O 1
ATOM 2831 N N . ASP A 1 354 ? 10.014 4.727 -26.492 1.00 95.81 354 ASP A N 1
ATOM 2832 C CA . ASP A 1 354 ? 11.144 4.897 -27.424 1.00 95.81 354 ASP A CA 1
ATOM 2833 C C . ASP A 1 354 ? 11.973 6.153 -27.107 1.00 95.81 354 ASP A C 1
ATOM 2835 O O . ASP A 1 354 ? 13.200 6.141 -27.209 1.00 95.81 354 ASP A O 1
ATOM 2839 N N . ARG A 1 355 ? 11.315 7.211 -26.613 1.00 95.69 355 ARG A N 1
ATOM 2840 C CA . ARG A 1 355 ? 11.969 8.439 -26.133 1.00 95.69 355 ARG A CA 1
ATOM 2841 C C . ARG A 1 355 ? 12.877 8.218 -24.927 1.00 95.69 355 ARG A C 1
ATOM 2843 O O . ARG A 1 355 ? 13.917 8.865 -24.821 1.00 95.69 355 ARG A O 1
ATOM 2850 N N . LEU A 1 356 ? 12.470 7.344 -24.008 1.00 96.25 356 LEU A N 1
ATOM 2851 C CA . LEU A 1 356 ? 13.252 7.016 -22.812 1.00 96.25 356 LEU A CA 1
ATOM 2852 C C . LEU A 1 356 ? 14.293 5.925 -23.086 1.00 96.25 356 LEU A C 1
ATOM 2854 O O . LEU A 1 356 ? 15.366 5.923 -22.487 1.00 96.25 356 LEU A O 1
ATOM 2858 N N . PHE A 1 357 ? 13.981 5.002 -23.994 1.00 96.62 357 PHE A N 1
ATOM 2859 C CA . PHE A 1 357 ? 14.799 3.842 -24.318 1.00 96.62 357 PHE A CA 1
ATOM 2860 C C . PHE A 1 357 ? 14.995 3.777 -25.842 1.00 96.62 357 PHE A C 1
ATOM 2862 O O . PHE A 1 357 ? 14.182 3.165 -26.534 1.00 96.62 357 PHE A O 1
ATOM 2869 N N . PRO A 1 358 ? 16.067 4.384 -26.386 1.00 95.31 358 PRO A N 1
ATOM 2870 C CA . PRO A 1 358 ? 16.265 4.485 -27.829 1.00 95.31 358 PRO A CA 1
ATOM 2871 C C . PRO A 1 358 ? 16.147 3.138 -28.559 1.00 95.31 358 PRO A C 1
ATOM 2873 O O . PRO A 1 358 ? 16.904 2.204 -28.293 1.00 95.31 358 PRO A O 1
ATOM 2876 N N . GLY A 1 359 ? 15.220 3.043 -29.516 1.00 93.00 359 GLY A N 1
ATOM 2877 C CA . GLY A 1 359 ? 14.961 1.832 -30.300 1.00 93.00 359 GLY A CA 1
ATOM 2878 C C . GLY A 1 359 ? 13.906 0.890 -29.710 1.00 93.00 359 GLY A C 1
ATOM 2879 O O . GLY A 1 359 ? 13.666 -0.171 -30.293 1.00 93.00 359 GLY A O 1
ATOM 2880 N N . TYR A 1 360 ? 13.264 1.251 -28.594 1.00 94.75 360 TYR A N 1
ATOM 2881 C CA . TYR A 1 360 ? 12.204 0.453 -27.978 1.00 94.75 360 TYR A CA 1
ATOM 2882 C C . TYR A 1 360 ? 11.020 0.193 -28.914 1.00 94.75 360 TYR A C 1
ATOM 2884 O O . TYR A 1 360 ? 10.515 -0.925 -28.918 1.00 94.75 360 TYR A O 1
ATOM 2892 N N . GLY A 1 361 ? 10.626 1.149 -29.763 1.00 92.12 361 GLY A N 1
ATOM 2893 C CA . GLY A 1 361 ? 9.493 0.966 -30.684 1.00 92.12 361 GLY A CA 1
ATOM 2894 C C . GLY A 1 361 ? 9.719 -0.160 -31.705 1.00 92.12 361 GLY A C 1
ATOM 2895 O O . GLY A 1 361 ? 8.823 -0.943 -32.029 1.00 92.12 361 GLY A O 1
ATOM 2896 N N . ARG A 1 362 ? 10.966 -0.314 -32.173 1.00 90.44 362 ARG A N 1
ATOM 2897 C CA . ARG A 1 362 ? 11.365 -1.442 -33.039 1.00 90.44 362 ARG A CA 1
ATOM 2898 C C . ARG A 1 362 ? 11.460 -2.749 -32.261 1.00 90.44 362 ARG A C 1
ATOM 2900 O O . ARG A 1 362 ? 11.140 -3.811 -32.789 1.00 90.44 362 ARG A O 1
ATOM 2907 N N . PHE A 1 363 ? 11.908 -2.683 -31.013 1.00 91.06 363 PHE A N 1
ATOM 2908 C CA . PHE A 1 363 ? 12.007 -3.846 -30.144 1.00 91.06 363 PHE A CA 1
ATOM 2909 C C . PHE A 1 363 ? 10.634 -4.406 -29.770 1.00 91.06 363 PHE A C 1
ATOM 2911 O O . PHE A 1 363 ? 10.435 -5.617 -29.868 1.00 91.06 363 PHE A O 1
ATOM 2918 N N . GLU A 1 364 ? 9.687 -3.564 -29.361 1.00 90.25 364 GLU A N 1
ATOM 2919 C CA . GLU A 1 364 ? 8.399 -4.029 -28.849 1.00 90.25 364 GLU A CA 1
ATOM 2920 C C . GLU A 1 364 ? 7.564 -4.720 -29.929 1.00 90.25 364 GLU A C 1
ATOM 2922 O O . GLU A 1 364 ? 6.868 -5.686 -29.626 1.00 90.25 364 GLU A O 1
ATOM 2927 N N . THR A 1 365 ? 7.721 -4.292 -31.184 1.00 87.62 365 THR A N 1
ATOM 2928 C CA . THR A 1 365 ? 7.066 -4.862 -32.371 1.00 87.62 365 THR A CA 1
ATOM 2929 C C . THR A 1 365 ? 7.853 -6.006 -33.023 1.00 87.62 365 THR A C 1
ATOM 2931 O O . THR A 1 365 ? 7.374 -6.623 -33.975 1.00 87.62 365 THR A O 1
ATOM 2934 N N . SER A 1 366 ? 9.058 -6.321 -32.528 1.00 87.38 366 SER A N 1
ATOM 2935 C CA . SER A 1 366 ? 9.903 -7.373 -33.107 1.00 87.38 366 SER A CA 1
ATOM 2936 C C . SER A 1 366 ? 9.359 -8.782 -32.843 1.00 87.38 366 SER A C 1
ATOM 2938 O O . SER A 1 366 ? 8.955 -9.119 -31.728 1.00 87.38 366 SER A O 1
ATOM 2940 N N . LEU A 1 367 ? 9.400 -9.624 -33.878 1.00 84.38 367 LEU A N 1
ATOM 2941 C CA . LEU A 1 367 ? 8.923 -11.007 -33.849 1.00 84.38 367 LEU A CA 1
ATOM 2942 C C . LEU A 1 367 ? 10.101 -11.973 -33.678 1.00 84.38 367 LEU A C 1
ATOM 2944 O O . LEU A 1 367 ? 10.547 -12.613 -34.632 1.00 84.38 367 LEU A O 1
ATOM 2948 N N . ASP A 1 368 ? 10.641 -12.050 -32.461 1.00 77.75 368 ASP A N 1
ATOM 2949 C CA . ASP A 1 368 ? 11.685 -13.029 -32.150 1.00 77.75 368 ASP A CA 1
ATOM 2950 C C . ASP A 1 368 ? 11.119 -14.455 -32.008 1.00 77.75 368 ASP A C 1
ATOM 2952 O O . ASP A 1 368 ? 9.910 -14.677 -32.030 1.00 77.75 368 ASP A O 1
ATOM 2956 N N . GLU A 1 369 ? 12.003 -15.444 -31.866 1.00 77.12 369 GLU A N 1
ATOM 2957 C CA . GLU A 1 369 ? 11.632 -16.861 -31.735 1.00 77.12 369 GLU A CA 1
ATOM 2958 C C . GLU A 1 369 ? 10.574 -17.108 -30.642 1.00 77.12 369 GLU A C 1
ATOM 2960 O O . GLU A 1 369 ? 9.659 -17.903 -30.842 1.00 77.12 369 GLU A O 1
ATOM 2965 N N . CYS A 1 370 ? 10.652 -16.392 -29.514 1.00 76.38 370 CYS A N 1
ATOM 2966 C CA . CYS A 1 370 ? 9.710 -16.537 -28.404 1.00 76.38 370 CYS A CA 1
ATOM 2967 C C . CYS A 1 370 ? 8.325 -16.005 -28.782 1.00 76.38 370 CYS A C 1
ATOM 2969 O O . CYS A 1 370 ? 7.329 -16.684 -28.549 1.00 76.38 370 CYS A O 1
ATOM 2971 N N . VAL A 1 371 ? 8.259 -14.827 -29.409 1.00 82.44 371 VAL A N 1
ATOM 2972 C CA . VAL A 1 371 ? 6.999 -14.254 -29.911 1.00 82.44 371 VAL A CA 1
ATOM 2973 C C . VAL A 1 371 ? 6.392 -15.152 -30.992 1.00 82.44 371 VAL A C 1
ATOM 2975 O O . VAL A 1 371 ? 5.195 -15.429 -30.970 1.00 82.44 371 VAL A O 1
ATOM 2978 N N . MET A 1 372 ? 7.216 -15.666 -31.907 1.00 82.25 372 MET A N 1
ATOM 2979 C CA . MET A 1 372 ? 6.778 -16.557 -32.987 1.00 82.25 372 MET A CA 1
ATOM 2980 C C . MET A 1 372 ? 6.275 -17.916 -32.481 1.00 82.25 372 MET A C 1
ATOM 2982 O O . MET A 1 372 ? 5.401 -18.519 -33.116 1.00 82.25 372 MET A O 1
ATOM 2986 N N . LEU A 1 373 ? 6.813 -18.388 -31.352 1.00 80.62 373 LEU A N 1
ATOM 2987 C CA . LEU A 1 373 ? 6.396 -19.617 -30.682 1.00 80.62 373 LEU A CA 1
ATOM 2988 C C . LEU A 1 373 ? 5.117 -19.414 -29.861 1.00 80.62 373 LEU A C 1
ATOM 2990 O O . LEU A 1 373 ? 4.188 -20.204 -29.991 1.00 80.62 373 LEU A O 1
ATOM 2994 N N . GLN A 1 374 ? 5.047 -18.350 -29.057 1.00 81.00 374 GLN A N 1
ATOM 2995 C CA . GLN A 1 374 ? 3.916 -18.083 -28.162 1.00 81.00 374 GLN A CA 1
ATOM 2996 C C . GLN A 1 374 ? 2.693 -17.526 -28.899 1.00 81.00 374 GLN A C 1
ATOM 2998 O O . GLN A 1 374 ? 1.573 -17.906 -28.585 1.00 81.00 374 GLN A O 1
ATOM 3003 N N . ARG A 1 375 ? 2.889 -16.646 -29.892 1.00 84.69 375 ARG A N 1
ATOM 3004 C CA . ARG A 1 375 ? 1.842 -16.041 -30.747 1.00 84.69 375 ARG A CA 1
ATOM 3005 C C . ARG A 1 375 ? 0.703 -15.324 -30.011 1.00 84.69 375 ARG A C 1
ATOM 3007 O O . ARG A 1 375 ? -0.332 -15.051 -30.611 1.00 84.69 375 ARG A O 1
ATOM 3014 N N . THR A 1 376 ? 0.888 -15.004 -28.736 1.00 85.25 376 THR A N 1
ATOM 3015 C CA . THR A 1 376 ? -0.133 -14.385 -27.877 1.00 85.25 376 THR A CA 1
ATOM 3016 C C . THR A 1 376 ? 0.157 -12.923 -27.571 1.00 85.25 376 THR A C 1
ATOM 3018 O O . THR A 1 376 ? -0.774 -12.144 -27.394 1.00 85.25 376 THR A O 1
ATOM 3021 N N . ALA A 1 377 ? 1.432 -12.535 -27.517 1.00 87.19 377 ALA A N 1
ATOM 3022 C CA . ALA A 1 377 ? 1.838 -11.213 -27.068 1.00 87.19 377 ALA A CA 1
ATOM 3023 C C . ALA A 1 377 ? 3.054 -10.683 -27.835 1.00 87.19 377 ALA A C 1
ATOM 3025 O O . ALA A 1 377 ? 3.940 -11.434 -28.246 1.00 87.19 377 ALA A O 1
ATOM 3026 N N . MET A 1 378 ? 3.096 -9.359 -27.986 1.00 90.19 378 MET A N 1
ATOM 3027 C CA . MET A 1 378 ? 4.254 -8.633 -28.502 1.00 90.19 378 MET A CA 1
ATOM 3028 C C . MET A 1 378 ? 5.373 -8.579 -27.462 1.00 90.19 378 MET A C 1
ATOM 3030 O O . MET A 1 378 ? 5.162 -8.762 -26.259 1.00 90.19 378 MET A O 1
ATOM 3034 N N . ARG A 1 379 ? 6.588 -8.276 -27.911 1.00 88.88 379 ARG A N 1
ATOM 3035 C CA . ARG A 1 379 ? 7.780 -8.378 -27.068 1.00 88.88 379 ARG A CA 1
ATOM 3036 C C . ARG A 1 379 ? 7.786 -7.408 -25.890 1.00 88.88 379 ARG A C 1
ATOM 3038 O O . ARG A 1 379 ? 8.305 -7.757 -24.832 1.00 88.88 379 ARG A O 1
ATOM 3045 N N . GLY A 1 380 ? 7.188 -6.227 -26.056 1.00 90.06 380 GLY A N 1
ATOM 3046 C CA . GLY A 1 380 ? 7.029 -5.255 -24.972 1.00 90.06 380 GLY A CA 1
ATOM 3047 C C . GLY A 1 380 ? 6.187 -5.794 -23.810 1.00 90.06 380 GLY A C 1
ATOM 3048 O O . GLY A 1 380 ? 6.532 -5.570 -22.654 1.00 90.06 380 GLY A O 1
ATOM 3049 N N . ALA A 1 381 ? 5.129 -6.562 -24.093 1.00 91.06 381 ALA A N 1
ATOM 3050 C CA . ALA A 1 381 ? 4.315 -7.200 -23.056 1.00 91.06 381 ALA A CA 1
ATOM 3051 C C . ALA A 1 381 ? 5.104 -8.302 -22.330 1.00 91.06 381 ALA A C 1
ATOM 3053 O O . ALA A 1 381 ? 5.181 -8.294 -21.104 1.00 91.06 381 ALA A O 1
ATOM 3054 N N . LEU A 1 382 ? 5.807 -9.156 -23.083 1.00 88.94 382 LEU A N 1
ATOM 3055 C CA . LEU A 1 382 ? 6.670 -10.196 -22.509 1.00 88.94 382 LEU A CA 1
ATOM 3056 C C . LEU A 1 382 ? 7.811 -9.618 -21.659 1.00 88.94 382 LEU A C 1
ATOM 3058 O O . LEU A 1 382 ? 8.266 -10.258 -20.717 1.00 88.94 382 LEU A O 1
ATOM 3062 N N . GLU A 1 383 ? 8.329 -8.436 -21.998 1.00 91.56 383 GLU A N 1
ATOM 3063 C CA . GLU A 1 383 ? 9.315 -7.721 -21.179 1.00 91.56 383 GLU A CA 1
ATOM 3064 C C . GLU A 1 383 ? 8.722 -7.293 -19.834 1.00 91.56 383 GLU A C 1
ATOM 3066 O O . GLU A 1 383 ? 9.326 -7.568 -18.797 1.00 91.56 383 GLU A O 1
ATOM 3071 N N . ARG A 1 384 ? 7.515 -6.717 -19.841 1.00 93.50 384 ARG A N 1
ATOM 3072 C CA . ARG A 1 384 ? 6.811 -6.336 -18.610 1.00 93.50 384 ARG A CA 1
ATOM 3073 C C . ARG A 1 384 ? 6.469 -7.542 -17.740 1.00 93.50 384 ARG A C 1
ATOM 3075 O O . ARG A 1 384 ? 6.638 -7.464 -16.530 1.00 93.50 384 ARG A O 1
ATOM 3082 N N . ASP A 1 385 ? 6.097 -8.678 -18.324 1.00 91.44 385 ASP A N 1
ATOM 3083 C CA . ASP A 1 385 ? 5.842 -9.907 -17.556 1.00 91.44 385 ASP A CA 1
ATOM 3084 C C . ASP A 1 385 ? 7.101 -10.428 -16.850 1.00 91.44 385 ASP A C 1
ATOM 3086 O O . ASP A 1 385 ? 7.038 -10.882 -15.709 1.00 91.44 385 ASP A O 1
ATOM 3090 N N . LYS A 1 386 ? 8.278 -10.288 -17.475 1.00 90.25 386 LYS A N 1
ATOM 3091 C CA . LYS A 1 386 ? 9.562 -10.603 -16.820 1.00 90.25 386 LYS A CA 1
ATOM 3092 C C . LYS A 1 386 ? 9.855 -9.665 -15.660 1.00 90.25 386 LYS A C 1
ATOM 3094 O O . LYS A 1 386 ? 10.415 -10.112 -14.662 1.00 90.25 386 LYS A O 1
ATOM 3099 N N . MET A 1 387 ? 9.509 -8.387 -15.808 1.00 93.44 387 MET A N 1
ATOM 3100 C CA . MET A 1 387 ? 9.643 -7.404 -14.737 1.00 93.44 387 MET A CA 1
ATOM 3101 C C . MET A 1 387 ? 8.727 -7.759 -13.558 1.00 93.44 387 MET A C 1
ATOM 3103 O O . MET A 1 387 ? 9.218 -7.857 -12.439 1.00 93.44 387 MET A O 1
ATOM 3107 N N . ARG A 1 388 ? 7.447 -8.078 -13.814 1.00 93.69 388 ARG A N 1
ATOM 3108 C CA . ARG A 1 388 ? 6.499 -8.542 -12.780 1.00 93.69 388 ARG A CA 1
ATOM 3109 C C . ARG A 1 388 ? 6.988 -9.798 -12.070 1.00 93.69 388 ARG A C 1
ATOM 3111 O O . ARG A 1 388 ? 6.885 -9.897 -10.854 1.00 93.69 388 ARG A O 1
ATOM 3118 N N . ALA A 1 389 ? 7.549 -10.753 -12.814 1.00 89.00 389 ALA A N 1
ATOM 3119 C CA . ALA A 1 389 ? 8.120 -11.958 -12.222 1.00 89.00 389 ALA A CA 1
ATOM 3120 C C . ALA A 1 389 ? 9.290 -11.627 -11.279 1.00 89.00 389 ALA A C 1
ATOM 3122 O O . ALA A 1 389 ? 9.341 -12.151 -10.170 1.00 89.00 389 ALA A O 1
ATOM 3123 N N . LEU A 1 390 ? 10.202 -10.732 -11.685 1.00 91.06 390 LEU A N 1
ATOM 3124 C CA . LEU A 1 390 ? 11.292 -10.260 -10.824 1.00 91.06 390 LEU A CA 1
ATOM 3125 C C . LEU A 1 390 ? 10.763 -9.584 -9.552 1.00 91.06 390 LEU A C 1
ATOM 3127 O O . LEU A 1 390 ? 11.225 -9.911 -8.464 1.00 91.06 390 LEU A O 1
ATOM 3131 N N . GLU A 1 391 ? 9.798 -8.674 -9.684 1.00 91.06 391 GLU A N 1
ATOM 3132 C CA . GLU A 1 391 ? 9.144 -8.003 -8.553 1.00 91.06 391 GLU A CA 1
ATOM 3133 C C . GLU A 1 391 ? 8.500 -9.022 -7.598 1.00 91.06 391 GLU A C 1
ATOM 3135 O O . GLU A 1 391 ? 8.691 -8.949 -6.385 1.00 91.06 391 GLU A O 1
ATOM 3140 N N . GLY A 1 392 ? 7.825 -10.042 -8.140 1.00 89.56 392 GLY A N 1
ATOM 3141 C CA . GLY A 1 392 ? 7.268 -11.153 -7.368 1.00 89.56 392 GLY A CA 1
ATOM 3142 C C . GLY A 1 392 ? 8.326 -11.946 -6.594 1.00 89.56 392 GLY A C 1
ATOM 3143 O O . GLY A 1 392 ? 8.113 -12.258 -5.423 1.00 89.56 392 GLY A O 1
ATOM 3144 N N . TYR A 1 393 ? 9.483 -12.233 -7.202 1.00 86.56 393 TYR A N 1
ATOM 3145 C CA . TYR A 1 393 ? 10.591 -12.912 -6.519 1.00 86.56 393 TYR A CA 1
ATOM 3146 C C . TYR A 1 393 ? 11.186 -12.070 -5.387 1.00 86.56 393 TYR A C 1
ATOM 3148 O O . TYR A 1 393 ? 11.442 -12.608 -4.309 1.00 86.56 393 TYR A O 1
ATOM 3156 N N . VAL A 1 394 ? 11.355 -10.762 -5.602 1.00 86.81 394 VAL A N 1
ATOM 3157 C CA . VAL A 1 394 ? 11.835 -9.828 -4.571 1.00 86.81 394 VAL A CA 1
ATOM 3158 C C . VAL A 1 394 ? 10.874 -9.813 -3.379 1.00 86.81 394 VAL A C 1
ATOM 3160 O O . VAL A 1 394 ? 11.310 -10.011 -2.244 1.00 86.81 394 VAL A O 1
ATOM 3163 N N . ASN A 1 395 ? 9.570 -9.676 -3.636 1.00 85.62 395 ASN A N 1
ATOM 3164 C CA . ASN A 1 395 ? 8.540 -9.656 -2.595 1.00 85.62 395 ASN A CA 1
ATOM 3165 C C . ASN A 1 395 ? 8.470 -10.985 -1.829 1.00 85.62 395 ASN A C 1
ATOM 3167 O O . ASN A 1 395 ? 8.482 -11.000 -0.598 1.00 85.62 395 ASN A O 1
ATOM 3171 N N . ALA A 1 396 ? 8.462 -12.117 -2.540 1.00 82.00 396 ALA A N 1
ATOM 3172 C CA . ALA A 1 396 ? 8.429 -13.440 -1.921 1.00 82.00 396 ALA A CA 1
ATOM 3173 C C . ALA A 1 396 ? 9.677 -13.715 -1.066 1.00 82.00 396 ALA A C 1
ATOM 3175 O O . ALA A 1 396 ? 9.581 -14.337 -0.007 1.00 82.00 396 ALA A O 1
ATOM 3176 N N . GLY A 1 397 ? 10.851 -13.261 -1.508 1.00 79.69 397 GLY A N 1
ATOM 3177 C CA . GLY A 1 397 ? 12.089 -13.394 -0.747 1.00 79.69 397 GLY A CA 1
ATOM 3178 C C . GLY A 1 397 ? 12.109 -12.518 0.510 1.00 79.69 397 GLY A C 1
ATOM 3179 O O . GLY A 1 397 ? 12.508 -12.997 1.574 1.00 79.69 397 GLY A O 1
ATOM 3180 N N . ALA A 1 398 ? 11.596 -11.285 0.427 1.00 80.12 398 ALA A N 1
ATOM 3181 C CA . ALA A 1 398 ? 11.452 -10.395 1.579 1.00 80.12 398 ALA A CA 1
ATOM 3182 C C . ALA A 1 398 ? 10.508 -10.979 2.646 1.00 80.12 398 ALA A C 1
ATOM 3184 O O . ALA A 1 398 ? 10.869 -11.030 3.823 1.00 80.12 398 ALA A O 1
ATOM 3185 N N . GLU A 1 399 ? 9.342 -11.496 2.245 1.00 76.44 399 GLU A N 1
ATOM 3186 C CA . GLU A 1 399 ? 8.402 -12.147 3.170 1.00 76.44 399 GLU A CA 1
ATOM 3187 C C . GLU A 1 399 ? 9.009 -13.388 3.830 1.00 76.44 399 GLU A C 1
ATOM 3189 O O . GLU A 1 399 ? 8.915 -13.566 5.045 1.00 76.44 399 GLU A O 1
ATOM 3194 N N . ARG A 1 400 ? 9.740 -14.208 3.066 1.00 71.56 400 ARG A N 1
ATOM 3195 C CA . ARG A 1 400 ? 10.440 -15.374 3.621 1.00 71.56 400 ARG A CA 1
ATOM 3196 C C . ARG A 1 400 ? 11.484 -14.988 4.657 1.00 71.56 400 ARG A C 1
ATOM 3198 O O . ARG A 1 400 ? 11.583 -15.670 5.674 1.00 71.56 400 ARG A O 1
ATOM 3205 N N . MET A 1 401 ? 12.236 -13.912 4.434 1.00 68.62 401 MET A N 1
ATOM 3206 C CA . MET A 1 401 ? 13.235 -13.433 5.391 1.00 68.62 401 MET A CA 1
ATOM 3207 C C . MET A 1 401 ? 12.586 -12.946 6.694 1.00 68.62 401 MET A C 1
ATOM 3209 O O . MET A 1 401 ? 13.111 -13.233 7.769 1.00 68.62 401 MET A O 1
ATOM 3213 N N . LYS A 1 402 ? 11.406 -12.313 6.615 1.00 67.19 402 LYS A N 1
ATOM 3214 C CA . LYS A 1 402 ? 10.598 -11.962 7.795 1.00 67.19 402 LYS A CA 1
ATOM 3215 C C . LYS A 1 402 ? 10.119 -13.210 8.550 1.00 67.19 402 LYS A C 1
ATOM 3217 O O . LYS A 1 402 ? 10.229 -13.263 9.771 1.00 67.19 402 LYS A O 1
ATOM 3222 N N . THR A 1 403 ? 9.639 -14.241 7.846 1.00 57.78 403 THR A N 1
ATOM 3223 C CA . THR A 1 403 ? 9.112 -15.473 8.475 1.00 57.78 403 THR A CA 1
ATOM 3224 C C . THR A 1 403 ? 10.182 -16.461 8.948 1.00 57.78 403 THR A C 1
ATOM 3226 O O . THR A 1 403 ? 9.947 -17.203 9.899 1.00 57.78 403 THR A O 1
ATOM 3229 N N . ALA A 1 404 ? 11.370 -16.475 8.332 1.00 53.19 404 ALA A N 1
ATOM 3230 C CA . ALA A 1 404 ? 12.476 -17.374 8.687 1.00 53.19 404 ALA A CA 1
ATOM 3231 C C . ALA A 1 404 ? 13.073 -17.067 10.071 1.00 53.19 404 ALA A C 1
ATOM 3233 O O . ALA A 1 404 ? 13.715 -17.925 10.672 1.00 53.19 404 ALA A O 1
ATOM 3234 N N . ILE A 1 405 ? 12.800 -15.875 10.609 1.00 47.19 405 ILE A N 1
ATOM 3235 C CA . ILE A 1 405 ? 13.086 -15.505 12.000 1.00 47.19 405 ILE A CA 1
ATOM 3236 C C . ILE A 1 405 ? 12.122 -16.224 12.979 1.00 47.19 405 ILE A C 1
ATOM 3238 O O . ILE A 1 405 ? 12.374 -16.234 14.180 1.00 47.19 405 ILE A O 1
ATOM 3242 N N . SER A 1 406 ? 11.054 -16.887 12.500 1.00 40.69 406 SER A N 1
ATOM 3243 C CA . SER A 1 406 ? 9.984 -17.435 13.353 1.00 40.69 406 SER A CA 1
ATOM 3244 C C . SER A 1 406 ? 9.607 -18.918 13.159 1.00 40.69 406 SER A C 1
ATOM 3246 O O . SER A 1 406 ? 8.979 -19.474 14.052 1.00 40.69 406 SER A O 1
ATOM 3248 N N . SER A 1 407 ? 9.991 -19.633 12.094 1.00 31.52 407 SER A N 1
ATOM 3249 C CA . SER A 1 407 ? 9.906 -21.114 12.082 1.00 31.52 407 SER A CA 1
ATOM 3250 C C . SER A 1 407 ? 10.611 -21.767 10.890 1.00 31.52 407 SER A C 1
ATOM 3252 O O . SER A 1 407 ? 10.775 -21.181 9.822 1.00 31.52 407 SER A O 1
ATOM 3254 N N . THR A 1 408 ? 11.037 -23.016 11.097 1.00 39.38 408 THR A N 1
ATOM 3255 C CA . THR A 1 408 ? 11.761 -23.863 10.144 1.00 39.38 408 THR A CA 1
ATOM 3256 C C . THR A 1 408 ? 10.784 -24.719 9.335 1.00 39.38 408 THR A C 1
ATOM 3258 O O . THR A 1 408 ? 10.334 -25.757 9.809 1.00 39.38 408 THR A O 1
ATOM 3261 N N . SER A 1 409 ? 10.462 -24.323 8.104 1.00 36.50 409 SER A N 1
ATOM 3262 C CA . SER A 1 409 ? 9.923 -25.252 7.101 1.00 36.50 409 SER A CA 1
ATOM 3263 C C . SER A 1 409 ? 10.113 -24.693 5.692 1.00 36.50 409 SER A C 1
ATOM 3265 O O . SER A 1 409 ? 9.641 -23.604 5.377 1.00 36.50 409 SER A O 1
ATOM 3267 N N . LEU A 1 410 ? 10.821 -25.438 4.841 1.00 36.44 410 LEU A N 1
ATOM 3268 C CA . LEU A 1 410 ? 11.001 -25.147 3.419 1.00 36.44 410 LEU A CA 1
ATOM 3269 C C . LEU A 1 410 ? 10.528 -26.364 2.625 1.00 36.44 410 LEU A C 1
ATOM 3271 O O . LEU A 1 410 ? 11.217 -27.379 2.581 1.00 36.44 410 LEU A O 1
ATOM 3275 N N . ALA A 1 411 ? 9.369 -26.249 1.982 1.00 37.88 411 ALA A N 1
ATOM 3276 C CA . ALA A 1 411 ? 8.971 -27.141 0.901 1.00 37.88 411 ALA A CA 1
ATOM 3277 C C . ALA A 1 411 ? 8.097 -26.385 -0.112 1.00 37.88 411 ALA A C 1
ATOM 3279 O O . ALA A 1 411 ? 6.916 -26.144 0.124 1.00 37.88 411 ALA A O 1
ATOM 3280 N N . SER A 1 412 ? 8.704 -25.963 -1.222 1.00 42.53 412 SER A N 1
ATOM 3281 C CA . SER A 1 412 ? 8.140 -25.940 -2.586 1.00 42.53 412 SER A CA 1
ATOM 3282 C C . SER A 1 412 ? 9.092 -25.206 -3.540 1.00 42.53 412 SER A C 1
ATOM 3284 O O . SER A 1 412 ? 9.767 -24.250 -3.155 1.00 42.53 412 SER A O 1
ATOM 3286 N N . ASP A 1 413 ? 9.145 -25.732 -4.766 1.00 49.88 413 ASP A N 1
ATOM 3287 C CA . ASP A 1 413 ? 9.833 -25.258 -5.973 1.00 49.88 413 ASP A CA 1
ATOM 3288 C C . ASP A 1 413 ? 11.228 -24.634 -5.762 1.00 49.88 413 ASP A C 1
ATOM 3290 O O . ASP A 1 413 ? 11.394 -23.417 -5.622 1.00 49.88 413 ASP A O 1
ATOM 3294 N N . GLU A 1 414 ? 12.258 -25.493 -5.725 1.00 58.97 414 GLU A N 1
ATOM 3295 C CA . GLU A 1 414 ? 13.635 -25.103 -5.392 1.00 58.97 414 GLU A CA 1
ATOM 3296 C C . GLU A 1 414 ? 14.167 -23.957 -6.261 1.00 58.97 414 GLU A C 1
ATOM 3298 O O . GLU A 1 414 ? 14.879 -23.096 -5.749 1.00 58.97 414 GLU A O 1
ATOM 3303 N N . ASP A 1 415 ? 13.813 -23.894 -7.546 1.00 56.03 415 ASP A N 1
ATOM 3304 C CA . ASP A 1 415 ? 14.356 -22.884 -8.457 1.00 56.03 415 ASP A CA 1
ATOM 3305 C C . ASP A 1 415 ? 13.741 -21.497 -8.233 1.00 56.03 415 ASP A C 1
ATOM 3307 O O . ASP A 1 415 ? 14.478 -20.519 -8.080 1.00 56.03 415 ASP A O 1
ATOM 3311 N N . ALA A 1 416 ? 12.412 -21.391 -8.123 1.00 56.91 416 ALA A N 1
ATOM 3312 C CA . ALA A 1 416 ? 11.745 -20.132 -7.778 1.00 56.91 416 ALA A CA 1
ATOM 3313 C C . ALA A 1 416 ? 12.167 -19.647 -6.382 1.00 56.91 416 ALA A C 1
ATOM 3315 O O . ALA A 1 416 ? 12.396 -18.454 -6.165 1.00 56.91 416 ALA A O 1
ATOM 3316 N N . ALA A 1 417 ? 12.349 -20.583 -5.445 1.00 62.72 417 ALA A N 1
ATOM 3317 C CA . ALA A 1 417 ? 12.847 -20.292 -4.112 1.00 62.72 417 ALA A CA 1
ATOM 3318 C C . ALA A 1 417 ? 14.288 -19.762 -4.106 1.00 62.72 417 ALA A C 1
ATOM 3320 O O . ALA A 1 417 ? 14.582 -18.805 -3.385 1.00 62.72 417 ALA A O 1
ATOM 3321 N N . ARG A 1 418 ? 15.175 -20.344 -4.922 1.00 68.31 418 ARG A N 1
ATOM 3322 C CA . ARG A 1 418 ? 16.561 -19.884 -5.088 1.00 68.31 418 ARG A CA 1
ATOM 3323 C C . ARG A 1 418 ? 16.618 -18.502 -5.725 1.00 68.31 418 ARG A C 1
ATOM 3325 O O . ARG A 1 418 ? 17.399 -17.674 -5.271 1.00 68.31 418 ARG A O 1
ATOM 3332 N N . VAL A 1 419 ? 15.792 -18.231 -6.737 1.00 69.81 419 VAL A N 1
ATOM 3333 C CA . VAL A 1 419 ? 15.729 -16.905 -7.374 1.00 69.81 419 VAL A CA 1
ATOM 3334 C C . VAL A 1 419 ? 15.270 -15.854 -6.373 1.00 69.81 419 VAL A C 1
ATOM 3336 O O . VAL A 1 419 ? 15.961 -14.850 -6.236 1.00 69.81 419 VAL A O 1
ATOM 3339 N N . ALA A 1 420 ? 14.184 -16.109 -5.636 1.00 74.12 420 ALA A N 1
ATOM 3340 C CA . ALA A 1 420 ? 13.693 -15.205 -4.596 1.00 74.12 420 ALA A CA 1
ATOM 3341 C C . ALA A 1 420 ? 14.786 -14.879 -3.565 1.00 74.12 420 ALA A C 1
ATOM 3343 O O . ALA A 1 420 ? 15.075 -13.710 -3.318 1.00 74.12 420 ALA A O 1
ATOM 3344 N N . LEU A 1 421 ? 15.477 -15.902 -3.048 1.00 73.38 421 LEU A N 1
ATOM 3345 C CA . LEU A 1 421 ? 16.573 -15.721 -2.094 1.00 73.38 421 LEU A CA 1
ATOM 3346 C C . LEU A 1 421 ? 17.732 -14.900 -2.683 1.00 73.38 421 LEU A C 1
ATOM 3348 O O . LEU A 1 421 ? 18.224 -13.977 -2.038 1.00 73.38 421 LEU A O 1
ATOM 3352 N N . VAL A 1 422 ? 18.159 -15.218 -3.911 1.00 78.38 422 VAL A N 1
ATOM 3353 C CA . VAL A 1 422 ? 19.252 -14.511 -4.596 1.00 78.38 422 VAL A CA 1
ATOM 3354 C C . VAL A 1 422 ? 18.889 -13.051 -4.857 1.00 78.38 422 VAL A C 1
ATOM 3356 O O . VAL A 1 422 ? 19.744 -12.186 -4.685 1.00 78.38 422 VAL A O 1
ATOM 3359 N N . THR A 1 423 ? 17.644 -12.758 -5.242 1.00 78.44 423 THR A N 1
ATOM 3360 C CA . THR A 1 423 ? 17.195 -11.381 -5.487 1.00 78.44 423 THR A CA 1
ATOM 3361 C C . THR A 1 423 ? 17.136 -10.543 -4.215 1.00 78.44 423 THR A C 1
ATOM 3363 O O . THR A 1 423 ? 17.448 -9.360 -4.277 1.00 78.44 423 THR A O 1
ATOM 3366 N N . THR A 1 424 ? 16.809 -11.140 -3.064 1.00 78.38 424 THR A N 1
ATOM 3367 C CA . THR A 1 424 ? 16.734 -10.431 -1.772 1.00 78.38 424 THR A CA 1
ATOM 3368 C C . THR A 1 424 ? 18.099 -9.997 -1.243 1.00 78.38 424 THR A C 1
ATOM 3370 O O . THR A 1 424 ? 18.191 -9.006 -0.530 1.00 78.38 424 THR A O 1
ATOM 3373 N N . VAL A 1 425 ? 19.173 -10.710 -1.592 1.00 84.06 425 VAL A N 1
ATOM 3374 C CA . VAL A 1 425 ? 20.538 -10.389 -1.134 1.00 84.06 425 VAL A CA 1
ATOM 3375 C C . VAL A 1 425 ? 21.314 -9.481 -2.099 1.00 84.06 425 VAL A C 1
ATOM 3377 O O . VAL A 1 425 ? 22.514 -9.254 -1.899 1.00 84.06 425 VAL A O 1
ATOM 3380 N N . LEU A 1 426 ? 20.668 -9.002 -3.168 1.00 88.94 426 LEU A N 1
ATOM 3381 C CA . LEU A 1 426 ? 21.247 -7.996 -4.056 1.00 88.94 426 LEU A CA 1
ATOM 3382 C C . LEU A 1 426 ? 21.273 -6.636 -3.361 1.00 88.94 426 LEU A C 1
ATOM 3384 O O . LEU A 1 426 ? 20.298 -6.236 -2.732 1.00 88.94 426 LEU A O 1
ATOM 3388 N N . ASP A 1 427 ? 22.377 -5.905 -3.516 1.00 93.00 427 ASP A N 1
ATOM 3389 C CA . ASP A 1 427 ? 22.378 -4.487 -3.153 1.00 93.00 427 ASP A CA 1
ATOM 3390 C C . ASP A 1 427 ? 21.503 -3.667 -4.130 1.00 93.00 427 ASP A C 1
ATOM 3392 O O . ASP A 1 427 ? 21.163 -4.121 -5.231 1.00 93.00 427 ASP A O 1
ATOM 3396 N N . ALA A 1 428 ? 21.135 -2.448 -3.725 1.00 93.12 428 ALA A N 1
ATOM 3397 C CA . ALA A 1 428 ? 20.232 -1.590 -4.492 1.00 93.12 428 ALA A CA 1
ATOM 3398 C C . ALA A 1 428 ? 20.738 -1.296 -5.919 1.00 93.12 428 ALA A C 1
ATOM 3400 O O . ALA A 1 428 ? 19.942 -1.279 -6.862 1.00 93.12 428 ALA A O 1
ATOM 3401 N N . ASP A 1 429 ? 22.053 -1.123 -6.109 1.00 96.44 429 ASP A N 1
ATOM 3402 C CA . ASP A 1 429 ? 22.648 -0.884 -7.431 1.00 96.44 429 ASP A CA 1
ATOM 3403 C C . ASP A 1 429 ? 22.514 -2.117 -8.333 1.00 96.44 429 ASP A C 1
ATOM 3405 O O . ASP A 1 429 ? 22.149 -2.000 -9.504 1.00 96.44 429 ASP A O 1
ATOM 3409 N N . HIS A 1 430 ? 22.779 -3.316 -7.806 1.00 96.69 430 HIS A N 1
ATOM 3410 C CA . HIS A 1 430 ? 22.676 -4.551 -8.578 1.00 96.69 430 HIS A CA 1
ATOM 3411 C C . HIS A 1 430 ? 21.226 -4.886 -8.920 1.00 96.69 430 HIS A C 1
ATOM 3413 O O . HIS A 1 430 ? 20.954 -5.270 -10.058 1.00 96.69 430 HIS A O 1
ATOM 3419 N N . LEU A 1 431 ? 20.281 -4.705 -7.993 1.00 95.50 431 LEU A N 1
ATOM 3420 C CA . LEU A 1 431 ? 18.862 -4.914 -8.285 1.00 95.50 431 LEU A CA 1
ATOM 3421 C C . LEU A 1 431 ? 18.356 -3.913 -9.336 1.00 95.50 431 LEU A C 1
ATOM 3423 O O . LEU A 1 431 ? 17.695 -4.309 -10.300 1.00 95.50 431 LEU A O 1
ATOM 3427 N N . THR A 1 432 ? 18.732 -2.636 -9.211 1.00 97.38 432 THR A N 1
ATOM 3428 C CA . THR A 1 432 ? 18.428 -1.599 -10.211 1.00 97.38 432 THR A CA 1
ATOM 3429 C C . THR A 1 432 ? 19.027 -1.960 -11.572 1.00 97.38 432 THR A C 1
ATOM 3431 O O . THR A 1 432 ? 18.345 -1.856 -12.592 1.00 97.38 432 THR A O 1
ATOM 3434 N N . ALA A 1 433 ? 20.266 -2.462 -11.605 1.00 97.81 433 ALA A N 1
ATOM 3435 C CA . ALA A 1 433 ? 20.919 -2.910 -12.831 1.00 97.81 433 ALA A CA 1
ATOM 3436 C C . ALA A 1 433 ? 20.231 -4.129 -13.461 1.00 97.81 433 ALA A C 1
ATOM 3438 O O . ALA A 1 433 ? 20.125 -4.205 -14.684 1.00 97.81 433 ALA A O 1
ATOM 3439 N N . VAL A 1 434 ? 19.722 -5.068 -12.656 1.00 96.56 434 VAL A N 1
ATOM 3440 C CA . VAL A 1 434 ? 18.922 -6.199 -13.150 1.00 96.56 434 VAL A CA 1
ATOM 3441 C C . VAL A 1 434 ? 17.628 -5.697 -13.785 1.00 96.56 434 VAL A C 1
ATOM 3443 O O . VAL A 1 434 ? 17.340 -6.082 -14.920 1.00 96.56 434 VAL A O 1
ATOM 3446 N N . LYS A 1 435 ? 16.880 -4.811 -13.111 1.00 97.00 435 LYS A N 1
ATOM 3447 C CA . LYS A 1 435 ? 15.659 -4.196 -13.664 1.00 97.00 435 LYS A CA 1
ATOM 3448 C C . LYS A 1 435 ? 15.972 -3.449 -14.970 1.00 97.00 435 LYS A C 1
ATOM 3450 O O . LYS A 1 435 ? 15.325 -3.685 -15.992 1.00 97.00 435 LYS A O 1
ATOM 3455 N N . LEU A 1 436 ? 17.015 -2.615 -14.990 1.00 97.75 436 LEU A N 1
ATOM 3456 C CA . LEU A 1 436 ? 17.425 -1.881 -16.190 1.00 97.75 436 LEU A CA 1
ATOM 3457 C C . LEU A 1 436 ? 17.827 -2.831 -17.322 1.00 97.75 436 LEU A C 1
ATOM 3459 O O . LEU A 1 436 ? 17.341 -2.684 -18.440 1.00 97.75 436 LEU A O 1
ATOM 3463 N N . ALA A 1 437 ? 18.619 -3.865 -17.035 1.00 96.50 437 ALA A N 1
ATOM 3464 C CA . ALA A 1 437 ? 18.975 -4.882 -18.014 1.00 96.50 437 ALA A CA 1
ATOM 3465 C C . ALA A 1 437 ? 17.745 -5.646 -18.524 1.00 96.50 437 ALA A C 1
ATOM 3467 O O . ALA A 1 437 ? 17.677 -5.936 -19.712 1.00 96.50 437 ALA A O 1
ATOM 3468 N N . LEU A 1 438 ? 16.741 -5.965 -17.701 1.00 94.56 438 LEU A N 1
ATOM 3469 C CA . LEU A 1 438 ? 15.502 -6.571 -18.205 1.00 94.56 438 LEU A CA 1
ATOM 3470 C C . LEU A 1 438 ? 14.808 -5.667 -19.228 1.00 94.56 438 LEU A C 1
ATOM 3472 O O . LEU A 1 438 ? 14.417 -6.170 -20.286 1.00 94.56 438 LEU A O 1
ATOM 3476 N N . LYS A 1 439 ? 14.762 -4.357 -18.955 1.00 95.31 439 LYS A N 1
ATOM 3477 C CA . LYS A 1 439 ? 14.166 -3.355 -19.842 1.00 95.31 439 LYS A CA 1
ATOM 3478 C C . LYS A 1 439 ? 14.931 -3.187 -21.156 1.00 95.31 439 LYS A C 1
ATOM 3480 O O . LYS A 1 439 ? 14.324 -3.022 -22.212 1.00 95.31 439 LYS A O 1
ATOM 3485 N N . THR A 1 440 ? 16.262 -3.224 -21.108 1.00 94.81 440 THR A N 1
ATOM 3486 C CA . THR A 1 440 ? 17.112 -2.790 -22.226 1.00 94.81 440 THR A CA 1
ATOM 3487 C C . THR A 1 440 ? 17.957 -3.890 -22.857 1.00 94.81 440 THR A C 1
ATOM 3489 O O . THR A 1 440 ? 18.527 -3.653 -23.914 1.00 94.81 440 THR A O 1
ATOM 3492 N N . LYS A 1 441 ? 18.060 -5.111 -22.310 1.00 90.12 441 LYS A N 1
ATOM 3493 C CA . LYS A 1 441 ? 19.018 -6.151 -22.775 1.00 90.12 441 LYS A CA 1
ATOM 3494 C C . LYS A 1 441 ? 18.890 -6.568 -24.234 1.00 90.12 441 LYS A C 1
ATOM 3496 O O . LYS A 1 441 ? 19.733 -7.319 -24.722 1.00 90.12 441 LYS A O 1
ATOM 3501 N N . ARG A 1 442 ? 17.830 -6.153 -24.923 1.00 88.94 442 ARG A N 1
ATOM 3502 C CA . ARG A 1 442 ? 17.610 -6.390 -26.351 1.00 88.94 442 ARG A CA 1
ATOM 3503 C C . ARG A 1 442 ? 17.484 -5.097 -27.163 1.00 88.94 442 ARG A C 1
ATOM 3505 O O . ARG A 1 442 ? 16.956 -5.153 -28.265 1.00 88.94 442 ARG A O 1
ATOM 3512 N N . LEU A 1 443 ? 17.987 -3.977 -26.645 1.00 92.69 443 LEU A N 1
ATOM 3513 C CA . LEU A 1 443 ? 18.083 -2.704 -27.360 1.00 92.69 443 LEU A CA 1
ATOM 3514 C C . LEU A 1 443 ? 19.511 -2.477 -27.887 1.00 92.69 443 LEU A C 1
ATOM 3516 O O . LEU A 1 443 ? 19.649 -2.417 -29.107 1.00 92.69 443 LEU A O 1
ATOM 3520 N N . PRO A 1 444 ? 20.585 -2.455 -27.067 1.00 94.62 444 PRO A N 1
ATOM 3521 C CA . PRO A 1 444 ? 21.932 -2.237 -27.581 1.00 94.62 444 PRO A CA 1
ATOM 3522 C C . PRO A 1 444 ? 22.464 -3.421 -28.393 1.00 94.62 444 PRO A C 1
ATOM 3524 O O . PRO A 1 444 ? 22.199 -4.586 -28.072 1.00 94.62 444 PRO A O 1
ATOM 3527 N N . LEU A 1 445 ? 23.311 -3.115 -29.377 1.00 91.38 445 LEU A N 1
ATOM 3528 C CA . LEU A 1 445 ? 24.101 -4.106 -30.103 1.00 91.38 445 LEU A CA 1
ATOM 3529 C C . LEU A 1 445 ? 25.314 -4.545 -29.287 1.00 91.38 445 LEU A C 1
ATOM 3531 O O . LEU A 1 445 ? 26.172 -3.736 -28.931 1.00 91.38 445 LEU A O 1
ATOM 3535 N N . THR A 1 446 ? 25.398 -5.842 -29.006 1.00 91.25 446 THR A N 1
ATOM 3536 C CA . THR A 1 446 ? 26.624 -6.459 -28.479 1.00 91.25 446 THR A CA 1
ATOM 3537 C C . THR A 1 446 ? 27.543 -6.872 -29.622 1.00 91.25 446 THR A C 1
ATOM 3539 O O . THR A 1 446 ? 27.068 -7.101 -30.734 1.00 91.25 446 THR A O 1
ATOM 3542 N N . LEU A 1 447 ? 28.831 -7.088 -29.336 1.00 88.19 447 LEU A N 1
ATOM 3543 C CA . LEU A 1 447 ? 29.784 -7.602 -30.331 1.00 88.19 447 LEU A CA 1
ATOM 3544 C C . LEU A 1 447 ? 29.306 -8.914 -30.979 1.00 88.19 447 LEU A C 1
ATOM 3546 O O . LEU A 1 447 ? 29.472 -9.124 -32.177 1.00 88.19 447 LEU A O 1
ATOM 3550 N N . GLY A 1 448 ? 28.659 -9.790 -30.202 1.00 85.25 448 GLY A N 1
ATOM 3551 C CA . GLY A 1 448 ? 28.088 -11.034 -30.721 1.00 85.25 448 GLY A CA 1
ATOM 3552 C C . GLY A 1 448 ? 26.887 -10.820 -31.649 1.00 85.25 448 GLY A C 1
ATOM 3553 O O . GLY A 1 448 ? 26.684 -11.608 -32.569 1.00 85.25 448 GLY A O 1
ATOM 3554 N N . ASP A 1 449 ? 26.093 -9.765 -31.440 1.00 87.19 449 ASP A N 1
ATOM 3555 C CA . ASP A 1 449 ? 24.982 -9.437 -32.340 1.00 87.19 449 ASP A CA 1
ATOM 3556 C C . ASP A 1 449 ? 25.480 -8.762 -33.624 1.00 87.19 449 ASP A C 1
ATOM 3558 O O . ASP A 1 449 ? 24.930 -9.017 -34.691 1.00 87.19 449 ASP A O 1
ATOM 3562 N N . GLU A 1 450 ? 26.529 -7.939 -33.543 1.00 86.75 450 GLU A N 1
ATOM 3563 C CA . GLU A 1 450 ? 27.201 -7.364 -34.716 1.00 86.75 450 GLU A CA 1
ATOM 3564 C C . GLU A 1 450 ? 27.814 -8.463 -35.590 1.00 86.75 450 GLU A C 1
ATOM 3566 O O . GLU A 1 450 ? 27.586 -8.488 -36.800 1.00 86.75 450 GLU A O 1
ATOM 3571 N N . ALA A 1 451 ? 28.503 -9.431 -34.976 1.00 87.38 451 ALA A N 1
ATOM 3572 C CA . ALA A 1 451 ? 29.030 -10.597 -35.679 1.00 87.38 451 ALA A CA 1
ATOM 3573 C C . ALA A 1 451 ? 27.911 -11.429 -36.327 1.00 87.38 451 ALA A C 1
ATOM 3575 O O . ALA A 1 451 ? 28.006 -11.782 -37.499 1.00 87.38 451 ALA A O 1
ATOM 3576 N N . ALA A 1 452 ? 26.815 -11.686 -35.601 1.00 84.44 452 ALA A N 1
ATOM 3577 C CA . ALA A 1 452 ? 25.665 -12.406 -36.148 1.00 84.44 452 ALA A CA 1
ATOM 3578 C C . ALA A 1 452 ? 24.995 -11.649 -37.306 1.00 84.44 452 ALA A C 1
ATOM 3580 O O . ALA A 1 452 ? 24.521 -12.277 -38.246 1.00 84.44 452 ALA A O 1
ATOM 3581 N N . ARG A 1 453 ? 24.975 -10.311 -37.268 1.00 85.88 453 ARG A N 1
ATOM 3582 C CA . ARG A 1 453 ? 24.487 -9.472 -38.370 1.00 85.88 453 ARG A CA 1
ATOM 3583 C C . ARG A 1 453 ? 25.409 -9.484 -39.580 1.00 85.88 453 ARG A C 1
ATOM 3585 O O . ARG A 1 453 ? 24.902 -9.335 -40.684 1.00 85.88 453 ARG A O 1
ATOM 3592 N N . GLY A 1 454 ? 26.717 -9.643 -39.402 1.00 85.88 454 GLY A N 1
ATOM 3593 C CA . GLY A 1 454 ? 27.691 -9.752 -40.495 1.00 85.88 454 GLY A CA 1
ATOM 3594 C C . GLY A 1 454 ? 27.781 -11.144 -41.129 1.00 85.88 454 GLY A C 1
ATOM 3595 O O . GLY A 1 454 ? 28.426 -11.300 -42.159 1.00 85.88 454 GLY A O 1
ATOM 3596 N N . ASP A 1 455 ? 27.145 -12.151 -40.529 1.00 88.50 455 ASP A N 1
ATOM 3597 C CA . ASP A 1 455 ? 27.197 -13.542 -40.976 1.00 88.50 455 ASP A CA 1
ATOM 3598 C C . ASP A 1 455 ? 26.217 -13.800 -42.134 1.00 88.50 455 ASP A C 1
ATOM 3600 O O . ASP A 1 455 ? 25.038 -14.095 -41.926 1.00 88.50 455 ASP A O 1
ATOM 3604 N N . ASP A 1 456 ? 26.712 -13.696 -43.370 1.00 88.50 456 ASP A N 1
ATOM 3605 C CA . ASP A 1 456 ? 25.930 -13.925 -44.594 1.00 88.50 456 ASP A CA 1
ATOM 3606 C C . ASP A 1 456 ? 25.437 -15.372 -44.765 1.00 88.50 456 ASP A C 1
ATOM 3608 O O . ASP A 1 456 ? 24.592 -15.626 -45.623 1.00 88.50 456 ASP A O 1
ATOM 3612 N N . SER A 1 457 ? 25.899 -16.315 -43.933 1.00 90.75 457 SER A N 1
ATOM 3613 C CA . SER A 1 457 ? 25.356 -17.679 -43.915 1.00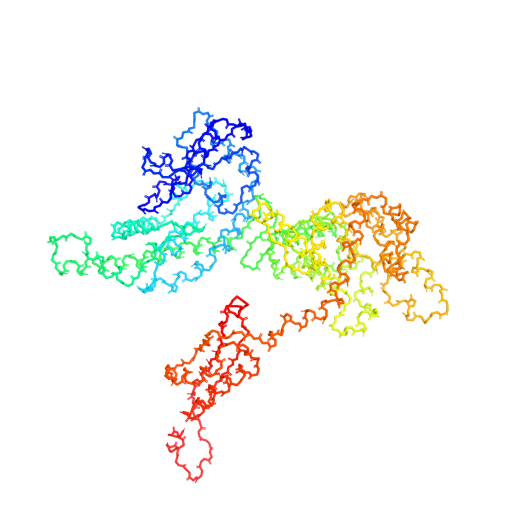 90.75 457 SER A CA 1
ATOM 3614 C C . SER A 1 457 ? 23.977 -17.771 -43.250 1.00 90.75 457 SER A C 1
ATOM 3616 O O . SER A 1 457 ? 23.265 -18.759 -43.441 1.00 90.75 457 SER A O 1
ATOM 3618 N N . ARG A 1 458 ? 23.571 -16.742 -42.494 1.00 85.19 458 ARG A N 1
ATOM 3619 C CA . ARG A 1 458 ? 22.275 -16.689 -41.809 1.00 85.19 458 ARG A CA 1
ATOM 3620 C C . ARG A 1 458 ? 21.217 -15.985 -42.659 1.00 85.19 458 ARG A C 1
ATOM 3622 O O . ARG A 1 458 ? 21.515 -14.961 -43.283 1.00 85.19 458 ARG A O 1
ATOM 3629 N N . PRO A 1 459 ? 19.952 -16.442 -42.622 1.00 84.8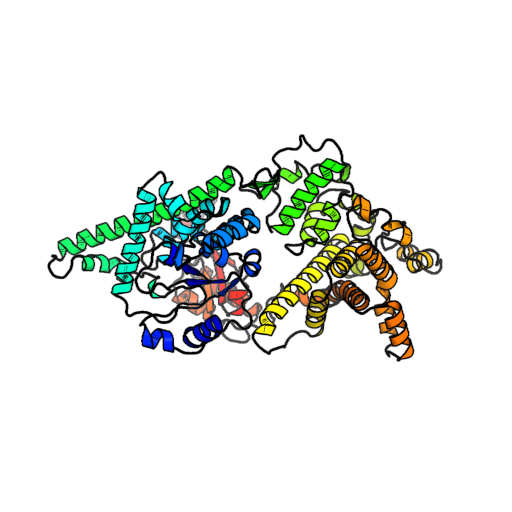1 459 PRO A N 1
ATOM 3630 C CA . PRO A 1 459 ? 18.840 -15.700 -43.204 1.00 84.81 459 PRO A CA 1
ATOM 3631 C C . PRO A 1 459 ? 18.785 -14.269 -42.661 1.00 84.81 459 PRO A C 1
ATOM 3633 O O . PRO A 1 459 ? 18.977 -14.037 -41.464 1.00 84.81 459 PRO A O 1
ATOM 3636 N N . TRP A 1 460 ? 18.488 -13.293 -43.522 1.00 81.31 460 TRP A N 1
ATOM 3637 C CA . TRP A 1 460 ? 18.421 -11.888 -43.106 1.00 81.31 460 TRP A CA 1
ATOM 3638 C C . TRP A 1 460 ? 17.378 -11.671 -41.999 1.00 81.31 460 TRP A C 1
ATOM 3640 O O . TRP A 1 460 ? 17.600 -10.874 -41.092 1.00 81.31 460 TRP A O 1
ATOM 3650 N N . GLN A 1 461 ? 16.288 -12.441 -41.994 1.00 79.38 461 GLN A N 1
ATOM 3651 C CA . GLN A 1 461 ? 15.293 -12.406 -40.927 1.00 79.38 461 GLN A CA 1
ATOM 3652 C C . GLN A 1 461 ? 15.920 -12.733 -39.568 1.00 79.38 461 GLN A C 1
ATOM 3654 O O . GLN A 1 461 ? 15.663 -12.020 -38.611 1.00 79.38 461 GLN A O 1
ATOM 3659 N N . GLU A 1 462 ? 16.801 -13.732 -39.476 1.00 76.88 462 GLU A N 1
ATOM 3660 C CA . GLU A 1 462 ? 17.484 -14.088 -38.223 1.00 76.88 462 GLU A CA 1
ATOM 3661 C C . GLU A 1 462 ? 18.548 -13.061 -37.823 1.00 76.88 462 GLU A C 1
ATOM 3663 O O . GLU A 1 462 ? 18.719 -12.766 -36.638 1.00 76.88 462 GLU A O 1
ATOM 3668 N N . ARG A 1 463 ? 19.238 -12.475 -38.810 1.00 82.00 463 ARG A N 1
ATOM 3669 C CA . ARG A 1 463 ? 20.243 -11.418 -38.600 1.00 82.00 463 ARG A CA 1
ATOM 3670 C C . ARG A 1 463 ? 19.624 -10.154 -37.991 1.00 82.00 463 ARG A C 1
ATOM 3672 O O . ARG A 1 463 ? 20.274 -9.478 -37.194 1.00 82.00 463 ARG A O 1
ATOM 3679 N N . TYR A 1 464 ? 18.366 -9.854 -38.326 1.00 78.94 464 TYR A N 1
ATOM 3680 C CA . TYR A 1 464 ? 17.685 -8.610 -37.943 1.00 78.94 464 TYR A CA 1
ATOM 3681 C C . TYR A 1 464 ? 16.421 -8.800 -37.070 1.00 78.94 464 TYR A C 1
ATOM 3683 O O . TYR A 1 464 ? 15.792 -7.807 -36.707 1.00 78.94 464 TYR A O 1
ATOM 3691 N N . ALA A 1 465 ? 16.079 -10.029 -36.656 1.00 69.56 465 ALA A N 1
ATOM 3692 C CA . ALA A 1 465 ? 14.842 -10.378 -35.925 1.00 69.56 465 ALA A CA 1
ATOM 3693 C C . ALA A 1 465 ? 14.640 -9.664 -34.580 1.00 69.56 465 ALA A C 1
ATOM 3695 O O . ALA A 1 465 ? 13.542 -9.635 -34.037 1.00 69.56 465 ALA A O 1
ATOM 3696 N N . SER A 1 466 ? 15.703 -9.146 -33.979 1.00 68.44 466 SER A N 1
ATOM 3697 C CA . SER A 1 466 ? 15.710 -8.709 -32.584 1.00 68.44 466 SER A CA 1
ATOM 3698 C C . SER A 1 466 ? 15.284 -7.259 -32.355 1.00 68.44 466 SER A C 1
ATOM 3700 O O . SER A 1 466 ? 15.245 -6.864 -31.191 1.00 68.44 466 SER A O 1
ATOM 3702 N N . GLY A 1 467 ? 15.012 -6.471 -33.403 1.00 68.94 467 GLY A N 1
ATOM 3703 C CA . GLY A 1 467 ? 14.568 -5.077 -33.261 1.00 68.94 467 GLY A CA 1
ATOM 3704 C C . GLY A 1 467 ? 15.538 -4.168 -32.491 1.00 68.94 467 GLY A C 1
ATOM 3705 O O . GLY A 1 467 ? 15.089 -3.227 -31.848 1.00 68.94 467 GLY A O 1
ATOM 3706 N N . PHE A 1 468 ? 16.846 -4.464 -32.507 1.00 82.50 468 PHE A N 1
ATOM 3707 C CA . PHE A 1 468 ? 17.859 -3.668 -31.797 1.00 82.50 468 PHE A CA 1
ATOM 3708 C C . PHE A 1 468 ? 17.864 -2.196 -32.247 1.00 82.50 468 PHE A C 1
ATOM 3710 O O . PHE A 1 468 ? 17.505 -1.868 -33.377 1.00 82.50 468 PHE A O 1
ATOM 3717 N N . SER A 1 469 ? 18.364 -1.318 -31.379 1.00 85.19 469 SER A N 1
ATOM 3718 C CA . SER A 1 469 ? 18.432 0.132 -31.585 1.00 85.19 469 SER A CA 1
ATOM 3719 C C . SER A 1 469 ? 19.453 0.584 -32.630 1.00 85.19 469 SER A C 1
ATOM 3721 O O . SER A 1 469 ? 19.461 1.753 -33.000 1.00 85.19 469 SER A O 1
ATOM 3723 N N . ASP A 1 470 ? 20.310 -0.323 -33.099 1.00 87.56 470 ASP A N 1
ATOM 3724 C CA . ASP A 1 470 ? 21.508 -0.049 -33.905 1.00 87.56 470 ASP A CA 1
ATOM 3725 C C . ASP A 1 470 ? 22.599 0.765 -33.185 1.00 87.56 470 ASP A C 1
ATOM 3727 O O . ASP A 1 470 ? 23.602 1.142 -33.789 1.00 87.56 470 ASP A O 1
ATOM 3731 N N . ILE A 1 471 ? 22.451 0.987 -31.877 1.00 93.31 471 ILE A N 1
ATOM 3732 C CA . ILE A 1 471 ? 23.442 1.669 -31.045 1.00 93.31 471 ILE A CA 1
ATOM 3733 C C . ILE A 1 471 ? 24.326 0.609 -30.362 1.00 93.31 471 ILE A C 1
ATOM 3735 O O . ILE A 1 471 ? 23.795 -0.268 -29.668 1.00 93.31 471 ILE A O 1
ATOM 3739 N N . PRO A 1 472 ? 25.665 0.674 -30.501 1.00 94.75 472 PRO A N 1
ATOM 3740 C CA . PRO A 1 472 ? 26.575 -0.229 -29.797 1.00 94.75 472 PRO A CA 1
ATOM 3741 C C . PRO A 1 472 ? 26.430 -0.136 -28.275 1.00 94.75 472 PRO A C 1
ATOM 3743 O O . PRO A 1 472 ? 26.287 0.960 -27.729 1.00 94.75 472 PRO A O 1
ATOM 3746 N N . LEU A 1 473 ? 26.546 -1.271 -27.574 1.00 95.19 473 LEU A N 1
ATOM 3747 C CA . LEU A 1 473 ? 26.414 -1.364 -26.112 1.00 95.19 473 LEU A CA 1
ATOM 3748 C C . LEU A 1 473 ? 27.264 -0.329 -25.364 1.00 95.19 473 LEU A C 1
ATOM 3750 O O . LEU A 1 473 ? 26.771 0.304 -24.434 1.00 95.19 473 LEU A O 1
ATOM 3754 N N . LEU A 1 474 ? 28.500 -0.106 -25.817 1.00 93.38 474 LEU A N 1
ATOM 3755 C CA . LEU A 1 474 ? 29.439 0.836 -25.199 1.00 93.38 474 LEU A CA 1
ATOM 3756 C C . LEU A 1 474 ? 28.960 2.301 -25.241 1.00 93.38 474 LEU A C 1
ATOM 3758 O O . LEU A 1 474 ? 29.425 3.120 -24.456 1.00 93.38 474 LEU A O 1
ATOM 3762 N N . ARG A 1 475 ? 28.048 2.643 -26.160 1.00 95.62 475 ARG A N 1
ATOM 3763 C CA . ARG A 1 475 ? 27.510 4.003 -26.338 1.00 95.62 475 ARG A CA 1
ATOM 3764 C C . ARG A 1 475 ? 26.071 4.160 -25.857 1.00 95.62 475 ARG A C 1
ATOM 3766 O O . ARG A 1 475 ? 25.594 5.280 -25.731 1.00 95.62 475 ARG A O 1
ATOM 3773 N N . TYR A 1 476 ? 25.363 3.058 -25.621 1.00 96.69 476 TYR A N 1
ATOM 3774 C CA . TYR A 1 476 ? 23.921 3.093 -25.384 1.00 96.69 476 TYR A CA 1
ATOM 3775 C C . TYR A 1 476 ? 23.541 3.848 -24.104 1.00 96.69 476 TYR A C 1
ATOM 3777 O O . TYR A 1 476 ? 22.583 4.614 -24.102 1.00 96.69 476 TYR A O 1
ATOM 3785 N N . TYR A 1 477 ? 24.316 3.664 -23.034 1.00 96.81 477 TYR A N 1
ATOM 3786 C CA . TYR A 1 477 ? 24.070 4.297 -21.732 1.00 96.81 477 TYR A CA 1
ATOM 3787 C C . TYR A 1 477 ? 24.879 5.580 -21.507 1.00 96.81 477 TYR A C 1
ATOM 3789 O O . TYR A 1 477 ? 24.966 6.070 -20.382 1.00 96.81 477 TYR A O 1
ATOM 3797 N N . THR A 1 478 ? 25.531 6.117 -22.541 1.00 95.81 478 THR A N 1
ATOM 3798 C CA . THR A 1 478 ? 26.359 7.319 -22.394 1.00 95.81 478 THR A CA 1
ATOM 3799 C C . THR A 1 478 ? 25.504 8.502 -21.934 1.00 95.81 478 THR A C 1
ATOM 3801 O O . THR A 1 478 ? 24.512 8.836 -22.576 1.00 95.81 478 THR A O 1
ATOM 3804 N N . GLY A 1 479 ? 25.898 9.133 -20.824 1.00 95.25 479 GLY A N 1
ATOM 3805 C CA . GLY A 1 479 ? 25.213 10.290 -20.239 1.00 95.25 479 GLY A CA 1
ATOM 3806 C C . GLY A 1 479 ? 24.018 9.958 -19.342 1.00 95.25 479 GLY A C 1
ATOM 3807 O O . GLY A 1 479 ? 23.420 10.877 -18.796 1.00 95.25 479 GLY A O 1
ATOM 3808 N N . TRP A 1 480 ? 23.670 8.681 -19.145 1.00 97.56 480 TRP A N 1
ATOM 3809 C CA . TRP A 1 480 ? 22.509 8.283 -18.333 1.00 97.56 480 TRP A CA 1
ATOM 3810 C C . TRP A 1 480 ? 22.687 8.547 -16.833 1.00 97.56 480 TRP A C 1
ATOM 3812 O O . TRP A 1 480 ? 21.704 8.640 -16.099 1.00 97.56 480 TRP A O 1
ATOM 3822 N N . ASP A 1 481 ? 23.925 8.699 -16.378 1.00 96.88 481 ASP A N 1
ATOM 3823 C CA . ASP A 1 481 ? 24.264 9.139 -15.029 1.00 96.88 481 ASP A CA 1
ATOM 3824 C C . ASP A 1 481 ? 23.792 10.573 -14.766 1.00 96.88 481 ASP A C 1
ATOM 3826 O O . ASP A 1 481 ? 23.224 10.867 -13.718 1.00 96.88 481 ASP A O 1
ATOM 3830 N N . THR A 1 482 ? 23.945 11.446 -15.762 1.00 95.62 482 THR A N 1
ATOM 3831 C CA . THR A 1 482 ? 23.537 12.854 -15.674 1.00 95.62 482 THR A CA 1
ATOM 3832 C C . THR A 1 482 ? 22.095 13.080 -16.117 1.00 95.62 482 THR A C 1
ATOM 3834 O O . THR A 1 482 ? 21.371 13.826 -15.463 1.00 95.62 482 THR A O 1
ATOM 3837 N N . SER A 1 483 ? 21.646 12.434 -17.198 1.00 94.44 483 SER A N 1
ATOM 3838 C CA . SER A 1 483 ? 20.300 12.640 -17.740 1.00 94.44 483 SER A CA 1
ATOM 3839 C C . SER A 1 483 ? 19.224 11.885 -16.965 1.00 94.44 483 SER A C 1
ATOM 3841 O O . SER A 1 483 ? 18.143 12.422 -16.756 1.00 94.44 483 SER A O 1
ATOM 3843 N N . CYS A 1 484 ? 19.500 10.644 -16.548 1.00 96.38 484 CYS A N 1
ATOM 3844 C CA . CYS A 1 484 ? 18.523 9.772 -15.888 1.00 96.38 484 CYS A CA 1
ATOM 3845 C C . CYS A 1 484 ? 18.784 9.588 -14.390 1.00 96.38 484 CYS A C 1
ATOM 3847 O O . CYS A 1 484 ? 17.923 9.034 -13.713 1.00 96.38 484 CYS A O 1
ATOM 3849 N N . GLY A 1 485 ? 19.944 10.008 -13.872 1.00 96.25 485 GLY A N 1
ATOM 3850 C CA . GLY A 1 485 ? 20.302 9.881 -12.455 1.00 96.25 485 GLY A CA 1
ATOM 3851 C C . GLY A 1 485 ? 20.771 8.488 -12.017 1.00 96.25 485 GLY A C 1
ATOM 3852 O O . GLY A 1 485 ? 20.841 8.221 -10.821 1.00 96.25 485 GLY A O 1
ATOM 3853 N N . PHE A 1 486 ? 21.090 7.578 -12.947 1.00 98.00 486 PHE A N 1
ATOM 3854 C CA . PHE A 1 486 ? 21.619 6.262 -12.570 1.00 98.00 486 PHE A CA 1
ATOM 3855 C C . PHE A 1 486 ? 23.031 6.371 -11.983 1.00 98.00 486 PHE A C 1
ATOM 3857 O O . PHE A 1 486 ? 23.864 7.135 -12.466 1.00 98.00 486 PHE A O 1
ATOM 3864 N N . THR A 1 487 ? 23.352 5.550 -10.984 1.00 98.00 487 THR A N 1
ATOM 3865 C CA . THR A 1 487 ? 24.725 5.484 -10.470 1.00 98.00 487 THR A CA 1
ATOM 3866 C C . THR A 1 487 ? 25.659 4.874 -11.520 1.00 98.00 487 THR A C 1
ATOM 3868 O O . THR A 1 487 ? 25.266 4.002 -12.303 1.00 98.00 487 THR A O 1
ATOM 3871 N N . LEU A 1 488 ? 26.935 5.276 -11.515 1.00 97.62 488 LEU A N 1
ATOM 3872 C CA . LEU A 1 488 ? 27.940 4.682 -12.407 1.00 97.62 488 LEU A CA 1
ATOM 3873 C C . LEU A 1 488 ? 28.054 3.163 -12.204 1.00 97.62 488 LEU A C 1
ATOM 3875 O O . LEU A 1 488 ? 28.184 2.428 -13.181 1.00 97.62 488 LEU A O 1
ATOM 3879 N N . LYS A 1 489 ? 27.923 2.690 -10.956 1.00 97.25 489 LYS A N 1
ATOM 3880 C CA . LYS A 1 489 ? 27.924 1.261 -10.617 1.00 97.25 489 LYS A CA 1
ATOM 3881 C C . LYS A 1 489 ? 26.726 0.532 -11.235 1.00 97.25 489 LYS A C 1
ATOM 3883 O O . LYS A 1 489 ? 26.917 -0.506 -11.864 1.00 97.25 489 LYS A O 1
ATOM 3888 N N . THR A 1 490 ? 25.515 1.093 -11.143 1.00 98.06 490 THR A N 1
ATOM 3889 C CA . THR A 1 490 ? 24.320 0.537 -11.805 1.00 98.06 490 THR A CA 1
ATOM 3890 C C . THR A 1 490 ? 24.536 0.403 -13.315 1.00 98.06 490 THR A C 1
ATOM 3892 O O . THR A 1 490 ? 24.228 -0.639 -13.901 1.00 98.06 490 THR A O 1
ATOM 3895 N N . LEU A 1 491 ? 25.090 1.432 -13.966 1.00 98.19 491 LEU A N 1
ATOM 3896 C CA . LEU A 1 491 ? 25.336 1.422 -15.411 1.00 98.19 491 LEU A CA 1
ATOM 3897 C C . LEU A 1 491 ? 26.421 0.413 -15.814 1.00 98.19 491 LEU A C 1
ATOM 3899 O O . LEU A 1 491 ? 26.249 -0.295 -16.808 1.00 98.19 491 LEU A O 1
ATOM 3903 N N . GLU A 1 492 ? 27.506 0.308 -15.044 1.00 97.44 492 GLU A N 1
ATOM 3904 C CA . GLU A 1 492 ? 28.572 -0.678 -15.259 1.00 97.44 492 GLU A CA 1
ATOM 3905 C C . GLU A 1 492 ? 28.028 -2.111 -15.169 1.00 97.44 492 GLU A C 1
ATOM 3907 O O . GLU A 1 492 ? 28.216 -2.914 -16.089 1.00 97.44 492 GLU A O 1
ATOM 3912 N N . VAL A 1 493 ? 27.291 -2.421 -14.096 1.00 97.69 493 VAL A N 1
ATOM 3913 C CA . VAL A 1 493 ? 26.675 -3.740 -13.906 1.00 97.69 493 VAL A CA 1
ATOM 3914 C C . VAL A 1 493 ? 25.659 -4.010 -15.017 1.00 97.69 493 VAL A C 1
ATOM 3916 O O . VAL A 1 493 ? 25.676 -5.086 -15.606 1.00 97.69 493 VAL A O 1
ATOM 3919 N N . THR A 1 494 ? 24.835 -3.032 -15.400 1.00 97.94 494 THR A N 1
ATOM 3920 C CA . THR A 1 494 ? 23.885 -3.184 -16.515 1.00 97.94 494 THR A CA 1
ATOM 3921 C C . THR A 1 494 ? 24.605 -3.540 -17.817 1.00 97.94 494 THR A C 1
ATOM 3923 O O . THR A 1 494 ? 24.192 -4.469 -18.515 1.00 97.94 494 THR A O 1
ATOM 3926 N N . GLN A 1 495 ? 25.702 -2.854 -18.153 1.00 97.25 495 GLN A N 1
ATOM 3927 C CA . GLN A 1 495 ? 26.498 -3.174 -19.341 1.00 97.25 495 GLN A CA 1
ATOM 3928 C C . GLN A 1 495 ? 27.060 -4.596 -19.279 1.00 97.25 495 GLN A C 1
ATOM 3930 O O . GLN A 1 495 ? 26.950 -5.334 -20.261 1.00 97.25 495 GLN A O 1
ATOM 3935 N N . PHE A 1 496 ? 27.581 -5.008 -18.120 1.00 96.50 496 PHE A N 1
ATOM 3936 C CA . PHE A 1 496 ? 28.030 -6.379 -17.889 1.00 96.50 496 PHE A CA 1
ATOM 3937 C C . PHE A 1 496 ? 26.904 -7.400 -18.122 1.00 96.50 496 PHE A C 1
ATOM 3939 O O . PHE A 1 496 ? 27.101 -8.368 -18.862 1.00 96.50 496 PHE A O 1
ATOM 3946 N N . LEU A 1 497 ? 25.710 -7.169 -17.567 1.00 95.81 497 LEU A N 1
ATOM 3947 C CA . LEU A 1 497 ? 24.550 -8.052 -17.722 1.00 95.81 497 LEU A CA 1
ATOM 3948 C C . LEU A 1 497 ? 24.104 -8.160 -19.185 1.00 95.81 497 LEU A C 1
ATOM 3950 O O . LEU A 1 497 ? 23.851 -9.258 -19.681 1.00 95.81 497 LEU A O 1
ATOM 3954 N N . VAL A 1 498 ? 24.037 -7.038 -19.910 1.00 94.69 498 VAL A N 1
ATOM 3955 C CA . VAL A 1 498 ? 23.633 -7.036 -21.325 1.00 94.69 498 VAL A CA 1
ATOM 3956 C C . VAL A 1 498 ? 24.671 -7.725 -22.210 1.00 94.69 498 VAL A C 1
ATOM 3958 O O . VAL A 1 498 ? 24.277 -8.494 -23.093 1.00 94.69 498 VAL A O 1
ATOM 3961 N N . ALA A 1 499 ? 25.966 -7.498 -21.967 1.00 93.75 499 ALA A N 1
ATOM 3962 C CA . ALA A 1 499 ? 27.057 -8.155 -22.687 1.00 93.75 499 ALA A CA 1
ATOM 3963 C C . ALA A 1 499 ? 27.052 -9.677 -22.473 1.00 93.75 499 ALA A C 1
ATOM 3965 O O . ALA A 1 499 ? 27.273 -10.436 -23.414 1.00 93.75 499 ALA A O 1
ATOM 3966 N N . ASN A 1 500 ? 26.739 -10.123 -21.253 1.00 92.50 500 ASN A N 1
ATOM 3967 C CA . ASN A 1 500 ? 26.845 -11.522 -20.836 1.00 92.50 500 ASN A CA 1
ATOM 3968 C C . ASN A 1 500 ? 25.493 -12.246 -20.737 1.00 92.50 500 ASN A C 1
ATOM 3970 O O . ASN A 1 500 ? 25.420 -13.359 -20.221 1.00 92.50 500 ASN A O 1
ATOM 3974 N N . ARG A 1 501 ? 24.413 -11.684 -21.296 1.00 88.44 501 ARG A N 1
ATOM 3975 C CA . ARG A 1 501 ? 23.041 -12.234 -21.223 1.00 88.44 501 ARG A CA 1
ATOM 3976 C C . ARG A 1 501 ? 22.851 -13.647 -21.797 1.00 88.44 501 ARG A C 1
ATOM 3978 O O . ARG A 1 501 ? 21.766 -14.210 -21.679 1.00 88.44 501 ARG A O 1
ATOM 3985 N N . ARG A 1 502 ? 23.847 -14.195 -22.504 1.00 84.62 502 ARG A N 1
ATOM 3986 C CA . ARG A 1 502 ? 23.857 -15.579 -23.016 1.00 84.62 502 ARG A CA 1
ATOM 3987 C C . ARG A 1 502 ? 24.845 -16.487 -22.278 1.00 84.62 502 ARG A C 1
ATOM 3989 O O . ARG A 1 502 ? 24.775 -17.692 -22.473 1.00 84.62 502 ARG A O 1
ATOM 3996 N N . ALA A 1 503 ? 25.684 -15.953 -21.387 1.00 84.38 503 ALA A N 1
ATOM 3997 C CA . ALA A 1 503 ? 26.814 -16.673 -20.800 1.00 84.38 503 ALA A CA 1
ATOM 3998 C C . ALA A 1 503 ? 26.404 -17.975 -20.093 1.00 84.38 503 ALA A C 1
ATOM 4000 O O . ALA A 1 503 ? 27.023 -19.011 -20.316 1.00 84.38 503 ALA A O 1
ATOM 4001 N N . PHE A 1 504 ? 25.322 -17.955 -19.308 1.00 78.12 504 PHE A N 1
ATOM 4002 C CA . PHE A 1 504 ? 24.787 -19.170 -18.684 1.00 78.12 504 PHE A CA 1
ATOM 4003 C C . PHE A 1 504 ? 24.221 -20.164 -19.707 1.00 78.12 504 PHE A C 1
ATOM 4005 O O . PHE A 1 504 ? 24.485 -21.354 -19.594 1.00 78.12 504 PHE A O 1
ATOM 4012 N N . LYS A 1 505 ? 23.479 -19.701 -20.727 1.00 77.62 505 LYS A N 1
ATOM 4013 C CA . LYS A 1 505 ? 22.931 -20.576 -21.784 1.00 77.62 505 LYS A CA 1
ATOM 4014 C C . LYS A 1 505 ? 24.049 -21.244 -22.583 1.00 77.62 505 LYS A C 1
ATOM 4016 O O . LYS A 1 505 ? 23.947 -22.423 -22.906 1.00 77.62 505 LYS A O 1
ATOM 4021 N N . ASP A 1 506 ? 25.093 -20.491 -22.906 1.00 79.44 506 ASP A N 1
ATOM 4022 C CA . ASP A 1 506 ? 26.217 -20.976 -23.700 1.00 79.44 506 ASP A CA 1
ATOM 4023 C C . ASP A 1 506 ? 27.042 -22.005 -22.916 1.00 79.44 506 ASP A C 1
ATOM 4025 O O . ASP A 1 506 ? 27.428 -23.024 -23.480 1.00 79.44 506 ASP A O 1
ATOM 4029 N N . ARG A 1 507 ? 27.220 -21.803 -21.604 1.00 75.88 507 ARG A N 1
ATOM 4030 C CA . ARG A 1 507 ? 27.940 -22.737 -20.723 1.00 75.88 507 ARG A CA 1
ATOM 4031 C C . ARG A 1 507 ? 27.115 -23.963 -20.329 1.00 75.88 507 ARG A C 1
ATOM 4033 O O . ARG A 1 507 ? 27.642 -25.065 -20.316 1.00 75.88 507 ARG A O 1
ATOM 4040 N N . ALA A 1 508 ? 25.806 -23.821 -20.112 1.00 69.25 508 ALA A N 1
ATOM 4041 C CA . ALA A 1 508 ? 24.924 -24.955 -19.815 1.00 69.25 508 ALA A CA 1
ATOM 4042 C C . ALA A 1 508 ? 24.876 -25.994 -20.954 1.00 69.25 508 ALA A C 1
ATOM 4044 O O . ALA A 1 508 ? 24.632 -27.173 -20.708 1.00 69.25 508 ALA A O 1
ATOM 4045 N N . ARG A 1 509 ? 25.151 -25.584 -22.201 1.00 69.81 509 ARG A N 1
ATOM 4046 C CA . ARG A 1 509 ? 25.245 -26.488 -23.362 1.00 69.81 509 ARG A CA 1
ATOM 4047 C C . ARG A 1 509 ? 26.427 -27.460 -23.299 1.00 69.81 509 ARG A C 1
ATOM 4049 O O . ARG A 1 509 ? 26.405 -28.450 -24.021 1.00 69.81 509 ARG A O 1
ATOM 4056 N N . ILE A 1 510 ? 27.431 -27.187 -22.465 1.00 64.38 510 ILE A N 1
ATOM 4057 C CA . ILE A 1 510 ? 28.652 -27.996 -22.336 1.00 64.38 510 ILE A CA 1
ATOM 4058 C C . ILE A 1 510 ? 28.383 -29.265 -21.497 1.00 64.38 510 ILE A C 1
ATOM 4060 O O . ILE A 1 510 ? 29.123 -30.240 -21.594 1.00 64.38 510 ILE A O 1
ATOM 4064 N N . GLY A 1 511 ? 27.277 -29.315 -20.738 1.00 57.25 511 GLY A N 1
ATOM 4065 C CA . GLY A 1 511 ? 26.773 -30.512 -20.041 1.00 57.25 511 GLY A CA 1
ATOM 4066 C C . GLY A 1 511 ? 27.592 -30.968 -18.824 1.00 57.25 511 GLY A C 1
ATOM 4067 O O . GLY A 1 511 ? 27.071 -31.686 -17.974 1.00 57.25 511 GLY A O 1
ATOM 4068 N N . ILE A 1 512 ? 28.845 -30.522 -18.708 1.00 59.88 512 ILE A N 1
ATOM 4069 C CA . ILE A 1 512 ? 29.762 -30.723 -17.580 1.00 59.88 512 ILE A CA 1
ATOM 4070 C C . ILE A 1 512 ? 30.353 -29.350 -17.226 1.00 59.88 512 ILE A C 1
ATOM 4072 O O . ILE A 1 512 ? 30.665 -28.579 -18.127 1.00 59.88 512 ILE A O 1
ATOM 4076 N N . ASN A 1 513 ? 30.518 -29.049 -15.932 1.00 72.81 513 ASN A N 1
ATOM 4077 C CA . ASN A 1 513 ? 31.161 -27.821 -15.444 1.00 72.81 513 ASN A CA 1
ATOM 4078 C C . ASN A 1 513 ? 32.603 -28.131 -14.991 1.00 72.81 513 ASN A C 1
ATOM 4080 O O . ASN A 1 513 ? 32.815 -28.367 -13.797 1.00 72.81 513 ASN A O 1
ATOM 4084 N N . PRO A 1 514 ? 33.596 -28.203 -15.897 1.00 80.50 514 PRO A N 1
ATOM 4085 C CA . PRO A 1 514 ? 34.974 -28.465 -15.500 1.00 80.50 514 PRO A CA 1
ATOM 4086 C C . PRO A 1 514 ? 35.541 -27.281 -14.692 1.00 80.50 514 PRO A C 1
ATOM 4088 O O . PRO A 1 514 ? 35.104 -26.135 -14.828 1.00 80.50 514 PRO A O 1
ATOM 4091 N N . SER A 1 515 ? 36.474 -27.564 -13.777 1.00 82.44 515 SER A N 1
ATOM 4092 C CA . SER A 1 515 ? 36.930 -26.593 -12.768 1.00 82.44 515 SER A CA 1
ATOM 4093 C C . SER A 1 515 ? 37.559 -25.332 -13.367 1.00 82.44 515 SER A C 1
ATOM 4095 O O . SER A 1 515 ? 37.373 -24.244 -12.830 1.00 82.44 515 SER A O 1
ATOM 4097 N N . ASP A 1 516 ? 38.263 -25.463 -14.487 1.00 85.75 516 ASP A N 1
ATOM 4098 C CA . ASP A 1 516 ? 38.860 -24.365 -15.248 1.00 85.75 516 ASP A CA 1
ATOM 4099 C C . ASP A 1 516 ? 37.803 -23.448 -15.880 1.00 85.75 516 ASP A C 1
ATOM 4101 O O . ASP A 1 516 ? 37.932 -22.221 -15.831 1.00 85.75 516 ASP A O 1
ATOM 4105 N N . GLU A 1 517 ? 36.714 -24.011 -16.409 1.00 82.31 517 GLU A N 1
ATOM 4106 C CA . GLU A 1 517 ? 35.595 -23.224 -16.927 1.00 82.31 517 GLU A CA 1
ATOM 4107 C C . GLU A 1 517 ? 34.823 -22.499 -15.825 1.00 82.31 517 GLU A C 1
ATOM 4109 O O . GLU A 1 517 ? 34.426 -21.345 -16.031 1.00 82.31 517 GLU A O 1
ATOM 4114 N N . VAL A 1 518 ? 34.625 -23.143 -14.668 1.00 83.69 518 VAL A N 1
ATOM 4115 C CA . VAL A 1 518 ? 34.005 -22.525 -13.484 1.00 83.69 518 VAL A CA 1
ATOM 4116 C C . VAL A 1 518 ? 34.867 -21.371 -12.983 1.00 83.69 518 VAL A C 1
ATOM 4118 O O . VAL A 1 518 ? 34.356 -20.278 -12.749 1.00 83.69 518 VAL A O 1
ATOM 4121 N N . GLU A 1 519 ? 36.181 -21.568 -12.889 1.00 86.94 519 GLU A N 1
ATOM 4122 C CA . GLU A 1 519 ? 37.117 -20.525 -12.471 1.00 86.94 519 GLU A CA 1
ATOM 4123 C C . GLU A 1 519 ? 37.162 -19.369 -13.485 1.00 86.94 519 GLU A C 1
ATOM 4125 O O . GLU A 1 519 ? 37.163 -18.195 -13.110 1.00 86.94 519 GLU A O 1
ATOM 4130 N N . ALA A 1 520 ? 37.126 -19.669 -14.787 1.00 87.62 520 ALA A N 1
ATOM 4131 C CA . ALA A 1 520 ? 37.008 -18.655 -15.831 1.00 87.62 520 ALA A CA 1
ATOM 4132 C C . ALA A 1 520 ? 35.689 -17.869 -15.737 1.00 87.62 520 ALA A C 1
ATOM 4134 O O . ALA A 1 520 ? 35.676 -16.663 -15.980 1.00 87.62 520 ALA A O 1
ATOM 4135 N N . PHE A 1 521 ? 34.583 -18.523 -15.372 1.00 88.19 521 PHE A N 1
ATOM 4136 C CA . PHE A 1 521 ? 33.293 -17.859 -15.185 1.00 88.19 521 PHE A CA 1
ATOM 4137 C C . PHE A 1 521 ? 33.254 -16.994 -13.921 1.00 88.19 521 PHE A C 1
ATOM 4139 O O . PHE A 1 521 ? 32.744 -15.875 -13.962 1.00 88.19 521 PHE A O 1
ATOM 4146 N N . ALA A 1 522 ? 33.848 -17.468 -12.825 1.00 87.62 522 ALA A N 1
ATOM 4147 C CA . ALA A 1 522 ? 34.012 -16.685 -11.606 1.00 87.62 522 ALA A CA 1
ATOM 4148 C C . ALA A 1 522 ? 34.860 -15.431 -11.869 1.00 87.62 522 ALA A C 1
ATOM 4150 O O . ALA A 1 522 ? 34.456 -14.332 -11.498 1.00 87.62 522 ALA A O 1
ATOM 4151 N N . ARG A 1 523 ? 35.974 -15.566 -12.608 1.00 92.19 523 ARG A N 1
ATOM 4152 C CA . ARG A 1 523 ? 36.795 -14.425 -13.054 1.00 92.19 523 ARG A CA 1
ATOM 4153 C C . ARG A 1 523 ? 36.021 -13.441 -13.931 1.00 92.19 523 ARG A C 1
ATOM 4155 O O . ARG A 1 523 ? 36.208 -12.240 -13.782 1.00 92.19 523 ARG A O 1
ATOM 4162 N N . LEU A 1 524 ? 35.158 -13.934 -14.824 1.00 91.44 524 LEU A N 1
ATOM 4163 C CA . LEU A 1 524 ? 34.295 -13.085 -15.651 1.00 91.44 524 LEU A CA 1
ATOM 4164 C C . LEU A 1 524 ? 33.318 -12.269 -14.795 1.00 91.44 524 LEU A C 1
ATOM 4166 O O . LEU A 1 524 ? 33.135 -11.083 -15.051 1.00 91.44 524 LEU A O 1
ATOM 4170 N N . CYS A 1 525 ? 32.688 -12.899 -13.800 1.00 91.50 525 CYS A N 1
ATOM 4171 C CA . CYS A 1 525 ? 31.764 -12.213 -12.898 1.00 91.50 525 CYS A CA 1
ATOM 4172 C C . CYS A 1 525 ? 32.499 -11.237 -11.973 1.00 91.50 525 CYS A C 1
ATOM 4174 O O . CYS A 1 525 ? 31.960 -10.182 -11.664 1.00 91.50 525 CYS A O 1
ATOM 4176 N N . GLY A 1 526 ? 33.730 -11.552 -11.568 1.00 92.44 526 GLY A N 1
ATOM 4177 C CA . GLY A 1 526 ? 34.585 -10.714 -10.725 1.00 92.44 526 GLY A CA 1
ATOM 4178 C C . GLY A 1 526 ? 34.210 -10.759 -9.243 1.00 92.44 526 GLY A C 1
ATOM 4179 O O . GLY A 1 526 ? 35.088 -10.927 -8.401 1.00 92.44 526 GLY A O 1
ATOM 4180 N N . ASP A 1 527 ? 32.918 -10.671 -8.931 1.00 91.69 527 ASP A N 1
ATOM 4181 C CA . ASP A 1 527 ? 32.382 -10.756 -7.576 1.00 91.69 527 ASP A CA 1
ATOM 4182 C C . ASP A 1 527 ? 31.048 -11.523 -7.518 1.00 91.69 527 ASP A C 1
ATOM 4184 O O . ASP A 1 527 ? 30.431 -11.867 -8.534 1.00 91.69 527 ASP A O 1
ATOM 4188 N N . GLU A 1 528 ? 30.616 -11.823 -6.293 1.00 90.69 528 GLU A N 1
ATOM 4189 C CA . GLU A 1 528 ? 29.400 -12.592 -6.042 1.00 90.69 528 GLU A CA 1
ATOM 4190 C C . GLU A 1 528 ? 28.119 -11.815 -6.394 1.00 90.69 528 GLU A C 1
ATOM 4192 O O . GLU A 1 528 ? 27.159 -12.408 -6.884 1.00 90.69 528 GLU A O 1
ATOM 4197 N N . GLN A 1 529 ? 28.092 -10.492 -6.206 1.00 93.00 529 GLN A N 1
ATOM 4198 C CA . GLN A 1 529 ? 26.916 -9.668 -6.501 1.00 93.00 529 GLN A CA 1
ATOM 4199 C C . GLN A 1 529 ? 26.637 -9.608 -8.009 1.00 93.00 529 GLN A C 1
ATOM 4201 O O . GLN A 1 529 ? 25.491 -9.745 -8.437 1.00 93.00 529 GLN A O 1
ATOM 4206 N N . ARG A 1 530 ? 27.677 -9.524 -8.844 1.00 93.94 530 ARG A N 1
ATOM 4207 C CA . ARG A 1 530 ? 27.576 -9.615 -10.308 1.00 93.94 530 ARG A CA 1
ATOM 4208 C C . ARG A 1 530 ? 27.116 -10.987 -10.776 1.00 93.94 530 ARG A C 1
ATOM 4210 O O . ARG A 1 530 ? 26.302 -11.064 -11.696 1.00 93.94 530 ARG A O 1
ATOM 4217 N N . LEU A 1 531 ? 27.586 -12.063 -10.141 1.00 90.75 531 LEU A N 1
ATOM 4218 C CA . LEU A 1 531 ? 27.105 -13.419 -10.422 1.00 90.75 531 LEU A CA 1
ATOM 4219 C C . LEU A 1 531 ? 25.606 -13.547 -10.107 1.00 90.75 531 LEU A C 1
ATOM 4221 O O . LEU A 1 531 ? 24.835 -14.015 -10.949 1.00 90.75 531 LEU A O 1
ATOM 4225 N N . ARG A 1 532 ? 25.187 -13.088 -8.922 1.00 90.25 532 ARG A N 1
ATOM 4226 C CA . ARG A 1 532 ? 23.784 -13.071 -8.481 1.00 90.25 532 ARG A CA 1
ATOM 4227 C C . ARG A 1 532 ? 22.910 -12.227 -9.408 1.00 90.25 532 ARG A C 1
ATOM 4229 O O . ARG A 1 532 ? 21.852 -12.685 -9.831 1.00 90.25 532 ARG A O 1
ATOM 4236 N N . ALA A 1 533 ? 23.375 -11.039 -9.792 1.00 92.62 533 ALA A N 1
ATOM 4237 C CA . ALA A 1 533 ? 22.681 -10.164 -10.732 1.00 92.62 533 ALA A CA 1
ATOM 4238 C C . ALA A 1 533 ? 22.535 -10.823 -12.113 1.00 92.62 533 ALA A C 1
ATOM 4240 O O . ALA A 1 533 ? 21.459 -10.791 -12.717 1.00 92.62 533 ALA A O 1
ATOM 4241 N N . LEU A 1 534 ? 23.588 -11.485 -12.607 1.00 90.88 534 LEU A N 1
ATOM 4242 C CA . LEU A 1 534 ? 23.543 -12.212 -13.874 1.00 90.88 534 LEU A CA 1
ATOM 4243 C C . LEU A 1 534 ? 22.525 -13.349 -13.822 1.00 90.88 534 LEU A C 1
ATOM 4245 O O . LEU A 1 534 ? 21.712 -13.467 -14.740 1.00 90.88 534 LEU A O 1
ATOM 4249 N N . PHE A 1 535 ? 22.504 -14.112 -12.731 1.00 87.19 535 PHE A N 1
ATOM 4250 C CA . PHE A 1 535 ? 21.510 -15.154 -12.492 1.00 87.19 535 PHE A CA 1
ATOM 4251 C C . PHE A 1 535 ? 20.076 -14.591 -12.441 1.00 87.19 535 PHE A C 1
ATOM 4253 O O . PHE A 1 535 ? 19.207 -15.047 -13.187 1.00 87.19 535 PHE A O 1
ATOM 4260 N N . ALA A 1 536 ? 19.829 -13.538 -11.657 1.00 87.56 536 ALA A N 1
ATOM 4261 C CA . ALA A 1 536 ? 18.515 -12.898 -11.539 1.00 87.56 536 ALA A CA 1
ATOM 4262 C C . ALA A 1 536 ? 18.004 -12.334 -12.882 1.00 87.56 536 ALA A C 1
ATOM 4264 O O . ALA A 1 536 ? 16.839 -12.515 -13.242 1.00 87.56 536 ALA A O 1
ATOM 4265 N N . SER A 1 537 ? 18.886 -11.733 -13.691 1.00 87.12 537 SER A N 1
ATOM 4266 C CA . SER A 1 537 ? 18.543 -11.195 -15.022 1.00 87.12 537 SER A CA 1
ATOM 4267 C C . SER A 1 537 ? 18.086 -12.264 -16.038 1.00 87.12 537 SER A C 1
ATOM 4269 O O . SER A 1 537 ? 17.464 -11.947 -17.068 1.00 87.12 537 SER A O 1
ATOM 4271 N N . LEU A 1 538 ? 18.387 -13.536 -15.745 1.00 76.50 538 LEU A N 1
ATOM 4272 C CA . LEU A 1 538 ? 18.024 -14.716 -16.527 1.00 76.50 538 LEU A CA 1
ATOM 4273 C C . LEU A 1 538 ? 16.817 -15.462 -15.967 1.00 76.50 538 LEU A C 1
ATOM 4275 O O . LEU A 1 538 ? 16.086 -16.060 -16.751 1.00 76.50 538 LEU A O 1
ATOM 4279 N N . ALA A 1 539 ? 16.572 -15.409 -14.659 1.00 62.88 539 ALA A N 1
ATOM 4280 C CA . ALA A 1 539 ? 15.430 -16.063 -14.024 1.00 62.88 539 ALA A CA 1
ATOM 4281 C C . ALA A 1 539 ? 14.078 -15.552 -14.555 1.00 62.88 539 ALA A C 1
ATOM 4283 O O . ALA A 1 539 ? 13.157 -16.341 -14.768 1.00 62.88 539 ALA A O 1
ATOM 4284 N N . GLY A 1 540 ? 13.991 -14.269 -14.931 1.00 52.69 540 GLY A N 1
ATOM 4285 C CA . GLY A 1 540 ? 12.842 -13.756 -15.689 1.00 52.69 540 GLY A CA 1
ATOM 4286 C C . GLY A 1 540 ? 12.631 -14.473 -17.037 1.00 52.69 540 GLY A C 1
ATOM 4287 O O . GLY A 1 540 ? 11.519 -14.547 -17.538 1.00 52.69 540 GLY A O 1
ATOM 4288 N N . ALA A 1 541 ? 13.672 -15.049 -17.650 1.00 45.78 541 ALA A N 1
ATOM 4289 C CA . ALA A 1 541 ? 13.544 -15.849 -18.873 1.00 45.78 541 ALA A CA 1
ATOM 4290 C C . ALA A 1 541 ? 13.094 -17.301 -18.614 1.00 45.78 541 ALA A C 1
ATOM 4292 O O . ALA A 1 541 ? 12.367 -17.843 -19.444 1.00 45.78 541 ALA A O 1
ATOM 4293 N N . ALA A 1 542 ? 13.473 -17.912 -17.484 1.00 43.38 542 ALA A N 1
ATOM 4294 C CA . ALA A 1 542 ? 12.999 -19.246 -17.094 1.00 43.38 542 ALA A CA 1
ATOM 4295 C C . ALA A 1 542 ? 11.498 -19.239 -16.753 1.00 43.38 542 ALA A C 1
ATOM 4297 O O . ALA A 1 542 ? 10.778 -20.163 -17.130 1.00 43.38 542 ALA A O 1
ATOM 4298 N N . ALA A 1 543 ? 11.008 -18.138 -16.172 1.00 42.66 543 ALA A N 1
ATOM 4299 C CA . ALA A 1 543 ? 9.597 -17.940 -15.852 1.00 42.66 543 ALA A CA 1
ATOM 4300 C C . ALA A 1 543 ? 8.659 -17.963 -17.077 1.00 42.66 543 ALA A C 1
ATOM 4302 O O . ALA A 1 543 ? 7.479 -18.206 -16.902 1.00 42.66 543 ALA A O 1
ATOM 4303 N N . LEU A 1 544 ? 9.137 -17.776 -18.316 1.00 39.59 544 LEU A N 1
ATOM 4304 C CA . LEU A 1 544 ? 8.291 -17.851 -19.526 1.00 39.59 544 LEU A CA 1
ATOM 4305 C C . LEU A 1 544 ? 8.334 -19.210 -20.240 1.00 39.59 544 LEU A C 1
ATOM 4307 O O . LEU A 1 544 ? 7.371 -19.566 -20.922 1.00 39.59 544 LEU A O 1
ATOM 4311 N N . CYS A 1 545 ? 9.403 -19.992 -20.055 1.00 31.84 545 CYS A N 1
ATOM 4312 C CA . CYS A 1 545 ? 9.446 -21.378 -20.533 1.00 31.84 545 CYS A CA 1
ATOM 4313 C C . CYS A 1 545 ? 8.784 -22.348 -19.541 1.00 31.84 545 CYS A C 1
ATOM 4315 O O . CYS A 1 545 ? 8.192 -23.327 -19.974 1.00 31.84 545 CYS A O 1
ATOM 4317 N N . ALA A 1 546 ? 8.829 -22.057 -18.236 1.00 33.38 546 ALA A N 1
ATOM 4318 C CA . ALA A 1 546 ? 8.063 -22.782 -17.219 1.00 33.38 546 ALA A CA 1
ATOM 4319 C C . ALA A 1 546 ? 6.658 -22.182 -17.016 1.00 33.38 546 ALA A C 1
ATOM 4321 O O . ALA A 1 546 ? 5.693 -22.906 -16.789 1.00 33.38 546 ALA A O 1
ATOM 4322 N N . GLY A 1 547 ? 6.500 -20.866 -17.183 1.00 31.77 547 GLY A N 1
ATOM 4323 C CA . GLY A 1 547 ? 5.215 -20.179 -17.020 1.00 31.77 547 GLY A CA 1
ATOM 4324 C C . GLY A 1 547 ? 4.262 -20.300 -18.201 1.00 31.77 547 GLY A C 1
ATOM 4325 O O . GLY A 1 547 ? 3.130 -19.873 -18.074 1.00 31.77 547 GLY A O 1
ATOM 4326 N N . THR A 1 548 ? 4.641 -20.918 -19.321 1.00 31.05 548 THR A N 1
ATOM 4327 C CA . THR A 1 548 ? 3.643 -21.358 -20.319 1.00 31.05 548 THR A CA 1
ATOM 4328 C C . THR A 1 548 ? 3.053 -22.732 -19.991 1.00 31.05 548 THR A C 1
ATOM 4330 O O . THR A 1 548 ? 1.975 -23.047 -20.480 1.00 31.05 548 THR A O 1
ATOM 4333 N N . ALA A 1 549 ? 3.685 -23.507 -19.101 1.00 29.59 549 ALA A N 1
ATOM 4334 C CA . ALA A 1 549 ? 3.047 -24.661 -18.471 1.00 29.59 549 ALA A CA 1
ATOM 4335 C C . ALA A 1 549 ? 2.253 -24.237 -17.217 1.00 29.59 549 ALA A C 1
ATOM 4337 O O . ALA A 1 549 ? 1.104 -24.632 -17.070 1.00 29.59 549 ALA A O 1
ATOM 4338 N N . ALA A 1 550 ? 2.805 -23.348 -16.379 1.00 31.83 550 ALA A N 1
ATOM 4339 C CA . ALA A 1 550 ? 2.178 -22.956 -15.111 1.00 31.83 550 ALA A CA 1
ATOM 4340 C C . ALA A 1 550 ? 1.147 -21.804 -15.209 1.00 31.83 550 ALA A C 1
ATOM 4342 O O . ALA A 1 550 ? 0.160 -21.811 -14.478 1.00 31.83 550 ALA A O 1
ATOM 4343 N N . ALA A 1 551 ? 1.289 -20.833 -16.124 1.00 29.86 551 ALA A N 1
ATOM 4344 C CA . ALA A 1 551 ? 0.282 -19.766 -16.297 1.00 29.86 551 ALA A CA 1
ATOM 4345 C C . ALA A 1 551 ? -0.888 -20.175 -17.208 1.00 29.86 551 ALA A C 1
ATOM 4347 O O . ALA A 1 551 ? -1.846 -19.422 -17.364 1.00 29.86 551 ALA A O 1
ATOM 4348 N N . GLN A 1 552 ? -0.837 -21.382 -17.781 1.00 31.39 552 GLN A N 1
ATOM 4349 C CA . GLN A 1 552 ? -2.003 -22.028 -18.387 1.00 31.39 552 GLN A CA 1
ATOM 4350 C C . GLN A 1 552 ? -2.737 -22.947 -17.388 1.00 31.39 552 GLN A C 1
ATOM 4352 O O . GLN A 1 552 ? -3.836 -23.415 -17.685 1.00 31.39 552 GLN A O 1
ATOM 4357 N N . GLU A 1 553 ? -2.179 -23.129 -16.183 1.00 31.23 553 GLU A N 1
ATOM 4358 C CA . GLU A 1 553 ? -2.810 -23.816 -15.048 1.00 31.23 553 GLU A CA 1
ATOM 4359 C C . GLU A 1 553 ? -3.350 -22.857 -13.979 1.00 31.23 553 GLU A C 1
ATOM 4361 O O . GLU A 1 553 ? -4.345 -23.181 -13.348 1.00 31.23 553 GLU A O 1
ATOM 4366 N N . SER A 1 554 ? -2.837 -21.631 -13.828 1.00 32.53 554 SER A N 1
ATOM 4367 C CA . SER A 1 554 ? -3.426 -20.662 -12.879 1.00 32.53 554 SER A CA 1
ATOM 4368 C C . SER A 1 554 ? -4.777 -20.066 -13.317 1.00 32.53 554 SER A C 1
ATOM 4370 O O . SER A 1 554 ? -5.388 -19.306 -12.570 1.00 32.53 554 SER A O 1
ATOM 4372 N N . GLY A 1 555 ? -5.263 -20.429 -14.509 1.00 35.84 555 GLY A N 1
ATOM 4373 C CA . GLY A 1 555 ? -6.636 -20.188 -14.966 1.00 35.84 555 GLY A CA 1
ATOM 4374 C C . GLY A 1 555 ? -7.449 -21.467 -15.183 1.00 35.84 555 GLY A C 1
ATOM 4375 O O . GLY A 1 555 ? -8.599 -21.388 -15.616 1.00 35.84 555 GLY A O 1
ATOM 4376 N N . ARG A 1 556 ? -6.876 -22.649 -14.916 1.00 41.84 556 ARG A N 1
ATOM 4377 C CA . ARG A 1 556 ? -7.592 -23.920 -15.012 1.00 41.84 556 ARG A CA 1
ATOM 4378 C C . ARG A 1 556 ? -7.749 -24.466 -13.604 1.00 41.84 556 ARG A C 1
ATOM 4380 O O . ARG A 1 556 ? -6.761 -24.759 -12.944 1.00 41.84 556 ARG A O 1
ATOM 4387 N N . ALA A 1 557 ? -8.998 -24.591 -13.156 1.00 49.38 557 ALA A N 1
ATOM 4388 C CA . ALA A 1 557 ? -9.300 -25.301 -11.920 1.00 49.38 557 ALA A CA 1
ATOM 4389 C C . ALA A 1 557 ? -8.511 -26.628 -11.898 1.00 49.38 557 ALA A C 1
ATOM 4391 O O . ALA A 1 557 ? -8.424 -27.273 -12.954 1.00 49.38 557 ALA A O 1
ATOM 4392 N N . PRO A 1 558 ? -7.909 -27.014 -10.757 1.00 58.06 558 PRO A N 1
ATOM 4393 C CA . PRO A 1 558 ? -7.156 -28.258 -10.646 1.00 58.06 558 PRO A CA 1
ATOM 4394 C C . PRO A 1 558 ? -7.973 -29.421 -11.221 1.00 58.06 558 PRO A C 1
ATOM 4396 O O . PRO A 1 558 ? -9.199 -29.439 -11.116 1.00 58.06 558 PRO A O 1
ATOM 4399 N N . GLU A 1 559 ? -7.313 -30.391 -11.864 1.00 71.25 559 GLU A N 1
ATOM 4400 C CA . GLU A 1 559 ? -8.014 -31.495 -12.544 1.00 71.25 559 GLU A CA 1
ATOM 4401 C C . GLU A 1 559 ? -8.933 -32.266 -11.579 1.00 71.25 559 GLU A C 1
ATOM 4403 O O . GLU A 1 559 ? -9.976 -32.783 -11.987 1.00 71.25 559 GLU A O 1
ATOM 4408 N N . ARG A 1 560 ? -8.570 -32.278 -10.286 1.00 80.94 560 ARG A N 1
ATOM 4409 C CA . ARG A 1 560 ? -9.390 -32.754 -9.172 1.00 80.94 560 ARG A CA 1
ATOM 4410 C C . ARG A 1 560 ? -9.313 -31.805 -7.977 1.00 80.94 560 ARG A C 1
ATOM 4412 O O . ARG A 1 560 ? -8.234 -31.318 -7.652 1.00 80.94 560 ARG A O 1
ATOM 4419 N N . PHE A 1 561 ? -10.432 -31.599 -7.296 1.00 85.81 561 PHE A N 1
ATOM 4420 C CA . PHE A 1 561 ? -10.542 -30.807 -6.069 1.00 85.81 561 PHE A CA 1
ATOM 4421 C C . PHE A 1 561 ? -11.592 -31.401 -5.125 1.00 85.81 561 PHE A C 1
ATOM 4423 O O . PHE A 1 561 ? -12.415 -32.227 -5.524 1.00 85.81 561 PHE A O 1
ATOM 4430 N N . THR A 1 562 ? -11.539 -30.999 -3.858 1.00 88.69 562 THR A N 1
ATOM 4431 C CA . THR A 1 562 ? -12.562 -31.334 -2.863 1.00 88.69 562 THR A CA 1
ATOM 4432 C C . THR A 1 562 ? -13.644 -30.265 -2.880 1.00 88.69 562 THR A C 1
ATOM 4434 O O . THR A 1 562 ? -13.338 -29.076 -2.907 1.00 88.69 562 THR A O 1
ATOM 4437 N N . VAL A 1 563 ? -14.905 -30.688 -2.876 1.00 91.44 563 VAL A N 1
ATOM 4438 C CA . VAL A 1 563 ? -16.068 -29.804 -2.769 1.00 91.44 563 VAL A CA 1
ATOM 4439 C C . VAL A 1 563 ? -16.737 -30.078 -1.427 1.00 91.44 563 VAL A C 1
ATOM 4441 O O . VAL A 1 563 ? -17.515 -31.017 -1.306 1.00 91.44 563 VAL A O 1
ATOM 4444 N N . GLU A 1 564 ? -16.418 -29.284 -0.414 1.00 86.94 564 GLU A N 1
ATOM 4445 C CA . GLU A 1 564 ? -17.025 -29.360 0.920 1.00 86.94 564 GLU A CA 1
ATOM 4446 C C . GLU A 1 564 ? -18.496 -28.931 0.882 1.00 86.94 564 GLU A C 1
ATOM 4448 O O . GLU A 1 564 ? -19.361 -29.586 1.462 1.00 86.94 564 GLU A O 1
ATOM 4453 N N . ALA A 1 565 ? -18.804 -27.858 0.148 1.00 84.44 565 ALA A N 1
ATOM 4454 C CA . ALA A 1 565 ? -20.169 -27.373 -0.014 1.00 84.44 565 ALA A CA 1
ATOM 4455 C C . ALA A 1 565 ? -20.360 -26.632 -1.343 1.00 84.44 565 ALA A C 1
ATOM 4457 O O . ALA A 1 565 ? -19.446 -25.975 -1.846 1.00 84.44 565 ALA A O 1
ATOM 4458 N N . ILE A 1 566 ? -21.576 -26.717 -1.889 1.00 91.06 566 ILE A N 1
ATOM 4459 C CA . ILE A 1 566 ? -22.013 -25.917 -3.035 1.00 91.06 566 ILE A CA 1
ATOM 4460 C C . ILE A 1 566 ? -22.990 -24.857 -2.524 1.00 91.06 566 ILE A C 1
ATOM 4462 O O . ILE A 1 566 ? -24.077 -25.188 -2.055 1.00 91.06 566 ILE A O 1
ATOM 4466 N N . ASP A 1 567 ? -22.590 -23.594 -2.612 1.00 90.56 567 ASP A N 1
ATOM 4467 C CA . ASP A 1 567 ? -23.395 -22.434 -2.246 1.00 90.56 567 ASP A CA 1
ATOM 4468 C C . ASP A 1 567 ? -24.188 -21.945 -3.465 1.00 90.56 567 ASP A C 1
ATOM 4470 O O . ASP A 1 567 ? -23.614 -21.490 -4.457 1.00 90.56 567 ASP A O 1
ATOM 4474 N N . VAL A 1 568 ? -25.514 -22.067 -3.417 1.00 92.25 568 VAL A N 1
ATOM 4475 C CA . VAL A 1 568 ? -26.398 -21.644 -4.509 1.00 92.25 568 VAL A CA 1
ATOM 4476 C C . VAL A 1 568 ? -26.980 -20.273 -4.194 1.00 92.25 568 VAL A C 1
ATOM 4478 O O . VAL A 1 568 ? -27.826 -20.126 -3.315 1.00 92.25 568 VAL A O 1
ATOM 4481 N N . VAL A 1 569 ? -26.564 -19.264 -4.957 1.00 89.62 569 VAL A N 1
ATOM 4482 C CA . VAL A 1 569 ? -26.944 -17.864 -4.739 1.00 89.62 569 VAL A CA 1
ATOM 4483 C C . VAL A 1 569 ? -27.915 -17.395 -5.816 1.00 89.62 569 VAL A C 1
ATOM 4485 O O . VAL A 1 569 ? -27.689 -17.613 -7.001 1.00 89.62 569 VAL A O 1
ATOM 4488 N N . GLY A 1 570 ? -28.980 -16.698 -5.413 1.00 87.50 570 GLY A N 1
ATOM 4489 C CA . GLY A 1 570 ? -29.971 -16.115 -6.330 1.00 87.50 570 GLY A CA 1
ATOM 4490 C C . GLY A 1 570 ? -31.163 -17.020 -6.653 1.00 87.50 570 GLY A C 1
ATOM 4491 O O . GLY A 1 570 ? -32.067 -16.590 -7.361 1.00 87.50 570 GLY A O 1
ATOM 4492 N N . ALA A 1 571 ? -31.197 -18.235 -6.099 1.00 89.31 571 ALA A N 1
ATOM 4493 C CA . ALA A 1 571 ? -32.368 -19.101 -6.141 1.00 89.31 571 ALA A CA 1
ATOM 4494 C C . ALA A 1 571 ? -33.416 -18.630 -5.121 1.00 89.31 571 ALA A C 1
ATOM 4496 O O . ALA A 1 571 ? -33.162 -18.658 -3.917 1.00 89.31 571 ALA A O 1
ATOM 4497 N N . THR A 1 572 ? -34.588 -18.201 -5.588 1.00 88.75 572 THR A N 1
ATOM 4498 C CA . THR A 1 572 ? -35.704 -17.759 -4.739 1.00 88.75 572 THR A CA 1
ATOM 4499 C C . THR A 1 572 ? -36.981 -18.573 -4.943 1.00 88.75 572 THR A C 1
ATOM 4501 O O . THR A 1 572 ? -37.808 -18.622 -4.032 1.00 88.75 572 THR A O 1
ATOM 4504 N N . VAL A 1 573 ? -37.139 -19.260 -6.085 1.00 88.62 573 VAL A N 1
ATOM 4505 C CA . VAL A 1 573 ? -38.349 -20.059 -6.386 1.00 88.62 573 VAL A CA 1
ATOM 4506 C C . VAL A 1 573 ? -38.215 -21.566 -6.117 1.00 88.62 573 VAL A C 1
ATOM 4508 O O . VAL A 1 573 ? -39.214 -22.287 -6.185 1.00 88.62 573 VAL A O 1
ATOM 4511 N N . LEU A 1 574 ? -37.011 -22.056 -5.804 1.00 89.75 574 LEU A N 1
ATOM 4512 C CA . LEU A 1 574 ? -36.760 -23.439 -5.370 1.00 89.75 574 LEU A CA 1
ATOM 4513 C C . LEU A 1 574 ? -36.700 -23.542 -3.839 1.00 89.75 574 LEU A C 1
ATOM 4515 O O . LEU A 1 574 ? -36.262 -22.608 -3.170 1.00 89.75 574 LEU A O 1
ATOM 4519 N N . THR A 1 575 ? -37.117 -24.678 -3.270 1.00 87.50 575 THR A N 1
ATOM 4520 C CA . THR A 1 575 ? -36.949 -24.936 -1.830 1.00 87.50 575 THR A CA 1
ATOM 4521 C C . THR A 1 575 ? -35.512 -25.355 -1.515 1.00 87.50 575 THR A C 1
ATOM 4523 O O . THR A 1 575 ? -34.781 -25.812 -2.394 1.00 87.50 575 THR A O 1
ATOM 4526 N N . ALA A 1 576 ? -35.109 -25.245 -0.245 1.00 78.31 576 ALA A N 1
ATOM 4527 C CA . ALA A 1 576 ? -33.803 -25.733 0.204 1.00 78.31 576 ALA A CA 1
ATOM 4528 C C . ALA A 1 576 ? -33.604 -27.223 -0.136 1.00 78.31 576 ALA A C 1
ATOM 4530 O O . ALA A 1 576 ? -32.561 -27.585 -0.670 1.00 78.31 576 ALA A O 1
ATOM 4531 N N . ASP A 1 577 ? -34.639 -28.049 0.060 1.00 80.19 577 ASP A N 1
ATOM 4532 C CA . ASP A 1 577 ? -34.609 -29.475 -0.279 1.00 80.19 577 ASP A CA 1
ATOM 4533 C C . ASP A 1 577 ? -34.414 -29.714 -1.786 1.00 80.19 577 ASP A C 1
ATOM 4535 O O . ASP A 1 577 ? -33.696 -30.632 -2.176 1.00 80.19 577 ASP A O 1
ATOM 4539 N N . ASP A 1 578 ? -35.038 -28.912 -2.659 1.00 86.62 578 ASP A N 1
ATOM 4540 C CA . ASP A 1 578 ? -34.847 -29.040 -4.111 1.00 86.62 578 ASP A CA 1
ATOM 4541 C C . ASP A 1 578 ? -33.393 -28.753 -4.506 1.00 86.62 578 ASP A C 1
ATOM 4543 O O . ASP A 1 578 ? -32.816 -29.456 -5.336 1.00 86.62 578 ASP A O 1
ATOM 4547 N N . ILE A 1 579 ? -32.814 -27.707 -3.909 1.00 89.94 579 ILE A N 1
ATOM 4548 C CA . ILE A 1 579 ? -31.447 -27.261 -4.178 1.00 89.94 579 ILE A CA 1
ATOM 4549 C C . ILE A 1 579 ? -30.454 -28.302 -3.662 1.00 89.94 579 ILE A C 1
ATOM 4551 O O . ILE A 1 579 ? -29.587 -28.740 -4.417 1.00 89.94 579 ILE A O 1
ATOM 4555 N N . GLU A 1 580 ? -30.601 -28.737 -2.409 1.00 84.75 580 GLU A N 1
ATOM 4556 C CA . GLU A 1 580 ? -29.711 -29.712 -1.777 1.00 84.75 580 GLU A CA 1
ATOM 4557 C C . GLU A 1 580 ? -29.716 -31.036 -2.546 1.00 84.75 580 GLU A C 1
ATOM 4559 O O . GLU A 1 580 ? -28.654 -31.521 -2.935 1.00 84.75 580 GLU A O 1
ATOM 4564 N N . ASN A 1 581 ? -30.894 -31.571 -2.882 1.00 84.56 581 ASN A N 1
ATOM 4565 C CA . ASN A 1 581 ? -30.997 -32.806 -3.663 1.00 84.56 581 ASN A CA 1
ATOM 4566 C C . ASN A 1 581 ? -30.355 -32.689 -5.056 1.00 84.56 581 ASN A C 1
ATOM 4568 O O . ASN A 1 581 ? -29.841 -33.682 -5.576 1.00 84.56 581 ASN A O 1
ATOM 4572 N N . ALA A 1 582 ? -30.375 -31.498 -5.664 1.00 89.88 582 ALA A N 1
ATOM 4573 C CA . ALA A 1 582 ? -29.776 -31.265 -6.973 1.00 89.88 582 ALA A CA 1
ATOM 4574 C C . ALA A 1 582 ? -28.242 -31.217 -6.925 1.00 89.88 582 ALA A C 1
ATOM 4576 O O . ALA A 1 582 ? -27.595 -31.746 -7.828 1.00 89.88 582 ALA A O 1
ATOM 4577 N N . VAL A 1 583 ? -27.652 -30.591 -5.900 1.00 91.94 583 VAL A N 1
ATOM 4578 C CA . VAL A 1 583 ? -26.204 -30.307 -5.866 1.00 91.94 583 VAL A CA 1
ATOM 4579 C C . VAL A 1 583 ? -25.398 -31.275 -4.995 1.00 91.94 583 VAL A C 1
ATOM 4581 O O . VAL A 1 583 ? -24.229 -31.524 -5.291 1.00 91.94 583 VAL A O 1
ATOM 4584 N N . TYR A 1 584 ? -26.005 -31.885 -3.971 1.00 87.88 584 TYR A N 1
ATOM 4585 C CA . TYR A 1 584 ? -25.330 -32.795 -3.036 1.00 87.88 584 TYR A CA 1
ATOM 4586 C C . TYR A 1 584 ? -24.585 -33.970 -3.702 1.00 87.88 584 TYR A C 1
ATOM 4588 O O . TYR A 1 584 ? -23.472 -34.277 -3.279 1.00 87.88 584 TYR A O 1
ATOM 4596 N N . PRO A 1 585 ? -25.082 -34.605 -4.786 1.00 92.69 585 PRO A N 1
ATOM 4597 C CA . PRO A 1 585 ? -24.347 -35.682 -5.461 1.00 92.69 585 PRO A CA 1
ATOM 4598 C C . PRO A 1 585 ? -22.962 -35.283 -6.001 1.00 92.69 585 PRO A C 1
ATOM 4600 O O . PRO A 1 585 ? -22.145 -36.160 -6.306 1.00 92.69 585 PRO A O 1
ATOM 4603 N N . PHE A 1 586 ? -22.696 -33.979 -6.118 1.00 92.25 586 PHE A N 1
ATOM 4604 C CA . PHE A 1 586 ? -21.477 -33.404 -6.680 1.00 92.25 586 PHE A CA 1
ATOM 4605 C C . PHE A 1 586 ? -20.503 -32.857 -5.615 1.00 92.25 586 PHE A C 1
ATOM 4607 O O . PHE A 1 586 ? -19.467 -32.308 -5.983 1.00 92.25 586 PHE A O 1
ATOM 4614 N N . THR A 1 587 ? -20.778 -33.051 -4.316 1.00 88.81 587 THR A N 1
ATOM 4615 C CA . THR A 1 587 ? -19.871 -32.706 -3.197 1.00 88.81 587 THR A CA 1
ATOM 4616 C C . THR A 1 587 ? -18.949 -33.876 -2.810 1.00 88.81 587 THR A C 1
ATOM 4618 O O . THR A 1 587 ? -19.164 -35.016 -3.221 1.00 88.81 587 THR A O 1
ATOM 4621 N N . GLY A 1 588 ? -17.881 -33.635 -2.055 1.00 83.94 588 GLY A N 1
ATOM 4622 C CA . GLY A 1 588 ? -16.897 -34.630 -1.614 1.00 83.94 588 GLY A CA 1
ATOM 4623 C C . GLY A 1 588 ? -15.538 -34.518 -2.309 1.00 83.94 588 GLY A C 1
ATOM 4624 O O . GLY A 1 588 ? -15.266 -33.575 -3.051 1.00 83.94 588 GLY A O 1
ATOM 4625 N N . GLU A 1 589 ? -14.657 -35.481 -2.048 1.00 86.19 589 GLU A N 1
ATOM 4626 C CA . GLU A 1 589 ? -13.288 -35.499 -2.577 1.00 86.19 589 GLU A CA 1
ATOM 4627 C C . GLU A 1 589 ? -13.229 -35.893 -4.067 1.00 86.19 589 GLU A C 1
ATOM 4629 O O . GLU A 1 589 ? -14.102 -36.589 -4.588 1.00 86.19 589 GLU A O 1
ATOM 4634 N N . ASN A 1 590 ? -12.135 -35.523 -4.742 1.00 87.56 590 ASN A N 1
ATOM 4635 C CA . ASN A 1 590 ? -11.796 -35.947 -6.111 1.00 87.56 590 ASN A CA 1
ATOM 4636 C C . ASN A 1 590 ? -12.779 -35.519 -7.221 1.00 87.56 590 ASN A C 1
ATOM 4638 O O . ASN A 1 590 ? -12.828 -36.170 -8.274 1.00 87.56 590 ASN A O 1
ATOM 4642 N N . ARG A 1 591 ? -13.514 -34.422 -7.014 1.00 90.50 591 ARG A N 1
ATOM 4643 C CA . ARG A 1 591 ? -14.436 -33.820 -7.988 1.00 90.50 591 ARG A CA 1
ATOM 4644 C C . ARG A 1 591 ? -13.694 -33.080 -9.085 1.00 90.50 591 ARG A C 1
ATOM 4646 O O . ARG A 1 591 ? -12.578 -32.616 -8.889 1.00 90.50 591 ARG A O 1
ATOM 4653 N N . THR A 1 592 ? -14.319 -32.987 -10.248 1.00 90.19 592 THR A N 1
ATOM 4654 C CA . THR A 1 592 ? -13.757 -32.386 -11.459 1.00 90.19 592 THR A CA 1
ATOM 4655 C C . THR A 1 592 ? -14.605 -31.202 -11.924 1.00 90.19 592 THR A C 1
ATOM 4657 O O . THR A 1 592 ? -15.767 -31.056 -11.545 1.00 90.19 592 THR A O 1
ATOM 4660 N N . ALA A 1 593 ? -14.072 -30.370 -12.821 1.00 85.62 593 ALA A N 1
ATOM 4661 C CA . ALA A 1 593 ? -14.865 -29.315 -13.465 1.00 85.62 593 ALA A CA 1
ATOM 4662 C C . ALA A 1 593 ? -16.091 -29.863 -14.230 1.00 85.62 593 ALA A C 1
ATOM 4664 O O . ALA A 1 593 ? -17.109 -29.182 -14.324 1.00 85.62 593 ALA A O 1
ATOM 4665 N N . ALA A 1 594 ? -16.024 -31.101 -14.738 1.00 85.31 594 ALA A N 1
ATOM 4666 C CA . ALA A 1 594 ? -17.170 -31.755 -15.369 1.00 85.31 594 ALA A CA 1
ATOM 4667 C C . ALA A 1 594 ? -18.280 -32.082 -14.355 1.00 85.31 594 ALA A C 1
ATOM 4669 O O . ALA A 1 594 ? -19.456 -31.994 -14.699 1.00 85.31 594 ALA A O 1
ATOM 4670 N N . ASP A 1 595 ? -17.921 -32.401 -13.107 1.00 89.94 595 ASP A N 1
ATOM 4671 C CA . ASP A 1 595 ? -18.886 -32.628 -12.025 1.00 89.94 595 ASP A CA 1
ATOM 4672 C C . ASP A 1 595 ? -19.579 -31.324 -11.608 1.00 89.94 595 ASP A C 1
ATOM 4674 O O . ASP A 1 595 ? -20.780 -31.325 -11.357 1.00 89.94 595 ASP A O 1
ATOM 4678 N N . LEU A 1 596 ? -18.862 -30.194 -11.603 1.00 90.06 596 LEU A N 1
ATOM 4679 C CA . LEU A 1 596 ? -19.475 -28.886 -11.342 1.00 90.06 596 LEU A CA 1
ATOM 4680 C C . LEU A 1 596 ? -20.429 -28.457 -12.458 1.00 90.06 596 LEU A C 1
ATOM 4682 O O . LEU A 1 596 ? -21.520 -27.962 -12.183 1.00 90.06 596 LEU A O 1
ATOM 4686 N N . GLU A 1 597 ? -20.058 -28.687 -13.717 1.00 92.25 597 GLU A N 1
ATOM 4687 C CA . GLU A 1 597 ? -20.954 -28.425 -14.845 1.00 92.25 597 GLU A CA 1
ATOM 4688 C C . GLU A 1 597 ? -22.187 -29.342 -14.805 1.00 92.25 597 GLU A C 1
ATOM 4690 O O . GLU A 1 597 ? -23.299 -28.911 -15.117 1.00 92.25 597 GLU A O 1
ATOM 4695 N N . ALA A 1 598 ? -22.025 -30.588 -14.347 1.00 90.62 598 ALA A N 1
ATOM 4696 C CA . ALA A 1 598 ? -23.142 -31.488 -14.092 1.00 90.62 598 ALA A CA 1
ATOM 4697 C C . ALA A 1 598 ? -24.032 -30.998 -12.934 1.00 90.62 598 ALA A C 1
ATOM 4699 O O . ALA A 1 598 ? -25.252 -31.084 -13.062 1.00 90.62 598 ALA A O 1
ATOM 4700 N N . ALA A 1 599 ? -23.466 -30.411 -11.873 1.00 91.25 599 ALA A N 1
ATOM 4701 C CA . ALA A 1 599 ? -24.221 -29.781 -10.785 1.00 91.25 599 ALA A CA 1
ATOM 4702 C C . ALA A 1 599 ? -25.027 -28.565 -11.267 1.00 91.25 599 ALA A C 1
ATOM 4704 O O . ALA A 1 599 ? -26.226 -28.463 -11.001 1.00 91.25 599 ALA A O 1
ATOM 4705 N N . ARG A 1 600 ? -24.401 -27.677 -12.053 1.00 96.44 600 ARG A N 1
ATOM 4706 C CA . ARG A 1 600 ? -25.067 -26.534 -12.698 1.00 96.44 600 ARG A CA 1
ATOM 4707 C C . ARG A 1 600 ? -26.219 -27.001 -13.586 1.00 96.44 600 ARG A C 1
ATOM 4709 O O . ARG A 1 600 ? -27.316 -26.449 -13.518 1.00 96.44 600 ARG A O 1
ATOM 4716 N N . LYS A 1 601 ? -25.990 -28.040 -14.397 1.00 94.44 601 LYS A N 1
ATOM 4717 C CA . LYS A 1 601 ? -27.024 -28.629 -15.253 1.00 94.44 601 LYS A CA 1
ATOM 4718 C C . LYS A 1 601 ? -28.146 -29.278 -14.436 1.00 94.44 601 LYS A C 1
ATOM 4720 O O . LYS A 1 601 ? -29.305 -29.064 -14.766 1.00 94.44 601 LYS A O 1
ATOM 4725 N N . ALA A 1 602 ? -27.832 -30.035 -13.386 1.00 93.75 602 ALA A N 1
ATOM 4726 C CA . ALA A 1 602 ? -28.835 -30.663 -12.527 1.00 93.75 602 ALA A CA 1
ATOM 4727 C C . ALA A 1 602 ? -29.749 -29.610 -11.890 1.00 93.75 602 ALA A C 1
ATOM 4729 O O . ALA A 1 602 ? -30.970 -29.749 -11.926 1.00 93.75 602 ALA A O 1
ATOM 4730 N N . LEU A 1 603 ? -29.170 -28.510 -11.402 1.00 93.88 603 LEU A N 1
ATOM 4731 C CA . LEU A 1 603 ? -29.939 -27.391 -10.873 1.00 93.88 603 LEU A CA 1
ATOM 4732 C C . LEU A 1 603 ? -30.796 -26.724 -11.966 1.00 93.88 603 LEU A C 1
ATOM 4734 O O . LEU A 1 603 ? -31.981 -26.485 -11.751 1.00 93.88 603 LEU A O 1
ATOM 4738 N N . GLN A 1 604 ? -30.245 -26.499 -13.164 1.00 93.69 604 GLN A N 1
ATOM 4739 C CA . GLN A 1 604 ? -30.988 -25.974 -14.320 1.00 93.69 604 GLN A CA 1
ATOM 4740 C C . GLN A 1 604 ? -32.167 -26.878 -14.729 1.00 93.69 604 GLN A C 1
ATOM 4742 O O . GLN A 1 604 ? -33.241 -26.377 -15.064 1.00 93.69 604 GLN A O 1
ATOM 4747 N N . ASP A 1 605 ? -31.987 -28.199 -14.690 1.00 92.69 605 ASP A N 1
ATOM 4748 C CA . ASP A 1 605 ? -33.030 -29.174 -15.012 1.00 92.69 605 ASP A CA 1
ATOM 4749 C C . ASP A 1 605 ? -34.160 -29.147 -13.964 1.00 92.69 605 ASP A C 1
ATOM 4751 O O . ASP A 1 605 ? -35.328 -29.288 -14.326 1.00 92.69 605 ASP A O 1
ATOM 4755 N N . VAL A 1 606 ? -33.845 -28.906 -12.683 1.00 94.25 606 VAL A N 1
ATOM 4756 C CA . VAL A 1 606 ? -34.854 -28.715 -11.623 1.00 94.25 606 VAL A CA 1
ATOM 4757 C C . VAL A 1 606 ? -35.683 -27.452 -11.871 1.00 94.25 606 VAL A C 1
ATOM 4759 O O . VAL A 1 606 ? -36.910 -27.504 -11.760 1.00 94.25 606 VAL A O 1
ATOM 4762 N N . TYR A 1 607 ? -35.052 -26.343 -12.279 1.00 92.75 607 TYR A N 1
ATOM 4763 C CA . TYR A 1 607 ? -35.773 -25.133 -12.700 1.00 92.75 607 TYR A CA 1
ATOM 4764 C C . TYR A 1 607 ? -36.712 -25.415 -13.880 1.00 92.75 607 TYR A C 1
ATOM 4766 O O . TYR A 1 607 ? -37.892 -25.064 -13.826 1.00 92.75 607 TYR A O 1
ATOM 4774 N N . ALA A 1 608 ? -36.221 -26.104 -14.914 1.00 87.94 608 ALA A N 1
ATOM 4775 C CA . ALA A 1 608 ? -37.018 -26.452 -16.089 1.00 87.94 608 ALA A CA 1
ATOM 4776 C C . ALA A 1 608 ? -38.198 -27.378 -15.739 1.00 87.94 608 ALA A C 1
ATOM 4778 O O . ALA A 1 608 ? -39.324 -27.137 -16.168 1.00 87.94 608 ALA A O 1
ATOM 4779 N N . ALA A 1 609 ? -37.980 -28.395 -14.899 1.00 87.69 609 ALA A N 1
ATOM 4780 C CA . ALA A 1 609 ? -39.026 -29.322 -14.464 1.00 87.69 609 ALA A CA 1
ATOM 4781 C C . ALA A 1 609 ? -40.146 -28.637 -13.661 1.00 87.69 609 ALA A C 1
ATOM 4783 O O . ALA A 1 609 ? -41.283 -29.112 -13.664 1.00 87.69 609 ALA A O 1
ATOM 4784 N N . LYS A 1 610 ? -39.841 -27.518 -12.992 1.00 86.12 610 LYS A N 1
ATOM 4785 C CA . LYS A 1 610 ? -40.819 -26.692 -12.270 1.00 86.12 610 LYS A CA 1
ATOM 4786 C C . LYS A 1 610 ? -41.435 -25.568 -13.114 1.00 86.12 610 LYS A C 1
ATOM 4788 O O . LYS A 1 610 ? -42.225 -24.794 -12.582 1.00 86.12 610 LYS A O 1
ATOM 4793 N N . GLY A 1 611 ? -41.125 -25.503 -14.411 1.00 85.31 611 GLY A N 1
ATOM 4794 C CA . GLY A 1 611 ? -41.691 -24.526 -15.349 1.00 85.31 611 GLY A CA 1
ATOM 4795 C C . GLY A 1 611 ? -40.974 -23.172 -15.380 1.00 85.31 611 GLY A C 1
ATOM 4796 O O . GLY A 1 611 ? -41.460 -22.236 -16.007 1.00 85.31 611 GLY A O 1
ATOM 4797 N N . TYR A 1 612 ? -39.810 -23.044 -14.742 1.00 86.94 612 TYR A N 1
ATOM 4798 C CA . TYR A 1 612 ? -39.023 -21.809 -14.709 1.00 86.94 612 TYR A CA 1
ATOM 4799 C C . TYR A 1 612 ? -37.950 -21.799 -15.805 1.00 86.94 612 TYR A C 1
ATOM 4801 O O . TYR A 1 612 ? -36.754 -21.689 -15.538 1.00 86.94 612 TYR A O 1
ATOM 4809 N N . GLU A 1 613 ? -38.372 -21.920 -17.065 1.00 79.19 613 GLU A N 1
ATOM 4810 C CA . GLU A 1 613 ? -37.460 -22.051 -18.215 1.00 79.19 613 GLU A CA 1
ATOM 4811 C C . GLU A 1 613 ? -36.583 -20.809 -18.466 1.00 79.19 613 GLU A C 1
ATOM 4813 O O . GLU A 1 613 ? -35.541 -20.905 -19.109 1.00 79.19 613 GLU A O 1
ATOM 4818 N N . ALA A 1 614 ? -36.983 -19.643 -17.948 1.00 81.06 614 ALA A N 1
ATOM 4819 C CA . ALA A 1 614 ? -36.237 -18.391 -18.080 1.00 81.06 614 ALA A CA 1
ATOM 4820 C C . ALA A 1 614 ? -35.110 -18.219 -17.040 1.00 81.06 614 ALA A C 1
ATOM 4822 O O . ALA A 1 614 ? -34.360 -17.244 -17.119 1.00 81.06 614 ALA A O 1
ATOM 4823 N N . ALA A 1 615 ? -34.993 -19.121 -16.060 1.00 86.50 615 ALA A N 1
ATOM 4824 C CA . ALA A 1 615 ? -33.909 -19.080 -15.086 1.00 86.50 615 ALA A CA 1
ATOM 4825 C C . ALA A 1 615 ? -32.591 -19.513 -15.739 1.00 86.50 615 ALA A C 1
ATOM 4827 O O . ALA A 1 615 ? -32.536 -20.528 -16.432 1.00 86.50 615 ALA A O 1
ATOM 4828 N N . VAL A 1 616 ? -31.522 -18.757 -15.501 1.00 88.75 616 VAL A N 1
ATOM 4829 C CA . VAL A 1 616 ? -30.177 -19.077 -15.992 1.00 88.75 616 VAL A CA 1
ATOM 4830 C C . VAL A 1 616 ? -29.309 -19.468 -14.810 1.00 88.75 616 VAL A C 1
ATOM 4832 O O . VAL A 1 616 ? -29.132 -18.673 -13.891 1.00 88.75 616 VAL A O 1
ATOM 4835 N N . VAL A 1 617 ? -28.761 -20.681 -14.841 1.00 92.31 617 VAL A N 1
ATOM 4836 C CA . VAL A 1 617 ? -27.795 -21.153 -13.845 1.00 92.31 617 VAL A CA 1
ATOM 4837 C C . VAL A 1 617 ? -26.385 -21.057 -14.420 1.00 92.31 617 VAL A C 1
ATOM 4839 O O . VAL A 1 617 ? -26.091 -21.681 -15.445 1.00 92.31 617 VAL A O 1
ATOM 4842 N N . ASP A 1 618 ? -25.511 -20.312 -13.749 1.00 90.38 618 ASP A N 1
ATOM 4843 C CA . ASP A 1 618 ? -24.114 -20.094 -14.120 1.00 90.38 618 ASP A CA 1
ATOM 4844 C C . ASP A 1 618 ? -23.150 -20.440 -12.976 1.00 90.38 618 ASP A C 1
ATOM 4846 O O . ASP A 1 618 ? -23.504 -20.421 -11.798 1.00 90.38 618 ASP A O 1
ATOM 4850 N N . ILE A 1 619 ? -21.914 -20.793 -13.333 1.00 89.56 619 ILE A N 1
ATOM 4851 C CA . ILE A 1 619 ? -20.821 -20.961 -12.372 1.00 89.56 619 ILE A CA 1
ATOM 4852 C C . ILE A 1 619 ? -19.924 -19.726 -12.521 1.00 89.56 619 ILE A C 1
ATOM 4854 O O . ILE A 1 619 ? -19.170 -19.650 -13.498 1.00 89.56 619 ILE A O 1
ATOM 4858 N N . PRO A 1 620 ? -20.003 -18.737 -11.614 1.00 86.50 620 PRO A N 1
ATOM 4859 C CA . PRO A 1 620 ? -19.163 -17.549 -11.697 1.00 86.50 620 PRO A CA 1
ATOM 4860 C C . PRO A 1 620 ? -17.682 -17.893 -11.449 1.00 86.50 620 PRO A C 1
ATOM 4862 O O . PRO A 1 620 ? -17.369 -18.970 -10.928 1.00 86.50 620 PRO A O 1
ATOM 4865 N N . PRO A 1 621 ? -16.744 -16.980 -11.775 1.00 82.69 621 PRO A N 1
ATOM 4866 C CA . PRO A 1 621 ? -15.368 -17.083 -11.302 1.00 82.69 621 PRO A CA 1
ATOM 4867 C C . PRO A 1 621 ? -15.345 -17.265 -9.781 1.00 82.69 621 PRO A C 1
ATOM 4869 O O . PRO A 1 621 ? -15.932 -16.463 -9.053 1.00 82.69 621 PRO A O 1
ATOM 4872 N N . GLN A 1 622 ? -14.708 -18.338 -9.319 1.00 86.50 622 GLN A N 1
ATOM 4873 C CA . GLN A 1 622 ? -14.666 -18.687 -7.902 1.00 86.50 622 GLN A CA 1
ATOM 4874 C C . GLN A 1 622 ? -13.616 -17.841 -7.184 1.00 86.50 622 GLN A C 1
ATOM 4876 O O . GLN A 1 622 ? -12.536 -17.593 -7.722 1.00 86.50 622 GLN A O 1
ATOM 4881 N N . ASP A 1 623 ? -13.927 -17.407 -5.965 1.00 83.69 623 ASP A N 1
ATOM 4882 C CA . ASP A 1 623 ? -12.935 -16.776 -5.102 1.00 83.69 623 ASP A CA 1
ATOM 4883 C C . ASP A 1 623 ? -11.838 -17.793 -4.743 1.00 83.69 623 ASP A C 1
ATOM 4885 O O . ASP A 1 623 ? -12.133 -18.914 -4.327 1.00 83.69 623 ASP A O 1
ATOM 4889 N N . ASN A 1 624 ? -10.570 -17.405 -4.901 1.00 73.56 624 ASN A N 1
ATOM 4890 C CA . ASN A 1 624 ? -9.437 -18.316 -4.721 1.00 73.56 624 ASN A CA 1
ATOM 4891 C C . ASN A 1 624 ? -9.350 -18.881 -3.292 1.00 73.56 624 ASN A C 1
ATOM 4893 O O . ASN A 1 624 ? -8.925 -20.024 -3.123 1.00 73.56 624 ASN A O 1
ATOM 4897 N N . ALA A 1 625 ? -9.739 -18.111 -2.268 1.00 68.94 625 ALA A N 1
ATOM 4898 C CA . ALA A 1 625 ? -9.690 -18.562 -0.879 1.00 68.94 625 ALA A CA 1
ATOM 4899 C C . ALA A 1 625 ? -10.864 -19.497 -0.550 1.00 68.94 625 ALA A C 1
ATOM 4901 O O . ALA A 1 625 ? -10.659 -20.529 0.088 1.00 68.94 625 ALA A O 1
ATOM 4902 N N . ALA A 1 626 ? -12.073 -19.182 -1.028 1.00 71.94 626 ALA A N 1
ATOM 4903 C CA . ALA A 1 626 ? -13.249 -20.040 -0.861 1.00 71.94 626 ALA A CA 1
ATOM 4904 C C . ALA A 1 626 ? -13.101 -21.377 -1.609 1.00 71.94 626 ALA A C 1
ATOM 4906 O O . ALA A 1 626 ? -13.359 -22.436 -1.033 1.00 71.94 626 ALA A O 1
ATOM 4907 N N . PHE A 1 627 ? -12.598 -21.337 -2.848 1.00 81.50 627 PHE A N 1
ATOM 4908 C CA . PHE A 1 627 ? -12.330 -22.527 -3.656 1.00 81.50 627 PHE A CA 1
ATOM 4909 C C . PHE A 1 627 ? -11.269 -23.427 -3.007 1.00 81.50 627 PHE A C 1
ATOM 4911 O O . PHE A 1 627 ? -11.448 -24.641 -2.939 1.00 81.50 627 PHE A O 1
ATOM 4918 N N . ALA A 1 628 ? -10.192 -22.843 -2.464 1.00 77.38 628 ALA A N 1
ATOM 4919 C CA . ALA A 1 628 ? -9.169 -23.594 -1.730 1.00 77.38 628 ALA A CA 1
ATOM 4920 C C . ALA A 1 628 ? -9.707 -24.247 -0.441 1.00 77.38 628 ALA A C 1
ATOM 4922 O O . ALA A 1 628 ? -9.197 -25.286 -0.027 1.00 77.38 628 ALA A O 1
ATOM 4923 N N . ALA A 1 629 ? -10.743 -23.668 0.171 1.00 77.12 629 ALA A N 1
ATOM 4924 C CA . ALA A 1 629 ? -11.448 -24.224 1.325 1.00 77.12 629 ALA A CA 1
ATOM 4925 C C . ALA A 1 629 ? -12.578 -25.210 0.947 1.00 77.12 629 ALA A C 1
ATOM 4927 O O . ALA A 1 629 ? -13.289 -25.679 1.832 1.00 77.12 629 ALA A O 1
ATOM 4928 N N . GLY A 1 630 ? -12.752 -25.520 -0.345 1.00 85.25 630 GLY A N 1
ATOM 4929 C CA . GLY A 1 630 ? -13.742 -26.476 -0.848 1.00 85.25 630 GLY A CA 1
ATOM 4930 C C . GLY A 1 630 ? -15.155 -25.918 -1.044 1.00 85.25 630 GLY A C 1
ATOM 4931 O O . GLY A 1 630 ? -16.083 -26.694 -1.264 1.00 85.25 630 GLY A O 1
ATOM 4932 N N . TYR A 1 631 ? -15.349 -24.599 -0.989 1.00 88.44 631 TYR A N 1
ATOM 4933 C CA . TYR A 1 631 ? -16.648 -23.967 -1.230 1.00 88.44 631 TYR A CA 1
ATOM 4934 C C . TYR A 1 631 ? -16.785 -23.553 -2.693 1.00 88.44 631 TYR A C 1
ATOM 4936 O O . TYR A 1 631 ? -15.953 -22.809 -3.215 1.00 88.44 631 TYR A O 1
ATOM 4944 N N . ILE A 1 632 ? -17.856 -24.008 -3.346 1.00 90.81 632 ILE A N 1
ATOM 4945 C CA . ILE A 1 632 ? -18.155 -23.692 -4.745 1.00 90.81 632 ILE A CA 1
ATOM 4946 C C . ILE A 1 632 ? -19.457 -22.914 -4.834 1.00 90.81 632 ILE A C 1
ATOM 4948 O O . ILE A 1 632 ? -20.499 -23.402 -4.418 1.00 90.81 632 ILE A O 1
ATOM 4952 N N . GLN A 1 633 ? -19.426 -21.733 -5.436 1.00 93.06 633 GLN A N 1
ATOM 4953 C CA . GLN A 1 633 ? -20.618 -20.939 -5.684 1.00 93.06 633 GLN A CA 1
ATOM 4954 C C . GLN A 1 633 ? -21.231 -21.265 -7.051 1.00 93.06 633 GLN A C 1
ATOM 4956 O O . GLN A 1 633 ? -20.548 -21.206 -8.074 1.00 93.06 633 GLN A O 1
ATOM 4961 N N . ILE A 1 634 ? -22.536 -21.526 -7.078 1.00 94.88 634 ILE A N 1
ATOM 4962 C CA . ILE A 1 634 ? -23.364 -21.559 -8.288 1.00 94.88 634 ILE A CA 1
ATOM 4963 C C . ILE A 1 634 ? -24.356 -20.404 -8.198 1.00 94.88 634 ILE A C 1
ATOM 4965 O O . ILE A 1 634 ? -25.019 -20.216 -7.180 1.00 94.88 634 ILE A O 1
ATOM 4969 N N . ARG A 1 635 ? -24.466 -19.614 -9.261 1.00 94.38 635 ARG A N 1
ATOM 4970 C CA . ARG A 1 635 ? -25.388 -18.486 -9.322 1.00 94.38 635 ARG A CA 1
ATOM 4971 C C . ARG A 1 635 ? -26.606 -18.845 -10.156 1.00 94.38 635 ARG A C 1
ATOM 4973 O O . ARG A 1 635 ? -26.496 -19.463 -11.210 1.00 94.38 635 ARG A O 1
ATOM 4980 N N . VAL A 1 636 ? -27.769 -18.420 -9.684 1.00 93.88 636 VAL A N 1
ATOM 4981 C CA . VAL A 1 636 ? -29.017 -18.456 -10.434 1.00 93.88 636 VAL A CA 1
ATOM 4982 C C . VAL A 1 636 ? -29.474 -17.029 -10.691 1.00 93.88 636 VAL A C 1
ATOM 4984 O O . VAL A 1 636 ? -29.580 -16.215 -9.777 1.00 93.88 636 VAL A O 1
ATOM 4987 N N . SER A 1 637 ? -29.755 -16.735 -11.954 1.00 90.75 637 SER A N 1
ATOM 4988 C CA . SER A 1 637 ? -30.404 -15.506 -12.391 1.00 90.75 637 SER A CA 1
ATOM 4989 C C . SER A 1 637 ? -31.836 -15.825 -12.809 1.00 90.75 637 SER A C 1
ATOM 4991 O O . SER A 1 637 ? -32.079 -16.347 -13.898 1.00 90.75 637 SER A O 1
ATOM 4993 N N . GLU A 1 638 ? -32.793 -15.522 -11.937 1.00 88.94 638 GLU A N 1
ATOM 4994 C CA . GLU A 1 638 ? -34.222 -15.665 -12.213 1.00 88.94 638 GLU A CA 1
ATOM 4995 C C . GLU A 1 638 ? -34.718 -14.407 -12.939 1.00 88.94 638 GLU A C 1
ATOM 4997 O O . GLU A 1 638 ? -34.860 -13.339 -12.343 1.00 88.94 638 GLU A O 1
ATOM 5002 N N . ALA A 1 639 ? -34.941 -14.496 -14.253 1.00 74.19 639 ALA A N 1
ATOM 5003 C CA . ALA A 1 639 ? -35.478 -13.375 -15.017 1.00 74.19 639 ALA A CA 1
ATOM 5004 C C . ALA A 1 639 ? -37.001 -13.266 -14.795 1.00 74.19 639 ALA A C 1
ATOM 5006 O O . ALA A 1 639 ? -37.731 -14.183 -15.182 1.00 74.19 639 ALA A O 1
ATOM 5007 N N . PRO A 1 640 ? -37.522 -12.163 -14.221 1.00 65.88 640 PRO A N 1
ATOM 5008 C CA . PRO A 1 640 ? -38.961 -11.981 -14.105 1.00 65.88 640 PRO A CA 1
ATOM 5009 C C . PRO A 1 640 ? -39.569 -11.794 -15.499 1.00 65.88 640 PRO A C 1
ATOM 5011 O O . PRO A 1 640 ? -39.162 -10.915 -16.263 1.00 65.88 640 PRO A O 1
ATOM 5014 N N . VAL A 1 641 ? -40.568 -12.610 -15.838 1.00 63.94 641 VAL A N 1
ATOM 5015 C CA . VAL A 1 641 ? -41.348 -12.420 -17.066 1.00 63.94 641 VAL A CA 1
ATOM 5016 C C . VAL A 1 641 ? -42.192 -11.153 -16.903 1.00 63.94 641 VAL A C 1
ATOM 5018 O O . VAL A 1 641 ? -43.047 -11.076 -16.025 1.00 63.94 641 VAL A O 1
ATOM 5021 N N . GLY A 1 642 ? -41.916 -10.140 -17.729 1.00 65.25 642 GLY A N 1
ATOM 5022 C CA . GLY A 1 642 ? -42.633 -8.862 -17.742 1.00 65.25 642 GLY A CA 1
ATOM 5023 C C . GLY A 1 642 ? -43.973 -8.933 -18.489 1.00 65.25 642 GLY A C 1
ATOM 5024 O O . GLY A 1 642 ? -44.926 -9.567 -18.049 1.00 65.25 642 GLY A O 1
ATOM 5025 N N . GLU A 1 643 ? -44.085 -8.252 -19.632 1.00 60.44 643 GLU A N 1
ATOM 5026 C CA . GLU A 1 643 ? -45.335 -8.176 -20.405 1.00 60.44 643 GLU A CA 1
ATOM 5027 C C . GLU A 1 643 ? -45.429 -9.304 -21.455 1.00 60.44 643 GLU A C 1
ATOM 5029 O O . GLU A 1 643 ? -44.723 -9.290 -22.465 1.00 60.44 643 GLU A O 1
ATOM 5034 N N . VAL A 1 644 ? -46.341 -10.265 -21.263 1.00 62.84 644 VAL A N 1
ATOM 5035 C CA . VAL A 1 644 ? -46.631 -11.319 -22.256 1.00 62.84 644 VAL A CA 1
ATOM 5036 C C . VAL A 1 644 ? -47.584 -10.783 -23.336 1.00 62.84 644 VAL A C 1
ATOM 5038 O O . VAL A 1 644 ? -48.793 -10.640 -23.114 1.00 62.84 644 VAL A O 1
ATOM 5041 N N . ARG A 1 645 ? -47.053 -10.500 -24.535 1.00 62.56 645 ARG A N 1
ATOM 5042 C CA . ARG A 1 645 ? -47.840 -10.108 -25.720 1.00 62.56 645 ARG A CA 1
ATOM 5043 C C . ARG A 1 645 ? -48.141 -11.308 -26.612 1.00 62.56 645 ARG A C 1
ATOM 5045 O O . ARG A 1 645 ? -47.258 -11.847 -27.268 1.00 62.56 645 ARG A O 1
ATOM 5052 N N . ILE A 1 646 ? -49.415 -11.679 -26.684 1.00 68.94 646 ILE A N 1
ATOM 5053 C CA . ILE A 1 646 ? -49.896 -12.776 -27.529 1.00 68.94 646 ILE A CA 1
ATOM 5054 C C . ILE A 1 646 ? -50.276 -12.210 -28.901 1.00 68.94 646 ILE A C 1
ATOM 5056 O O . ILE A 1 646 ? -51.245 -11.462 -29.018 1.00 68.94 646 ILE A O 1
ATOM 5060 N N . ALA A 1 647 ? -49.531 -12.577 -29.945 1.00 62.50 647 ALA A N 1
ATOM 5061 C CA . ALA A 1 647 ? -49.825 -12.213 -31.330 1.00 62.50 647 ALA A CA 1
ATOM 5062 C C . ALA A 1 647 ? -50.094 -13.472 -32.171 1.00 62.50 647 ALA A C 1
ATOM 5064 O O . ALA A 1 647 ? -49.314 -14.418 -32.154 1.00 62.50 647 ALA A O 1
ATOM 5065 N N . GLY A 1 648 ? -51.198 -13.485 -32.927 1.00 54.81 648 GLY A N 1
ATOM 5066 C CA . GLY A 1 648 ? -51.480 -14.538 -33.914 1.00 54.81 648 GLY A CA 1
ATOM 5067 C C . GLY A 1 648 ? -52.168 -15.813 -33.402 1.00 54.81 648 GLY A C 1
ATOM 5068 O O . GLY A 1 648 ? -52.235 -16.789 -34.149 1.00 54.81 648 GLY A O 1
ATOM 5069 N N . ALA A 1 649 ? -52.723 -15.827 -32.185 1.00 66.88 649 ALA A N 1
ATOM 5070 C CA . ALA A 1 649 ? -53.484 -16.971 -31.676 1.00 66.88 649 ALA A CA 1
ATOM 5071 C C . ALA A 1 649 ? -54.789 -17.180 -32.479 1.00 66.88 649 ALA A C 1
ATOM 5073 O O . ALA A 1 649 ? -55.780 -16.486 -32.272 1.00 66.88 649 ALA A O 1
ATOM 5074 N N . LYS A 1 650 ? -54.783 -18.125 -33.433 1.00 55.19 650 LYS A N 1
ATOM 5075 C CA . LYS A 1 650 ? -55.955 -18.472 -34.267 1.00 55.19 650 LYS A CA 1
ATOM 5076 C C . LYS A 1 650 ? -56.846 -19.570 -33.671 1.00 55.19 650 LYS A C 1
ATOM 5078 O O . LYS A 1 650 ? -57.997 -19.679 -34.080 1.00 55.19 650 LYS A O 1
ATOM 5083 N N . PHE A 1 651 ? -56.326 -20.371 -32.734 1.00 63.47 651 PHE A N 1
ATOM 5084 C CA . PHE A 1 651 ? -57.003 -21.577 -32.223 1.00 63.47 651 PHE A CA 1
ATOM 5085 C C . PHE A 1 651 ? -56.954 -21.757 -30.692 1.00 63.47 651 PHE A C 1
ATOM 5087 O O . PHE A 1 651 ? -57.572 -22.685 -30.181 1.00 63.47 651 PHE A O 1
ATOM 5094 N N . HIS A 1 652 ? -56.273 -20.874 -29.953 1.00 61.12 652 HIS A N 1
ATOM 5095 C CA . HIS A 1 652 ? -56.188 -20.907 -28.486 1.00 61.12 652 HIS A CA 1
ATOM 5096 C C . HIS A 1 652 ? -56.606 -19.553 -27.903 1.00 61.12 652 HIS A C 1
ATOM 5098 O O . HIS A 1 652 ? -56.346 -18.516 -28.516 1.00 61.12 652 HIS A O 1
ATOM 5104 N N . SER A 1 653 ? -57.269 -19.551 -26.743 1.00 65.94 653 SER A N 1
ATOM 5105 C CA . SER A 1 653 ? -57.645 -18.304 -26.070 1.00 65.94 653 SER A CA 1
ATOM 5106 C C . SER A 1 653 ? -56.416 -17.656 -25.428 1.00 65.94 653 SER A C 1
ATOM 5108 O O . SER A 1 653 ? -55.489 -18.341 -24.990 1.00 65.94 653 SER A O 1
ATOM 5110 N N . ALA A 1 654 ? -56.413 -16.323 -25.356 1.00 61.16 654 ALA A N 1
ATOM 5111 C CA . ALA A 1 654 ? -55.327 -15.582 -24.721 1.00 61.16 654 ALA A CA 1
ATOM 5112 C C . ALA A 1 654 ? -55.156 -15.960 -23.238 1.00 61.16 654 ALA A C 1
ATOM 5114 O O . ALA A 1 654 ? -54.040 -15.950 -22.733 1.00 61.16 654 ALA A O 1
ATOM 5115 N N . ASP A 1 655 ? -56.243 -16.345 -22.567 1.00 67.38 655 ASP A N 1
ATOM 5116 C CA . ASP A 1 655 ? -56.221 -16.756 -21.163 1.00 67.38 655 ASP A CA 1
ATOM 5117 C C . ASP A 1 655 ? -55.581 -18.138 -20.981 1.00 67.38 655 ASP A C 1
ATOM 5119 O O . ASP A 1 655 ? -54.811 -18.329 -20.048 1.00 67.38 655 ASP A O 1
ATOM 5123 N N . THR A 1 656 ? -55.813 -19.086 -21.901 1.00 65.94 656 THR A N 1
ATOM 5124 C CA . THR A 1 656 ? -55.135 -20.395 -21.871 1.00 65.94 656 THR A CA 1
ATOM 5125 C C . THR A 1 656 ? -53.636 -20.261 -22.132 1.00 65.94 656 THR A C 1
ATOM 5127 O O . THR A 1 656 ? -52.857 -20.968 -21.509 1.00 65.94 656 THR A O 1
ATOM 5130 N N . VAL A 1 657 ? -53.228 -19.341 -23.010 1.00 63.16 657 VAL A N 1
ATOM 5131 C CA . VAL A 1 657 ? -51.808 -19.098 -23.325 1.00 63.16 657 VAL A CA 1
ATOM 5132 C C . VAL A 1 657 ? -51.088 -18.330 -22.210 1.00 63.16 657 VAL A C 1
ATOM 5134 O O . VAL A 1 657 ? -49.888 -18.486 -22.067 1.00 63.16 657 VAL A O 1
ATOM 5137 N N . ARG A 1 658 ? -51.790 -17.509 -21.415 1.00 64.88 658 ARG A N 1
ATOM 5138 C CA . ARG A 1 658 ? -51.205 -16.837 -20.234 1.00 64.88 658 ARG A CA 1
ATOM 5139 C C . ARG A 1 658 ? -51.149 -17.712 -18.981 1.00 64.88 658 ARG A C 1
ATOM 5141 O O . ARG A 1 658 ? -50.457 -17.347 -18.040 1.00 64.88 658 ARG A O 1
ATOM 5148 N N . ALA A 1 659 ? -51.951 -18.774 -18.926 1.00 59.59 659 ALA A N 1
ATOM 5149 C CA . ALA A 1 659 ? -52.000 -19.697 -17.792 1.00 59.59 659 ALA A CA 1
ATOM 5150 C C . ALA A 1 659 ? -50.981 -20.849 -17.900 1.00 59.59 659 ALA A C 1
ATOM 5152 O O . ALA A 1 659 ? -50.817 -21.589 -16.931 1.00 59.59 659 ALA A O 1
ATOM 5153 N N . GLN A 1 660 ? -50.360 -21.012 -19.072 1.00 52.44 660 GLN A N 1
ATOM 5154 C CA . GLN A 1 660 ? -49.184 -21.851 -19.318 1.00 52.44 660 GLN A CA 1
ATOM 5155 C C . GLN A 1 660 ? -47.931 -21.005 -19.141 1.00 52.44 660 GLN A C 1
ATOM 5157 O O . GLN A 1 660 ? -46.941 -21.574 -18.641 1.00 52.44 660 GLN A O 1
#

Radius of gyration: 31.92 Å; chains: 1; bounding box: 96×62×86 Å

Sequence (660 aa):
FAVVALGGTGRGEVTPCSDLDFAFLFEHGLEGNAFLMELQRQTLHTDEFRAQHGFACTAFPFGLDDVPGLAEKQLNSFLDMQAVYDPTGLMECFRVKIRETYDPFEHFLHVRSFWKRQWEQAGENCERLDRFDIKNDGLRLFLGGIWTLGGKEFRHSHEIYSEIEDSRDLAAYDFLLRIRCWIHLRRPPGGHADPFGNHPEDVLGFDDFISFGDMLGSDATERERFHFANDVRARLLSARRRLAAFSRGIIERELHDGRRVSSGHPIIFGASGLYRTSLEAAATPYDRSRAALSLLLASQRYGVPVDPAEMQGIFRGAGDWLVPVPEVSMLFQEERGSLAESFDFLSRFDGALDRLFPGYGRFETSLDECVMLQRTAMRGALERDKMRALEGYVNAGAERMKTAISSTSLASDEDAARVALVTTVLDADHLTAVKLALKTKRLPLTLGDEAARGDDSRPWQERYASGFSDIPLLRYYTGWDTSCGFTLKTLEVTQFLVANRRAFKDRARIGINPSDEVEAFARLCGDEQRLRALFASLAGAAALCAGTAAAQESGRAPERFTVEAIDVVGATVLTADDIENAVYPFTGENRTAADLEAARKALQDVYAAKGYEAAVVDIPPQDNAAFAAGYIQIRVSEAPVGEVRIAGAKFHSADTVRAQ